Protein AF-0000000073176699 (afdb_homodimer)

Structure (mmCIF, N/CA/C/O backbone):
data_AF-0000000073176699-model_v1
#
loop_
_entity.id
_entity.type
_entity.pdbx_description
1 polymer DEKNAAC100322
#
loop_
_atom_site.group_PDB
_atom_site.id
_atom_site.type_symbol
_atom_site.label_atom_id
_atom_site.label_alt_id
_atom_site.label_comp_id
_atom_site.label_asym_id
_atom_site.label_entity_id
_atom_site.label_seq_id
_atom_site.pdbx_PDB_ins_code
_atom_site.Cartn_x
_atom_site.Cartn_y
_atom_site.Cartn_z
_atom_site.occupancy
_atom_site.B_iso_or_equiv
_atom_site.auth_seq_id
_atom_site.auth_comp_id
_atom_site.auth_asym_id
_atom_site.auth_atom_id
_atom_site.pdbx_PDB_model_num
ATOM 1 N N . MET A 1 1 ? -25.594 15.094 31.969 1 30.84 1 MET A N 1
ATOM 2 C CA . MET A 1 1 ? -24.375 14.383 31.609 1 30.84 1 MET A CA 1
ATOM 3 C C . MET A 1 1 ? -23.969 14.703 30.172 1 30.84 1 MET A C 1
ATOM 5 O O . MET A 1 1 ? -24.688 14.398 29.234 1 30.84 1 MET A O 1
ATOM 9 N N . THR A 1 2 ? -23.578 15.93 29.844 1 36.94 2 THR A N 1
ATOM 10 C CA . THR A 1 2 ? -23.328 16.5 28.531 1 36.94 2 THR A CA 1
ATOM 11 C C . THR A 1 2 ? -22.5 15.547 27.672 1 36.94 2 THR A C 1
ATOM 13 O O . THR A 1 2 ? -21.422 15.117 28.094 1 36.94 2 THR A O 1
ATOM 16 N N . GLY A 1 3 ? -22.984 14.562 27.109 1 39.28 3 GLY A N 1
ATOM 17 C CA . GLY A 1 3 ? -22.312 13.516 26.359 1 39.28 3 GLY A CA 1
ATOM 18 C C . GLY A 1 3 ? -21.094 14.016 25.609 1 39.28 3 GLY A C 1
ATOM 19 O O . GLY A 1 3 ? -21.203 14.906 24.766 1 39.28 3 GLY A O 1
ATOM 20 N N . GLN A 1 4 ? -19.953 14.305 26.141 1 41.5 4 GLN A N 1
ATOM 21 C CA . GLN A 1 4 ? -18.719 14.875 25.609 1 41.5 4 GLN A CA 1
ATOM 22 C C . GLN A 1 4 ? -18.469 14.406 24.172 1 41.5 4 GLN A C 1
ATOM 24 O O . GLN A 1 4 ? -18.234 13.219 23.938 1 41.5 4 GLN A O 1
ATOM 29 N N . GLU A 1 5 ? -19.25 14.805 23.203 1 52.62 5 GLU A N 1
ATOM 30 C CA . GLU A 1 5 ? -19.172 14.469 21.797 1 52.62 5 GLU A CA 1
ATOM 31 C C . GLU A 1 5 ? -17.719 14.367 21.328 1 52.62 5 GLU A C 1
ATOM 33 O O . GLU A 1 5 ? -16.953 15.32 21.484 1 52.62 5 GLU A O 1
ATOM 38 N N . THR A 1 6 ? -17.062 13.188 21.422 1 67.44 6 THR A N 1
ATOM 39 C CA . THR A 1 6 ? -15.656 12.938 21.141 1 67.44 6 THR A CA 1
ATOM 40 C C . THR A 1 6 ? -15.273 13.477 19.766 1 67.44 6 THR A C 1
ATOM 42 O O . THR A 1 6 ? -16.047 13.359 18.812 1 67.44 6 THR A O 1
ATOM 45 N N . THR A 1 7 ? -14.445 14.469 19.703 1 87.06 7 THR A N 1
ATOM 46 C CA . THR A 1 7 ? -13.875 15.109 18.516 1 87.06 7 THR A CA 1
ATOM 47 C C . THR A 1 7 ? -13.445 14.062 17.5 1 87.06 7 THR A C 1
ATOM 49 O O . THR A 1 7 ? -12.719 13.125 17.828 1 87.06 7 THR A O 1
ATOM 52 N N . LYS A 1 8 ? -14.148 14.125 16.312 1 96.69 8 LYS A N 1
ATOM 53 C CA . LYS A 1 8 ? -13.727 13.227 15.227 1 96.69 8 LYS A CA 1
ATOM 54 C C . LYS A 1 8 ? -12.305 13.539 14.781 1 96.69 8 LYS A C 1
ATOM 56 O O . LYS A 1 8 ? -11.898 14.703 14.742 1 96.69 8 LYS A O 1
ATOM 61 N N . ARG A 1 9 ? -11.562 12.477 14.508 1 98.5 9 ARG A N 1
ATOM 62 C CA . ARG A 1 9 ? -10.172 12.609 14.094 1 98.5 9 ARG A CA 1
ATOM 63 C C . ARG A 1 9 ? -9.977 12.117 12.656 1 98.5 9 ARG A C 1
ATOM 65 O O . ARG A 1 9 ? -10.453 11.039 12.297 1 98.5 9 ARG A O 1
ATOM 72 N N . ILE A 1 10 ? -9.297 12.938 11.875 1 98.88 10 ILE A N 1
ATOM 73 C CA . ILE A 1 10 ? -9.008 12.586 10.492 1 98.88 10 ILE A CA 1
ATOM 74 C C . ILE A 1 10 ? -7.523 12.242 10.352 1 98.88 10 ILE A C 1
ATOM 76 O O . ILE A 1 10 ? -6.66 13 10.797 1 98.88 10 ILE A O 1
ATOM 80 N N . CYS A 1 11 ? -7.258 11.086 9.797 1 98.94 11 CYS A N 1
ATOM 81 C CA . CYS A 1 11 ? -5.891 10.703 9.461 1 98.94 11 CYS A CA 1
ATOM 82 C C . CYS A 1 11 ? -5.5 11.227 8.086 1 98.94 11 CYS A C 1
ATOM 84 O O . CYS A 1 11 ? -6.172 10.938 7.09 1 98.94 11 CYS A O 1
ATOM 86 N N . VAL A 1 12 ? -4.465 11.992 8.047 1 98.94 12 VAL A N 1
ATOM 87 C CA . VAL A 1 12 ? -4.004 12.539 6.777 1 98.94 12 VAL A CA 1
ATOM 88 C C . VAL A 1 12 ? -2.67 11.898 6.395 1 98.94 12 VAL A C 1
ATOM 90 O O . VAL A 1 12 ? -1.717 11.93 7.176 1 98.94 12 VAL A O 1
ATOM 93 N N . PHE A 1 13 ? -2.666 11.297 5.211 1 98.81 13 PHE A N 1
ATOM 94 C CA . PHE A 1 13 ? -1.447 10.812 4.578 1 98.81 13 PHE A CA 1
ATOM 95 C C . PHE A 1 13 ? -0.925 11.82 3.562 1 98.81 13 PHE A C 1
ATOM 97 O O . PHE A 1 13 ? -1.661 12.25 2.672 1 98.81 13 PHE A O 1
ATOM 104 N N . CYS A 1 14 ? 0.353 12.18 3.67 1 98.31 14 CYS A N 1
ATOM 105 C CA . CYS A 1 14 ? 0.896 13.109 2.686 1 98.31 14 CYS A CA 1
ATOM 106 C C . CYS A 1 14 ? 2.42 13.102 2.709 1 98.31 14 CYS A C 1
ATOM 108 O O . CYS A 1 14 ? 3.027 12.422 3.539 1 98.31 14 CYS A O 1
ATOM 110 N N . GLY A 1 15 ? 2.959 13.781 1.785 1 96.06 15 GLY A N 1
ATOM 111 C CA . GLY A 1 15 ? 4.402 13.766 1.605 1 96.06 15 GLY A CA 1
ATOM 112 C C . GLY A 1 15 ? 5.148 14.5 2.699 1 96.06 15 GLY A C 1
ATOM 113 O O . GLY A 1 15 ? 4.691 15.539 3.182 1 96.06 15 GLY A O 1
ATOM 114 N N . SER A 1 16 ? 6.332 13.961 3.037 1 92.94 16 SER A N 1
ATOM 115 C CA . SER A 1 16 ? 7.27 14.68 3.893 1 92.94 16 SER A CA 1
ATOM 116 C C . SER A 1 16 ? 8.008 15.758 3.113 1 92.94 16 SER A C 1
ATOM 118 O O . SER A 1 16 ? 8.75 16.547 3.695 1 92.94 16 SER A O 1
ATOM 120 N N . SER A 1 17 ? 7.773 15.828 1.849 1 93.06 17 SER A N 1
ATOM 121 C CA . SER A 1 17 ? 8.305 16.828 0.935 1 93.06 17 SER A CA 1
ATOM 122 C C . SER A 1 17 ? 7.23 17.828 0.532 1 93.06 17 SER A C 1
ATOM 124 O O . SER A 1 17 ? 6.043 17.609 0.778 1 93.06 17 SER A O 1
ATOM 126 N N . PHE A 1 18 ? 7.715 18.922 -0.102 1 94.31 18 PHE A N 1
ATOM 127 C CA . PHE A 1 18 ? 6.805 19.984 -0.521 1 94.31 18 PHE A CA 1
ATOM 128 C C . PHE A 1 18 ? 6.332 19.766 -1.952 1 94.31 18 PHE A C 1
ATOM 130 O O . PHE A 1 18 ? 5.355 20.375 -2.393 1 94.31 18 PHE A O 1
ATOM 137 N N . GLY A 1 19 ? 7.031 18.828 -2.623 1 94.19 19 GLY A N 1
ATOM 138 C CA . GLY A 1 19 ? 6.793 18.719 -4.055 1 94.19 19 GLY A CA 1
ATOM 139 C C . GLY A 1 19 ? 7.242 19.953 -4.816 1 94.19 19 GLY A C 1
ATOM 140 O O . GLY A 1 19 ? 7.941 20.812 -4.27 1 94.19 19 GLY A O 1
ATOM 141 N N . ARG A 1 20 ? 6.91 19.844 -6.215 1 90.69 20 ARG A N 1
ATOM 142 C CA . ARG A 1 20 ? 7.211 20.984 -7.082 1 90.69 20 ARG A CA 1
ATOM 143 C C . ARG A 1 20 ? 5.941 21.75 -7.438 1 90.69 20 ARG A C 1
ATOM 145 O O . ARG A 1 20 ? 5.039 21.203 -8.078 1 90.69 20 ARG A O 1
ATOM 152 N N . GLY A 1 21 ? 5.75 22.844 -6.816 1 79.12 21 GLY A N 1
ATOM 153 C CA . GLY A 1 21 ? 4.594 23.703 -7.012 1 79.12 21 GLY A CA 1
ATOM 154 C C . GLY A 1 21 ? 4.109 24.344 -5.727 1 79.12 21 GLY A C 1
ATOM 155 O O . GLY A 1 21 ? 3.998 23.672 -4.695 1 79.12 21 GLY A O 1
ATOM 156 N N . ALA A 1 22 ? 3.914 25.484 -5.742 1 73.81 22 ALA A N 1
ATOM 157 C CA . ALA A 1 22 ? 3.557 26.266 -4.566 1 73.81 22 ALA A CA 1
ATOM 158 C C . ALA A 1 22 ? 2.154 25.906 -4.078 1 73.81 22 ALA A C 1
ATOM 160 O O . ALA A 1 22 ? 1.854 26.047 -2.889 1 73.81 22 ALA A O 1
ATOM 161 N N . ASN A 1 23 ? 1.366 25.281 -4.844 1 93.75 23 ASN A N 1
ATOM 162 C CA . ASN A 1 23 ? -0.035 25.062 -4.5 1 93.75 23 ASN A CA 1
ATOM 163 C C . ASN A 1 23 ? -0.197 23.922 -3.496 1 93.75 23 ASN A C 1
ATOM 165 O O . ASN A 1 23 ? -1.163 23.891 -2.732 1 93.75 23 ASN A O 1
ATOM 169 N N . PHE A 1 24 ? 0.766 23.062 -3.393 1 96.88 24 PHE A N 1
ATOM 170 C CA . PHE A 1 24 ? 0.61 21.906 -2.52 1 96.88 24 PHE A CA 1
ATOM 171 C C . PHE A 1 24 ? 0.669 22.312 -1.055 1 96.88 24 PHE A C 1
ATOM 173 O O . PHE A 1 24 ? -0.188 21.922 -0.259 1 96.88 24 PHE A O 1
ATOM 180 N N . ALA A 1 25 ? 1.634 23.109 -0.73 1 96.44 25 ALA A N 1
ATOM 181 C CA . ALA A 1 25 ? 1.781 23.562 0.648 1 96.44 25 ALA A CA 1
ATOM 182 C C . ALA A 1 25 ? 0.592 24.422 1.072 1 96.44 25 ALA A C 1
ATOM 184 O O . ALA A 1 25 ? 0.089 24.281 2.189 1 96.44 25 ALA A O 1
ATOM 185 N N . GLU A 1 26 ? 0.182 25.281 0.204 1 97.38 26 GLU A N 1
ATOM 186 C CA . GLU A 1 26 ? -0.96 26.156 0.48 1 97.38 26 GLU A CA 1
ATOM 187 C C . GLU A 1 26 ? -2.223 25.328 0.735 1 97.38 26 GLU A C 1
ATOM 189 O O . GLU A 1 26 ? -2.947 25.578 1.701 1 97.38 26 GLU A O 1
ATOM 194 N N . LYS A 1 27 ? -2.475 24.359 -0.097 1 98.31 27 LYS A N 1
ATOM 195 C CA . LYS A 1 27 ? -3.66 23.516 0.044 1 98.31 27 LYS A CA 1
ATOM 196 C C . LYS A 1 27 ? -3.576 22.656 1.297 1 98.31 27 LYS A C 1
ATOM 198 O O . LYS A 1 27 ? -4.594 22.359 1.932 1 98.31 27 LYS A O 1
ATOM 203 N N . ALA A 1 28 ? -2.381 22.203 1.639 1 98.12 28 ALA A N 1
ATOM 204 C CA . ALA A 1 28 ? -2.199 21.453 2.885 1 98.12 28 ALA A CA 1
ATOM 205 C C . ALA A 1 28 ? -2.574 22.312 4.09 1 98.12 28 ALA A C 1
ATOM 207 O O . ALA A 1 28 ? -3.277 21.844 4.992 1 98.12 28 ALA A O 1
ATOM 208 N N . THR A 1 29 ? -2.127 23.547 4.074 1 98.25 29 THR A N 1
ATOM 209 C CA . THR A 1 29 ? -2.451 24.484 5.148 1 98.25 29 THR A CA 1
ATOM 210 C C . THR A 1 29 ? -3.953 24.75 5.203 1 98.25 29 THR A C 1
ATOM 212 O O . THR A 1 29 ? -4.559 24.719 6.277 1 98.25 29 THR A O 1
ATOM 215 N N . GLU A 1 30 ? -4.516 24.969 4.074 1 98.75 30 GLU A N 1
ATOM 216 C CA . GLU A 1 30 ? -5.953 25.203 4 1 98.75 30 GLU A CA 1
ATOM 217 C C . GLU A 1 30 ? -6.742 24.016 4.531 1 98.75 30 GLU A C 1
ATOM 219 O O . GLU A 1 30 ? -7.758 24.188 5.207 1 98.75 30 GLU A O 1
ATOM 224 N N . LEU A 1 31 ? -6.305 22.812 4.195 1 98.81 31 LEU A N 1
ATOM 225 C CA . LEU A 1 31 ? -6.977 21.625 4.719 1 98.81 31 LEU A CA 1
ATOM 226 C C . LEU A 1 31 ? -6.914 21.594 6.242 1 98.81 31 LEU A C 1
ATOM 228 O O . LEU A 1 31 ? -7.918 21.328 6.906 1 98.81 31 LEU A O 1
ATOM 232 N N . GLY A 1 32 ? -5.703 21.828 6.797 1 98.81 32 GLY A N 1
ATOM 233 C CA . GLY A 1 32 ? -5.574 21.859 8.242 1 98.81 32 GLY A CA 1
ATOM 234 C C . GLY A 1 32 ? -6.512 22.859 8.906 1 98.81 32 GLY A C 1
ATOM 235 O O . GLY A 1 32 ? -7.16 22.531 9.906 1 98.81 32 GLY A O 1
ATOM 236 N N . VAL A 1 33 ? -6.598 24.062 8.344 1 98.75 33 VAL A N 1
ATOM 237 C CA . VAL A 1 33 ? -7.441 25.125 8.891 1 98.75 33 VAL A CA 1
ATOM 238 C C . VAL A 1 33 ? -8.906 24.672 8.859 1 98.75 33 VAL A C 1
ATOM 240 O O . VAL A 1 33 ? -9.617 24.797 9.859 1 98.75 33 VAL A O 1
ATOM 243 N N . ILE A 1 34 ? -9.328 24.141 7.758 1 98.75 34 ILE A N 1
ATOM 244 C CA . ILE A 1 34 ? -10.742 23.812 7.605 1 98.75 34 ILE A CA 1
ATOM 245 C C . ILE A 1 34 ? -11.078 22.609 8.477 1 98.75 34 ILE A C 1
ATOM 247 O O . ILE A 1 34 ? -12.188 22.5 9.008 1 98.75 34 ILE A O 1
ATOM 251 N N . LEU A 1 35 ? -10.164 21.641 8.648 1 98.62 35 LEU A N 1
ATOM 252 C CA . LEU A 1 35 ? -10.391 20.562 9.594 1 98.62 35 LEU A CA 1
ATOM 253 C C . LEU A 1 35 ? -10.664 21.109 10.992 1 98.62 35 LEU A C 1
ATOM 255 O O . LEU A 1 35 ? -11.664 20.75 11.617 1 98.62 35 LEU A O 1
ATOM 259 N N . ALA A 1 36 ? -9.812 22 11.422 1 98.31 36 ALA A N 1
ATOM 260 C CA . ALA A 1 36 ? -9.953 22.594 12.75 1 98.31 36 ALA A CA 1
ATOM 261 C C . ALA A 1 36 ? -11.266 23.359 12.867 1 98.31 36 ALA A C 1
ATOM 263 O O . ALA A 1 36 ? -11.977 23.25 13.867 1 98.31 36 ALA A O 1
ATOM 264 N N . LYS A 1 37 ? -11.586 24.109 11.852 1 97.75 37 LYS A N 1
ATOM 265 C CA . LYS A 1 37 ? -12.805 24.906 11.844 1 97.75 37 LYS A CA 1
ATOM 266 C C . LYS A 1 37 ? -14.047 24.031 11.93 1 97.75 37 LYS A C 1
ATOM 268 O O . LYS A 1 37 ? -15.102 24.484 12.367 1 97.75 37 LYS A O 1
ATOM 273 N N . ASN A 1 38 ? -13.953 22.828 11.484 1 97.69 38 ASN A N 1
ATOM 274 C CA . ASN A 1 38 ? -15.062 21.891 11.539 1 97.69 38 ASN A CA 1
ATOM 275 C C . ASN A 1 38 ? -14.961 20.969 12.758 1 97.69 38 ASN A C 1
ATOM 277 O O . ASN A 1 38 ? -15.594 19.906 12.789 1 97.69 38 ASN A O 1
ATOM 281 N N . ASP A 1 39 ? -14.07 21.266 13.68 1 96.81 39 ASP A N 1
ATOM 282 C CA . ASP A 1 39 ? -13.898 20.594 14.969 1 96.81 39 ASP A CA 1
ATOM 283 C C . ASP A 1 39 ? -13.344 19.188 14.789 1 96.81 39 ASP A C 1
ATOM 285 O O . ASP A 1 39 ? -13.742 18.25 15.5 1 96.81 39 ASP A O 1
ATOM 289 N N . TYR A 1 40 ? -12.602 18.984 13.758 1 98.12 40 TYR A N 1
ATOM 290 C CA . TYR A 1 40 ? -11.867 17.734 13.586 1 98.12 40 TYR A CA 1
ATOM 291 C C . TYR A 1 40 ? -10.477 17.828 14.195 1 98.12 40 TYR A C 1
ATOM 293 O O . TYR A 1 40 ? -9.844 18.875 14.148 1 98.12 40 TYR A O 1
ATOM 301 N N . GLY A 1 41 ? -10.031 16.719 14.766 1 98.38 41 GLY A N 1
ATOM 302 C CA . GLY A 1 41 ? -8.617 16.547 15.07 1 98.38 41 GLY A CA 1
ATOM 303 C C . GLY A 1 41 ? -7.844 15.883 13.945 1 98.38 41 GLY A C 1
ATOM 304 O O . GLY A 1 41 ? -8.43 15.43 12.961 1 98.38 41 GLY A O 1
ATOM 305 N N . LEU A 1 42 ? -6.559 15.852 14.188 1 98.69 42 LEU A N 1
ATOM 306 C CA . LEU A 1 42 ? -5.66 15.289 13.18 1 98.69 42 LEU A CA 1
ATOM 307 C C . LEU A 1 42 ? -4.836 14.148 13.766 1 98.69 42 LEU A C 1
ATOM 309 O O . LEU A 1 42 ? -4.273 14.281 14.859 1 98.69 42 LEU A O 1
ATOM 313 N N . VAL A 1 43 ? -4.797 13.047 13.055 1 98.81 43 VAL A N 1
ATOM 314 C CA . VAL A 1 43 ? -3.801 12 13.219 1 98.81 43 VAL A CA 1
ATOM 315 C C . VAL A 1 43 ? -2.945 11.891 11.961 1 98.81 43 VAL A C 1
ATOM 317 O O . VAL A 1 43 ? -3.473 11.883 10.844 1 98.81 43 VAL A O 1
ATOM 320 N N . TYR A 1 44 ? -1.637 11.875 12.102 1 98.31 44 TYR A N 1
ATOM 321 C CA . TYR A 1 44 ? -0.778 11.836 10.922 1 98.31 44 TYR A CA 1
ATOM 322 C C . TYR A 1 44 ? 0.556 11.172 11.242 1 98.31 44 TYR A C 1
ATOM 324 O O . TYR A 1 44 ? 0.758 10.672 12.352 1 98.31 44 TYR A O 1
ATOM 332 N N . GLY A 1 45 ? 1.436 11.109 10.273 1 96.75 45 GLY A N 1
ATOM 333 C CA . GLY A 1 45 ? 2.637 10.297 10.367 1 96.75 45 GLY A CA 1
ATOM 334 C C . GLY A 1 45 ? 3.732 10.945 11.195 1 96.75 45 GLY A C 1
ATOM 335 O O . GLY A 1 45 ? 4.844 10.414 11.281 1 96.75 45 GLY A O 1
ATOM 336 N N . GLY A 1 46 ? 3.545 12.094 11.688 1 93.5 46 GLY A N 1
ATOM 337 C CA . GLY A 1 46 ? 4.406 12.672 12.703 1 93.5 46 GLY A CA 1
ATOM 338 C C . GLY A 1 46 ? 5.52 13.531 12.133 1 93.5 46 GLY A C 1
ATOM 339 O O . GLY A 1 46 ? 6.305 14.117 12.883 1 93.5 46 GLY A O 1
ATOM 340 N N . GLY A 1 47 ? 5.68 13.625 10.898 1 89.06 47 GLY A N 1
ATOM 341 C CA . GLY A 1 47 ? 6.711 14.46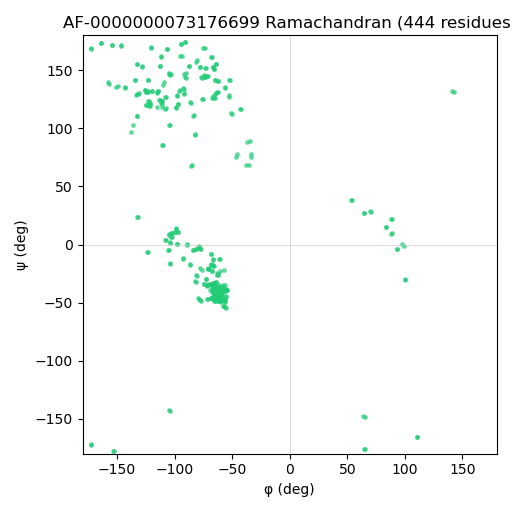9 10.328 1 89.06 47 GLY A CA 1
ATOM 342 C C . GLY A 1 47 ? 6.395 15.953 10.422 1 89.06 47 GLY A C 1
ATOM 343 O O . GLY A 1 47 ? 5.234 16.359 10.305 1 89.06 47 GLY A O 1
ATOM 344 N N . THR A 1 48 ? 7.465 16.734 10.648 1 89.69 48 THR A N 1
ATOM 345 C CA . THR A 1 48 ? 7.285 18.172 10.773 1 89.69 48 THR A CA 1
ATOM 346 C C . THR A 1 48 ? 7.711 18.891 9.492 1 89.69 48 THR A C 1
ATOM 348 O O . THR A 1 48 ? 7.723 20.109 9.438 1 89.69 48 THR A O 1
ATOM 351 N N . THR A 1 49 ? 8.023 18.125 8.508 1 90.62 49 THR A N 1
ATOM 352 C CA . THR A 1 49 ? 8.5 18.703 7.254 1 90.62 49 THR A CA 1
ATOM 353 C C . THR A 1 49 ? 7.48 18.484 6.141 1 90.62 49 THR A C 1
ATOM 355 O O . THR A 1 49 ? 6.551 17.688 6.293 1 90.62 49 THR A O 1
ATOM 358 N N . GLY A 1 50 ? 7.621 19.281 5.086 1 94.62 50 GLY A N 1
ATOM 359 C CA . GLY A 1 50 ? 6.809 19.078 3.895 1 94.62 50 GLY A CA 1
ATOM 360 C C . GLY A 1 50 ? 5.332 19.328 4.137 1 94.62 50 GLY A C 1
ATOM 361 O O . GLY A 1 50 ? 4.965 20.203 4.922 1 94.62 50 GLY A O 1
ATOM 362 N N . LEU A 1 51 ? 4.52 18.609 3.416 1 97.19 51 LEU A N 1
ATOM 363 C CA . LEU A 1 51 ? 3.076 18.781 3.533 1 97.19 51 LEU A CA 1
ATOM 364 C C . LEU A 1 51 ? 2.586 18.328 4.906 1 97.19 51 LEU A C 1
ATOM 366 O O . LEU A 1 51 ? 1.645 18.906 5.457 1 97.19 51 LEU A O 1
ATOM 370 N N . MET A 1 52 ? 3.27 17.312 5.43 1 97.19 52 MET A N 1
ATOM 371 C CA . MET A 1 52 ? 2.912 16.844 6.766 1 97.19 52 MET A CA 1
ATOM 372 C C . MET A 1 52 ? 3.01 17.984 7.781 1 97.19 52 MET A C 1
ATOM 374 O O . MET A 1 52 ? 2.084 18.203 8.562 1 97.19 52 MET A O 1
ATOM 378 N N . GLY A 1 53 ? 4.117 18.672 7.699 1 95.69 53 GLY A N 1
ATOM 379 C CA . GLY A 1 53 ? 4.297 19.781 8.609 1 95.69 53 GLY A CA 1
ATOM 380 C C . GLY A 1 53 ? 3.256 20.875 8.422 1 95.69 53 GLY A C 1
ATOM 381 O O . GLY A 1 53 ? 2.754 21.438 9.398 1 95.69 53 GLY A O 1
ATOM 382 N N . CYS A 1 54 ? 2.896 21.156 7.203 1 96.38 54 CYS A N 1
ATOM 383 C CA . CYS A 1 54 ? 1.931 22.203 6.887 1 96.38 54 CYS A CA 1
ATOM 384 C C . CYS A 1 54 ? 0.567 21.875 7.488 1 96.38 54 CYS A C 1
ATOM 386 O O . CYS A 1 54 ? -0.037 22.734 8.148 1 96.38 54 CYS A O 1
ATOM 388 N N . VAL A 1 55 ? 0.087 20.672 7.309 1 98.25 55 VAL A N 1
ATOM 389 C CA . VAL A 1 55 ? -1.241 20.297 7.789 1 98.25 55 VAL A CA 1
ATOM 390 C C . VAL A 1 55 ? -1.25 20.266 9.312 1 98.25 55 VAL A C 1
ATOM 392 O O . VAL A 1 55 ? -2.156 20.812 9.945 1 98.25 55 VAL A O 1
ATOM 395 N N . ALA A 1 56 ? -0.229 19.656 9.891 1 97.88 56 ALA A N 1
ATOM 396 C CA . ALA A 1 56 ? -0.163 19.5 11.344 1 97.88 56 ALA A CA 1
ATOM 397 C C . ALA A 1 56 ? -0.107 20.859 12.031 1 97.88 56 ALA A C 1
ATOM 399 O O . ALA A 1 56 ? -0.848 21.125 12.984 1 97.88 56 ALA A O 1
ATOM 400 N N . LYS A 1 57 ? 0.728 21.734 11.516 1 96.44 57 LYS A N 1
ATOM 401 C CA . LYS A 1 57 ? 0.866 23.078 12.086 1 96.44 57 LYS A CA 1
ATOM 402 C C . LYS A 1 57 ? -0.441 23.859 11.984 1 96.44 57 LYS A C 1
ATOM 404 O O . LYS A 1 57 ? -0.837 24.531 12.938 1 96.44 57 LYS A O 1
ATOM 409 N N . ALA A 1 58 ? -1.055 23.766 10.852 1 98.25 58 ALA A N 1
ATOM 410 C CA . ALA A 1 58 ? -2.301 24.484 10.633 1 98.25 58 ALA A CA 1
ATOM 411 C C . ALA A 1 58 ? -3.385 24.031 11.602 1 98.25 58 ALA A C 1
ATOM 413 O O . ALA A 1 58 ? -4.098 24.859 12.18 1 98.25 58 ALA A O 1
ATOM 414 N N . VAL A 1 59 ? -3.521 22.734 11.805 1 98.38 59 VAL A N 1
ATOM 415 C CA . VAL A 1 59 ? -4.523 22.219 12.734 1 98.38 59 VAL A CA 1
ATOM 416 C C . VAL A 1 59 ? -4.176 22.656 14.156 1 98.38 59 VAL A C 1
ATOM 418 O O . VAL A 1 59 ? -5.031 23.172 14.883 1 98.38 59 VAL A O 1
ATOM 421 N N . ALA A 1 60 ? -2.936 22.469 14.555 1 97.19 60 ALA A N 1
ATOM 422 C CA . ALA A 1 60 ? -2.477 22.781 15.898 1 97.19 60 ALA A CA 1
ATOM 423 C C . ALA A 1 60 ? -2.648 24.266 16.219 1 97.19 60 ALA A C 1
ATOM 425 O O . ALA A 1 60 ? -3.109 24.641 17.297 1 97.19 60 ALA A O 1
ATOM 426 N N . SER A 1 61 ? -2.277 25.125 15.289 1 96.81 61 SER A N 1
ATOM 427 C CA . SER A 1 61 ? -2.33 26.578 15.484 1 96.81 61 SER A CA 1
ATOM 428 C C . SER A 1 61 ? -3.77 27.062 15.625 1 96.81 61 SER A C 1
ATOM 430 O O . SER A 1 61 ? -4.012 28.188 16.078 1 96.81 61 SER A O 1
ATOM 432 N N . ASN A 1 62 ? -4.66 26.281 15.203 1 97.38 62 ASN A N 1
ATOM 433 C CA . ASN A 1 62 ? -6.07 26.641 15.336 1 97.38 62 ASN A CA 1
ATOM 434 C C . ASN A 1 62 ? -6.711 25.953 16.531 1 97.38 62 ASN A C 1
ATOM 436 O O . ASN A 1 62 ? -7.938 25.891 16.641 1 97.38 62 ASN A O 1
ATOM 440 N N . GLY A 1 63 ? -5.918 25.328 17.391 1 95.19 63 GLY A N 1
ATOM 441 C CA . GLY A 1 63 ? -6.324 24.891 18.719 1 95.19 63 GLY A CA 1
ATOM 442 C C . GLY A 1 63 ? -6.941 23.5 18.734 1 95.19 63 GLY A C 1
ATOM 443 O O . GLY A 1 63 ? -7.551 23.109 19.719 1 95.19 63 GLY A O 1
ATOM 444 N N . SER A 1 64 ? -6.859 22.812 17.609 1 96.5 64 SER A N 1
ATOM 445 C CA . SER A 1 64 ? -7.465 21.484 17.547 1 96.5 64 SER A CA 1
ATOM 446 C C . SER A 1 64 ? -6.453 20.391 17.875 1 96.5 64 SER A C 1
ATOM 448 O O . SER A 1 64 ? -5.246 20.625 17.859 1 96.5 64 SER A O 1
ATOM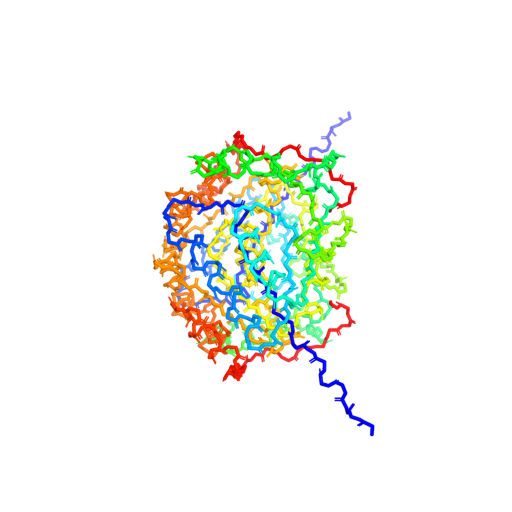 450 N N . TYR A 1 65 ? -6.906 19.25 18.188 1 97.12 65 TYR A N 1
ATOM 451 C CA . TYR A 1 65 ? -6.125 18.078 18.562 1 97.12 65 TYR A CA 1
ATOM 452 C C . TYR A 1 65 ? -5.258 17.609 17.406 1 97.12 65 TYR A C 1
ATOM 454 O O . TYR A 1 65 ? -5.738 17.484 16.266 1 97.12 65 TYR A O 1
ATOM 462 N N . VAL A 1 66 ? -3.98 17.391 17.672 1 98.25 66 VAL A N 1
ATOM 463 C CA . VAL A 1 66 ? -3.053 16.844 16.703 1 98.25 66 VAL A CA 1
ATOM 464 C C . VAL A 1 66 ? -2.215 15.742 17.344 1 98.25 66 VAL A C 1
ATOM 466 O O . VAL A 1 66 ? -1.63 15.938 18.406 1 98.25 66 VAL A O 1
ATOM 469 N N . HIS A 1 67 ? -2.164 14.555 16.672 1 98.31 67 HIS A N 1
ATOM 470 C CA . HIS A 1 67 ? -1.38 13.414 17.141 1 98.31 67 HIS A CA 1
ATOM 471 C C . HIS A 1 67 ? -0.553 12.812 16.016 1 98.31 67 HIS A C 1
ATOM 473 O O . HIS A 1 67 ? -1.104 12.242 15.07 1 98.31 67 HIS A O 1
ATOM 479 N N . GLY A 1 68 ? 0.751 13.008 16.141 1 97.88 68 GLY A N 1
ATOM 480 C CA . GLY A 1 68 ? 1.683 12.359 15.234 1 97.88 68 GLY A CA 1
ATOM 481 C C . GLY A 1 68 ? 2.188 11.023 15.758 1 97.88 68 GLY A C 1
ATOM 482 O O . GLY A 1 68 ? 2.496 10.891 16.938 1 97.88 68 GLY A O 1
ATOM 483 N N . ILE A 1 69 ? 2.209 10.047 14.922 1 97.88 69 ILE A N 1
ATOM 484 C CA . ILE A 1 69 ? 2.725 8.727 15.258 1 97.88 69 ILE A CA 1
ATOM 485 C C . ILE A 1 69 ? 3.873 8.367 14.312 1 97.88 69 ILE A C 1
ATOM 487 O O . ILE A 1 69 ? 3.693 8.312 13.094 1 97.88 69 ILE A O 1
ATOM 491 N N . ILE A 1 70 ? 5.047 8.109 14.867 1 95.88 70 ILE A N 1
ATOM 492 C CA . ILE A 1 70 ? 6.238 8.008 14.031 1 95.88 70 ILE A CA 1
ATOM 493 C C . ILE A 1 70 ? 7.156 6.914 14.562 1 95.88 70 ILE A C 1
ATOM 495 O O . ILE A 1 70 ? 7.34 6.781 15.773 1 95.88 70 ILE A O 1
ATOM 499 N N . PRO A 1 71 ? 7.652 6.102 13.633 1 94.94 71 PRO A N 1
ATOM 500 C CA . PRO A 1 71 ? 8.633 5.109 14.086 1 94.94 71 PRO A CA 1
ATOM 501 C C . PRO A 1 71 ? 9.93 5.742 14.57 1 94.94 71 PRO A C 1
ATOM 503 O O . PRO A 1 71 ? 10.383 6.742 14.008 1 94.94 71 PRO A O 1
ATOM 506 N N . ASP A 1 72 ? 10.547 5.078 15.414 1 92.69 72 ASP A N 1
ATOM 507 C CA . ASP A 1 72 ? 11.805 5.535 15.984 1 92.69 72 ASP A CA 1
ATOM 508 C C . ASP A 1 72 ? 12.859 5.746 14.898 1 92.69 72 ASP A C 1
ATOM 510 O O . ASP A 1 72 ? 13.625 6.711 14.953 1 92.69 72 ASP A O 1
ATOM 514 N N . ALA A 1 73 ? 12.891 4.949 13.914 1 89.88 73 ALA A N 1
ATOM 515 C CA . ALA A 1 73 ? 13.891 4.973 12.852 1 89.88 73 ALA A CA 1
ATOM 516 C C . ALA A 1 73 ? 13.773 6.246 12.016 1 89.88 73 ALA A C 1
ATOM 518 O O . ALA A 1 73 ? 14.711 6.621 11.312 1 89.88 73 ALA A O 1
ATOM 519 N N . LEU A 1 74 ? 12.602 6.926 12.117 1 90.44 74 LEU A N 1
ATOM 520 C CA . LEU A 1 74 ? 12.352 8.086 11.266 1 90.44 74 LEU A CA 1
ATOM 521 C C . LEU A 1 74 ? 12.516 9.383 12.055 1 90.44 74 LEU A C 1
ATOM 523 O O . LEU A 1 74 ? 12.227 10.461 11.539 1 90.44 74 LEU A O 1
ATOM 527 N N . VAL A 1 75 ? 12.859 9.25 13.258 1 88.44 75 VAL A N 1
ATOM 528 C CA . VAL A 1 75 ? 13.062 10.422 14.109 1 88.44 75 VAL A CA 1
ATOM 529 C C . VAL A 1 75 ? 14.539 10.805 14.117 1 88.44 75 VAL A C 1
ATOM 531 O O . VAL A 1 75 ? 15.406 9.945 14.289 1 88.44 75 VAL A O 1
ATOM 534 N N . SER A 1 76 ? 14.688 12.086 13.922 1 79.19 76 SER A N 1
ATOM 535 C CA . SER A 1 76 ? 16.062 12.578 14.07 1 79.19 76 SER A CA 1
ATOM 536 C C . SER A 1 76 ? 16.531 12.461 15.516 1 79.19 76 SER A C 1
ATOM 538 O O . SER A 1 76 ? 15.773 12.711 16.453 1 79.19 76 SER A O 1
ATOM 540 N N . LYS A 1 77 ? 17.641 11.859 15.766 1 66.25 77 LYS A N 1
ATOM 541 C CA . LYS A 1 77 ? 18.203 11.602 17.094 1 66.25 77 LYS A CA 1
ATOM 542 C C . LYS A 1 77 ? 18.453 12.906 17.844 1 66.25 77 LYS A C 1
ATOM 544 O O . LYS A 1 77 ? 18.422 12.93 19.078 1 66.25 77 LYS A O 1
ATOM 549 N N . GLU A 1 78 ? 18.578 13.906 17.141 1 59.69 78 GLU A N 1
ATOM 550 C CA . GLU A 1 78 ? 18.828 15.156 17.828 1 59.69 78 GLU A CA 1
ATOM 551 C C . GLU A 1 78 ? 17.641 16.094 17.734 1 59.69 78 GLU A C 1
ATOM 553 O O . GLU A 1 78 ? 17.031 16.219 16.656 1 59.69 78 GLU A O 1
ATOM 558 N N . ARG A 1 79 ? 17.031 16.469 18.953 1 61.09 79 ARG A N 1
ATOM 559 C CA . ARG A 1 79 ? 15.977 17.484 18.938 1 61.09 79 ARG A CA 1
ATOM 560 C C . ARG A 1 79 ? 16.438 18.734 18.219 1 61.09 79 ARG A C 1
ATOM 562 O O . ARG A 1 79 ? 17.578 19.188 18.391 1 61.09 79 ARG A O 1
ATOM 569 N N . LYS A 1 80 ? 15.547 19.062 17.25 1 67.81 80 LYS A N 1
ATOM 570 C CA . LYS A 1 80 ? 15.891 20.25 16.5 1 67.81 80 LYS A CA 1
ATOM 571 C C . LYS A 1 80 ? 14.945 21.406 16.828 1 67.81 80 LYS A C 1
ATOM 573 O O . LYS A 1 80 ? 13.758 21.188 17.094 1 67.81 80 LYS A O 1
ATOM 578 N N . ASN A 1 81 ? 15.469 22.656 17 1 74.69 81 ASN A N 1
ATOM 579 C CA . ASN A 1 81 ? 14.641 23.828 17.234 1 74.69 81 ASN A CA 1
ATOM 580 C C . ASN A 1 81 ? 13.961 24.297 15.945 1 74.69 81 ASN A C 1
ATOM 582 O O . ASN A 1 81 ? 14.18 23.719 14.883 1 74.69 81 ASN A O 1
ATOM 586 N N . LEU A 1 82 ? 13.031 25.203 16.094 1 79.44 82 LEU A N 1
ATOM 587 C CA . LEU A 1 82 ? 12.188 25.672 15.008 1 79.44 82 LEU A CA 1
ATOM 588 C C . LEU A 1 82 ? 13.031 26.219 13.859 1 79.44 82 LEU A C 1
ATOM 590 O O . LEU A 1 82 ? 12.688 26.047 12.695 1 79.44 82 LEU A O 1
ATOM 594 N N . ASP A 1 83 ? 14.125 26.828 14.195 1 81.19 83 ASP A N 1
ATOM 595 C CA . ASP A 1 83 ? 15 27.375 13.172 1 81.19 83 ASP A CA 1
ATOM 596 C C . ASP A 1 83 ? 15.609 26.281 12.312 1 81.19 83 ASP A C 1
ATOM 598 O O . ASP A 1 83 ? 15.711 26.422 11.094 1 81.19 83 ASP A O 1
ATOM 602 N N . GLU A 1 84 ? 15.969 25.234 12.992 1 79.5 84 GLU A N 1
ATOM 603 C CA . GLU A 1 84 ? 16.547 24.094 12.281 1 79.5 84 GLU A CA 1
ATOM 604 C C . GLU A 1 84 ? 15.516 23.422 11.391 1 79.5 84 GLU A C 1
ATOM 606 O O . GLU A 1 84 ? 15.836 22.984 10.289 1 79.5 84 GLU A O 1
ATOM 611 N N . ILE A 1 85 ? 14.328 23.391 11.805 1 84.31 85 ILE A N 1
ATOM 612 C CA . ILE A 1 85 ? 13.242 22.797 11.023 1 84.31 85 ILE A CA 1
ATOM 613 C C . ILE A 1 85 ? 12.969 23.672 9.789 1 84.31 85 ILE A C 1
ATOM 615 O O . ILE A 1 85 ? 12.766 23.141 8.695 1 84.31 85 ILE A O 1
ATOM 619 N N . GLU A 1 86 ? 13.039 24.938 9.984 1 86.44 86 GLU A N 1
ATOM 620 C CA . GLU A 1 86 ? 12.836 25.875 8.875 1 86.44 86 GLU A CA 1
ATOM 621 C C . GLU A 1 86 ? 13.922 25.703 7.816 1 86.44 86 GLU A C 1
ATOM 623 O O . GLU A 1 86 ? 13.641 25.781 6.617 1 86.44 86 GLU A O 1
ATOM 628 N N . LYS A 1 87 ? 15.164 25.531 8.273 1 86.06 87 LYS A N 1
ATOM 629 C CA . LYS A 1 87 ? 16.266 25.312 7.34 1 86.06 87 LYS A CA 1
ATOM 630 C C . LYS A 1 87 ? 16.062 24.016 6.551 1 86.06 87 LYS A C 1
ATOM 632 O O . LYS A 1 87 ? 16.297 23.984 5.34 1 86.06 87 LYS A O 1
ATOM 637 N N . MET A 1 88 ? 15.594 23.031 7.273 1 85.25 88 MET A N 1
ATOM 638 C CA . MET A 1 88 ? 15.328 21.766 6.613 1 85.25 88 MET A CA 1
ATOM 639 C C . MET A 1 88 ? 14.211 21.906 5.582 1 85.25 88 MET A C 1
ATOM 641 O O . MET A 1 88 ? 14.305 21.359 4.48 1 85.25 88 MET A O 1
ATOM 645 N N . ASN A 1 89 ? 13.211 22.609 5.926 1 89.25 89 ASN A N 1
ATOM 646 C CA . ASN A 1 89 ? 12.086 22.828 5.016 1 89.25 89 ASN A CA 1
ATOM 647 C C . ASN A 1 89 ? 12.508 23.641 3.787 1 89.25 89 ASN A C 1
ATOM 649 O O . ASN A 1 89 ? 12.023 23.391 2.684 1 89.25 89 ASN A O 1
ATOM 653 N N . HIS A 1 90 ? 13.398 24.594 3.986 1 88.44 90 HIS A N 1
ATOM 654 C CA . HIS A 1 90 ? 13.938 25.344 2.857 1 88.44 90 HIS A CA 1
ATOM 655 C C . HIS A 1 90 ? 14.672 24.422 1.885 1 88.44 90 HIS A C 1
ATOM 657 O O . HIS A 1 90 ? 14.484 24.516 0.67 1 88.44 90 HIS A O 1
ATOM 663 N N . ASP A 1 91 ? 15.484 23.531 2.486 1 86.81 91 ASP A N 1
ATOM 664 C CA . ASP A 1 91 ? 16.234 22.578 1.668 1 86.81 91 ASP A CA 1
ATOM 665 C C . ASP A 1 91 ? 15.281 21.641 0.926 1 86.81 91 ASP A C 1
ATOM 667 O O . ASP A 1 91 ? 15.516 21.297 -0.238 1 86.81 91 ASP A O 1
ATOM 671 N N . LEU A 1 92 ? 14.289 21.312 1.562 1 86.12 92 LEU A N 1
ATOM 672 C CA . LEU A 1 92 ? 13.336 20.375 0.975 1 86.12 92 LEU A CA 1
ATOM 673 C C . LEU A 1 92 ? 12.531 21.031 -0.133 1 86.12 92 LEU A C 1
ATOM 675 O O . LEU A 1 92 ? 12.086 20.375 -1.072 1 86.12 92 LEU A O 1
ATOM 679 N N . LYS A 1 93 ? 12.328 22.266 -0.032 1 87.12 93 LYS A N 1
ATOM 680 C CA . LYS A 1 93 ? 11.633 23 -1.094 1 87.12 93 LYS A CA 1
ATOM 681 C C . LYS A 1 93 ? 12.477 23.047 -2.367 1 87.12 93 LYS A C 1
ATOM 683 O O . LYS A 1 93 ? 11.93 23.125 -3.471 1 87.12 93 LYS A O 1
ATOM 688 N N . GLU A 1 94 ? 13.766 22.875 -2.146 1 84.81 94 GLU A N 1
ATOM 689 C CA . GLU A 1 94 ? 14.664 22.891 -3.293 1 84.81 94 GLU A CA 1
ATOM 690 C C . GLU A 1 94 ? 14.648 21.547 -4.02 1 84.81 94 GLU A C 1
ATOM 692 O O . GLU A 1 94 ? 14.656 21.5 -5.254 1 84.81 94 GLU A O 1
ATOM 697 N N . SER A 1 95 ? 14.742 20.469 -3.205 1 86.94 95 SER A N 1
ATOM 698 C CA . SER A 1 95 ? 14.742 19.141 -3.822 1 86.94 95 SER A CA 1
ATOM 699 C C . SER A 1 95 ? 14.305 18.078 -2.832 1 86.94 95 SER A C 1
ATOM 701 O O . SER A 1 95 ? 14.758 18.047 -1.687 1 86.94 95 SER A O 1
ATOM 703 N N . VAL A 1 96 ? 13.516 17.172 -3.348 1 85.56 96 VAL A N 1
ATOM 704 C CA . VAL A 1 96 ? 13.086 16.031 -2.543 1 85.56 96 VAL A CA 1
ATOM 705 C C . VAL A 1 96 ? 14.297 15.188 -2.158 1 85.56 96 VAL A C 1
ATOM 707 O O . VAL A 1 96 ? 14.281 14.492 -1.143 1 85.56 96 VAL A O 1
ATOM 710 N N . SER A 1 97 ? 15.352 15.242 -2.918 1 84.12 97 SER A N 1
ATOM 711 C CA . SER A 1 97 ? 16.562 14.461 -2.68 1 84.12 97 SER A CA 1
ATOM 712 C C . SER A 1 97 ? 17.266 14.898 -1.4 1 84.12 97 SER A C 1
ATOM 714 O O . SER A 1 97 ? 18.125 14.195 -0.889 1 84.12 97 SER A O 1
ATOM 716 N N . ASN A 1 98 ? 16.828 16.016 -0.929 1 84.44 98 ASN A N 1
ATOM 717 C CA . ASN A 1 98 ? 17.438 16.531 0.297 1 84.44 98 ASN A CA 1
ATOM 718 C C . ASN A 1 98 ? 16.797 15.914 1.537 1 84.44 98 ASN A C 1
ATOM 720 O O . ASN A 1 98 ? 17.234 16.172 2.66 1 84.44 98 ASN A O 1
ATOM 724 N N . HIS A 1 99 ? 15.773 15.133 1.317 1 84.62 99 HIS A N 1
ATOM 725 C CA . HIS A 1 99 ? 15.203 14.375 2.428 1 84.62 99 HIS A CA 1
ATOM 726 C C . HIS A 1 99 ? 16.078 13.188 2.797 1 84.62 99 HIS A C 1
ATOM 728 O O . HIS A 1 99 ? 16.344 12.32 1.954 1 84.62 99 HIS A O 1
ATOM 734 N N . LYS A 1 100 ? 16.438 13.141 4.062 1 79.44 100 LYS A N 1
ATOM 735 C CA . LYS A 1 100 ? 17.391 12.102 4.461 1 79.44 100 LYS A CA 1
ATOM 736 C C . LYS A 1 100 ? 16.688 10.984 5.227 1 79.44 100 LYS A C 1
ATOM 738 O O . LYS A 1 100 ? 17.328 10.156 5.867 1 79.44 100 LYS A O 1
ATOM 743 N N . GLY A 1 101 ? 15.383 11.023 5.266 1 79.75 101 GLY A N 1
ATOM 744 C CA . GLY A 1 101 ? 14.625 9.938 5.855 1 79.75 101 GLY A CA 1
ATOM 745 C C . GLY A 1 101 ? 14.156 10.234 7.266 1 79.75 101 GLY A C 1
ATOM 746 O O . GLY A 1 101 ? 13.102 9.75 7.691 1 79.75 101 GLY A O 1
ATOM 747 N N . ALA A 1 102 ? 14.914 11.031 7.957 1 80.88 102 ALA A N 1
ATOM 748 C CA . ALA A 1 102 ? 14.57 11.336 9.344 1 80.88 102 ALA A CA 1
ATOM 749 C C . ALA A 1 102 ? 13.984 12.742 9.477 1 80.88 102 ALA A C 1
ATOM 751 O O . ALA A 1 102 ? 14.359 13.648 8.727 1 80.88 102 ALA A O 1
ATOM 752 N N . THR A 1 103 ? 13.039 12.859 10.438 1 85.31 103 THR A N 1
ATOM 753 C CA . THR A 1 103 ? 12.367 14.141 10.633 1 85.31 103 THR A CA 1
ATOM 754 C C . THR A 1 103 ? 12.547 14.625 12.07 1 85.31 103 THR A C 1
ATOM 756 O O . THR A 1 103 ? 12.5 13.828 13.008 1 85.31 103 THR A O 1
ATOM 759 N N . PRO A 1 104 ? 12.742 15.938 12.203 1 85.75 104 PRO A N 1
ATOM 760 C CA . PRO A 1 104 ? 12.758 16.484 13.555 1 85.75 104 PRO A CA 1
ATOM 761 C C . PRO A 1 104 ? 11.375 16.531 14.195 1 85.75 104 PRO A C 1
ATOM 763 O O . PRO A 1 104 ? 10.367 16.547 13.484 1 85.75 104 PRO A O 1
ATOM 766 N N . LEU A 1 105 ? 11.398 16.438 15.5 1 86.62 105 LEU A N 1
ATOM 767 C CA . LEU A 1 105 ? 10.141 16.578 16.234 1 86.62 105 LEU A CA 1
ATOM 768 C C . LEU A 1 105 ? 10.047 17.953 16.891 1 86.62 105 LEU A C 1
ATOM 770 O O . LEU A 1 105 ? 11.062 18.562 17.219 1 86.62 105 LEU A O 1
ATOM 774 N N . ASN A 1 106 ? 8.852 18.453 16.953 1 88.75 106 ASN A N 1
ATOM 775 C CA . ASN A 1 106 ? 8.578 19.719 17.625 1 88.75 106 ASN A CA 1
ATOM 776 C C . ASN A 1 106 ? 7.18 19.75 18.219 1 88.75 106 ASN A C 1
ATOM 778 O O . ASN A 1 106 ? 6.199 19.453 17.531 1 88.75 106 ASN A O 1
ATOM 782 N N . ASP A 1 107 ? 7.039 20.234 19.422 1 87.62 107 ASP A N 1
ATOM 783 C CA . ASP A 1 107 ? 5.793 20.172 20.188 1 87.62 107 ASP A CA 1
ATOM 784 C C . ASP A 1 107 ? 4.742 21.109 19.594 1 87.62 107 ASP A C 1
ATOM 786 O O . ASP A 1 107 ? 3.549 20.969 19.875 1 87.62 107 ASP A O 1
ATOM 790 N N . SER A 1 108 ? 5.18 22.094 18.844 1 88.88 108 SER A N 1
ATOM 791 C CA . SER A 1 108 ? 4.238 23.031 18.266 1 88.88 108 SER A CA 1
ATOM 792 C C . SER A 1 108 ? 3.371 22.359 17.203 1 88.88 108 SER A C 1
ATOM 794 O O . SER A 1 108 ? 2.363 22.922 16.766 1 88.88 108 SER A O 1
ATOM 796 N N . TYR A 1 109 ? 3.723 21.156 16.891 1 92.19 109 TYR A N 1
ATOM 797 C CA . TYR A 1 109 ? 2.963 20.406 15.883 1 92.19 109 TYR A CA 1
ATOM 798 C C . TYR A 1 109 ? 1.965 19.469 16.547 1 92.19 109 TYR A C 1
ATOM 800 O O . TYR A 1 109 ? 1.239 18.75 15.852 1 92.19 109 TYR A O 1
ATOM 808 N N . GLY A 1 110 ? 1.887 19.438 17.891 1 93.25 110 GLY A N 1
ATOM 809 C CA . GLY A 1 110 ? 0.981 18.562 18.609 1 93.25 110 GLY A CA 1
ATOM 810 C C . GLY A 1 110 ? 1.697 17.453 19.359 1 93.25 110 GLY A C 1
ATOM 811 O O . GLY A 1 110 ? 2.914 17.5 19.547 1 93.25 110 GLY A O 1
ATOM 812 N N . LYS A 1 111 ? 0.919 16.453 19.781 1 95.56 111 LYS A N 1
ATOM 813 C CA . LYS A 1 111 ? 1.465 15.297 20.484 1 95.56 111 LYS A CA 1
ATOM 814 C C . LYS A 1 111 ? 2.141 14.336 19.516 1 95.56 111 LYS A C 1
ATOM 816 O O . LYS A 1 111 ? 1.683 14.164 18.375 1 95.56 111 LYS A O 1
ATOM 821 N N . THR A 1 112 ? 3.221 13.75 20 1 95.69 112 THR A N 1
ATOM 822 C CA . THR A 1 112 ? 3.912 12.75 19.188 1 95.69 112 THR A CA 1
ATOM 823 C C . THR A 1 112 ? 4.062 11.438 19.953 1 95.69 112 THR A C 1
ATOM 825 O O . THR A 1 112 ? 4.426 11.445 21.125 1 95.69 112 THR A O 1
ATOM 828 N N . THR A 1 113 ? 3.754 10.375 19.359 1 97.31 113 THR A N 1
ATOM 829 C CA . THR A 1 113 ? 4.027 9.039 19.859 1 97.31 113 THR A CA 1
ATOM 830 C C . THR A 1 113 ? 5.051 8.32 18.984 1 97.31 113 THR A C 1
ATOM 832 O O . THR A 1 113 ? 4.867 8.219 17.766 1 97.31 113 THR A O 1
ATOM 835 N N . ILE A 1 114 ? 6.117 7.879 19.625 1 95.56 114 ILE A N 1
ATOM 836 C CA . ILE A 1 114 ? 7.137 7.105 18.938 1 95.56 114 ILE A CA 1
ATOM 837 C C . ILE A 1 114 ? 6.832 5.613 19.062 1 95.56 114 ILE A C 1
ATOM 839 O O . ILE A 1 114 ? 6.57 5.121 20.156 1 95.56 114 ILE A O 1
ATOM 843 N N . VAL A 1 115 ? 6.84 4.926 17.953 1 96.12 115 VAL A N 1
ATOM 844 C CA . VAL A 1 115 ? 6.527 3.502 17.938 1 96.12 115 VAL A CA 1
ATOM 845 C C . VAL A 1 115 ? 7.711 2.719 17.375 1 96.12 115 VAL A C 1
ATOM 847 O O . VAL A 1 115 ? 8.625 3.301 16.797 1 96.12 115 VAL A O 1
ATOM 850 N N . PRO A 1 116 ? 7.699 1.406 17.484 1 93.44 116 PRO A N 1
ATOM 851 C CA . PRO A 1 116 ? 8.891 0.638 17.109 1 93.44 116 PRO A CA 1
ATOM 852 C C . PRO A 1 116 ? 9.008 0.427 15.609 1 93.44 116 PRO A C 1
ATOM 854 O O . PRO A 1 116 ? 10.109 0.225 15.094 1 93.44 116 PRO A O 1
ATOM 857 N N . ASP A 1 117 ? 7.832 0.425 14.875 1 91.75 117 ASP A N 1
ATOM 858 C CA . ASP A 1 117 ? 7.902 0.034 13.469 1 91.75 117 ASP A CA 1
ATOM 859 C C . ASP A 1 117 ? 6.766 0.663 12.672 1 91.75 117 ASP A C 1
ATOM 861 O O . ASP A 1 117 ? 5.855 1.264 13.242 1 91.75 117 ASP A O 1
ATOM 865 N N . MET A 1 118 ? 6.863 0.491 11.32 1 92.31 118 MET A N 1
ATOM 866 C CA . MET A 1 118 ? 5.898 1.096 10.406 1 92.31 118 MET A CA 1
ATOM 867 C C . MET A 1 118 ? 4.516 0.477 10.586 1 92.31 118 MET A C 1
ATOM 869 O O . MET A 1 118 ? 3.502 1.16 10.438 1 92.31 118 MET A O 1
ATOM 873 N N . HIS A 1 119 ? 4.473 -0.836 10.875 1 91.94 119 HIS A N 1
ATOM 874 C CA . HIS A 1 119 ? 3.199 -1.528 11.047 1 91.94 119 HIS A CA 1
ATOM 875 C C . HIS A 1 119 ? 2.439 -0.999 12.258 1 91.94 119 HIS A C 1
ATOM 877 O O . HIS A 1 119 ? 1.256 -0.668 12.156 1 91.94 119 HIS A O 1
ATOM 883 N N . THR A 1 120 ? 3.121 -0.887 13.383 1 94.06 120 THR A N 1
ATOM 884 C CA . THR A 1 120 ? 2.508 -0.327 14.578 1 94.06 120 THR A CA 1
ATOM 885 C C . THR A 1 120 ? 2.035 1.102 14.328 1 94.06 120 THR A C 1
ATOM 887 O O . THR A 1 120 ? 0.949 1.487 14.766 1 94.06 120 THR A O 1
ATOM 890 N N . ARG A 1 121 ? 2.832 1.868 13.602 1 96.06 121 ARG A N 1
ATOM 891 C CA . ARG A 1 121 ? 2.465 3.23 13.227 1 96.06 121 ARG A CA 1
ATOM 892 C C . ARG A 1 121 ? 1.126 3.258 12.5 1 96.06 121 ARG A C 1
ATOM 894 O O . ARG A 1 121 ? 0.203 3.963 12.914 1 96.06 121 ARG A O 1
ATOM 901 N N . LYS A 1 122 ? 1.034 2.479 11.461 1 96.12 122 LYS A N 1
ATOM 902 C CA . LYS A 1 122 ? -0.162 2.498 10.625 1 96.12 122 LYS A CA 1
ATOM 903 C C . LYS A 1 122 ? -1.378 1.984 11.391 1 96.12 122 LYS A C 1
ATOM 905 O O . LYS A 1 122 ? -2.477 2.529 11.258 1 96.12 122 LYS A O 1
ATOM 910 N N . ARG A 1 123 ? -1.194 0.944 12.164 1 94.56 123 ARG A N 1
ATOM 911 C CA . ARG A 1 123 ? -2.283 0.397 12.969 1 94.56 123 ARG A CA 1
ATOM 912 C C . ARG A 1 123 ? -2.816 1.435 13.945 1 94.56 123 ARG A C 1
ATOM 914 O O . ARG A 1 123 ? -4.027 1.638 14.047 1 94.56 123 ARG A O 1
ATOM 921 N N . MET A 1 124 ? -1.934 2.078 14.672 1 97.06 124 MET A N 1
ATOM 922 C CA . MET A 1 124 ? -2.334 3.072 15.664 1 97.06 124 MET A CA 1
ATOM 923 C C . MET A 1 124 ? -3.016 4.262 15 1 97.06 124 MET A C 1
ATOM 925 O O . MET A 1 124 ? -4.023 4.766 15.492 1 97.06 124 MET A O 1
ATOM 929 N N . MET A 1 125 ? -2.477 4.691 13.867 1 98.31 125 MET A N 1
ATOM 930 C CA . MET A 1 125 ? -3.094 5.789 13.125 1 98.31 125 MET A CA 1
ATOM 931 C C . MET A 1 125 ? -4.512 5.43 12.703 1 98.31 125 MET A C 1
ATOM 933 O O . MET A 1 125 ? -5.441 6.223 12.883 1 98.31 125 MET A O 1
ATOM 937 N N . ALA A 1 126 ? -4.672 4.258 12.188 1 97.25 126 ALA A N 1
ATOM 938 C CA . ALA A 1 126 ? -5.973 3.818 11.695 1 97.25 126 ALA A CA 1
ATOM 939 C C . ALA A 1 126 ? -6.973 3.674 12.836 1 97.25 126 ALA A C 1
ATOM 941 O O . ALA A 1 126 ? -8.148 4.012 12.688 1 97.25 126 ALA A O 1
ATOM 942 N N . GLN A 1 127 ? -6.52 3.145 13.953 1 96.12 127 GLN A N 1
ATOM 943 C CA . GLN A 1 127 ? -7.387 2.934 15.109 1 96.12 127 GLN A CA 1
ATOM 944 C C . GLN A 1 127 ? -7.898 4.262 15.664 1 96.12 127 GLN A C 1
ATOM 946 O O . GLN A 1 127 ? -9.031 4.348 16.125 1 96.12 127 GLN A O 1
ATOM 951 N N . GLU A 1 128 ? -7.113 5.246 15.555 1 97.56 128 GLU A N 1
ATOM 952 C CA . GLU A 1 128 ? -7.449 6.539 16.141 1 97.56 128 GLU A CA 1
ATOM 953 C C . GLU A 1 128 ? -8.289 7.379 15.188 1 97.56 128 GLU A C 1
ATOM 955 O O . GLU A 1 128 ? -8.977 8.312 15.609 1 97.56 128 GLU A O 1
ATOM 960 N N . ALA A 1 129 ? -8.344 7.074 13.961 1 98.38 129 ALA A N 1
ATOM 961 C CA . ALA A 1 129 ? -8.945 7.914 12.93 1 98.38 129 ALA A CA 1
ATOM 962 C C . ALA A 1 129 ? -10.422 7.562 12.727 1 98.38 129 ALA A C 1
ATOM 964 O O . ALA A 1 129 ? -10.812 6.398 12.836 1 98.38 129 ALA A O 1
ATOM 965 N N . ASP A 1 130 ? -11.195 8.523 12.406 1 98.5 130 ASP A N 1
ATOM 966 C CA . ASP A 1 130 ? -12.594 8.359 12.031 1 98.5 130 ASP A CA 1
ATOM 967 C C . ASP A 1 130 ? -12.781 8.523 10.523 1 98.5 130 ASP A C 1
ATOM 969 O O . ASP A 1 130 ? -13.883 8.32 10.008 1 98.5 130 ASP A O 1
ATOM 973 N N . GLY A 1 131 ? -11.797 8.859 9.812 1 98.75 131 GLY A N 1
ATOM 974 C CA . GLY A 1 131 ? -11.734 9.031 8.367 1 98.75 131 GLY A CA 1
ATOM 975 C C . GLY A 1 131 ? -10.32 9.281 7.863 1 98.75 131 GLY A C 1
ATOM 976 O O . GLY A 1 131 ? -9.406 9.5 8.656 1 98.75 131 GLY A O 1
ATOM 977 N N . PHE A 1 132 ? -10.148 9.219 6.578 1 98.94 132 PHE A N 1
ATOM 978 C CA . PHE A 1 132 ? -8.82 9.289 5.992 1 98.94 132 PHE A CA 1
ATOM 979 C C . PHE A 1 132 ? -8.797 10.234 4.801 1 98.94 132 PHE A C 1
ATOM 981 O O . PHE A 1 132 ? -9.734 10.266 4.004 1 98.94 132 PHE A O 1
ATOM 988 N N . VAL A 1 133 ? -7.703 10.977 4.688 1 98.94 133 VAL A N 1
ATOM 989 C CA . VAL A 1 133 ? -7.441 11.828 3.535 1 98.94 133 VAL A CA 1
ATOM 990 C C . VAL A 1 133 ? -6.023 11.594 3.025 1 98.94 133 VAL A C 1
ATOM 992 O O . VAL A 1 133 ? -5.07 11.57 3.809 1 98.94 133 VAL A O 1
ATOM 995 N N . ALA A 1 134 ? -5.918 11.367 1.77 1 98.94 134 ALA A N 1
ATOM 996 C CA . ALA A 1 134 ? -4.594 11.281 1.155 1 98.94 134 ALA A CA 1
ATOM 997 C C . ALA A 1 134 ? -4.305 12.508 0.297 1 98.94 134 ALA A C 1
ATOM 999 O O . ALA A 1 134 ? -5.012 12.773 -0.679 1 98.94 134 ALA A O 1
ATOM 1000 N N . MET A 1 135 ? -3.307 13.234 0.669 1 98.69 135 MET A N 1
ATOM 1001 C CA . MET A 1 135 ? -2.76 14.336 -0.123 1 98.69 135 MET A CA 1
ATOM 1002 C C . MET A 1 135 ? -1.584 13.859 -0.971 1 98.69 135 MET A C 1
ATOM 1004 O O . MET A 1 135 ? -1.171 12.703 -0.877 1 98.69 135 MET A O 1
ATOM 1008 N N . PRO A 1 136 ? -1.085 14.766 -1.875 1 98.31 136 PRO A N 1
ATOM 1009 C CA . PRO A 1 136 ? 0.075 14.367 -2.674 1 98.31 136 PRO A CA 1
ATOM 1010 C C . PRO A 1 136 ? 1.229 13.844 -1.821 1 98.31 136 PRO A C 1
ATOM 1012 O O . PRO A 1 136 ? 1.486 14.367 -0.736 1 98.31 136 PRO A O 1
ATOM 1015 N N . GLY A 1 137 ? 1.896 12.852 -2.27 1 97.81 137 GLY A N 1
ATOM 1016 C CA . GLY A 1 137 ? 3.014 12.188 -1.618 1 97.81 137 GLY A CA 1
ATOM 1017 C C . GLY A 1 137 ? 3.691 11.156 -2.502 1 97.81 137 GLY A C 1
ATOM 1018 O O . GLY A 1 137 ? 3.494 11.148 -3.719 1 97.81 137 GLY A O 1
ATOM 1019 N N . GLY A 1 138 ? 4.605 10.406 -1.921 1 97.31 138 GLY A N 1
ATOM 1020 C CA . GLY A 1 138 ? 5.352 9.398 -2.652 1 97.31 138 GLY A CA 1
ATOM 1021 C C . GLY A 1 138 ? 4.883 7.984 -2.365 1 97.31 138 GLY A C 1
ATOM 1022 O O . GLY A 1 138 ? 3.684 7.738 -2.229 1 97.31 138 GLY A O 1
ATOM 1023 N N . PHE A 1 139 ? 5.828 7.023 -2.303 1 97.94 139 PHE A N 1
ATOM 1024 C CA . PHE A 1 139 ? 5.52 5.609 -2.105 1 97.94 139 PHE A CA 1
ATOM 1025 C C . PHE A 1 139 ? 4.816 5.391 -0.771 1 97.94 139 PHE A C 1
ATOM 1027 O O . PHE A 1 139 ? 3.852 4.629 -0.691 1 97.94 139 PHE A O 1
ATOM 1034 N N . GLY A 1 140 ? 5.277 6.02 0.253 1 97.19 140 GLY A N 1
ATOM 1035 C CA . GLY A 1 140 ? 4.691 5.848 1.573 1 97.19 140 GLY A CA 1
ATOM 1036 C C . GLY A 1 140 ? 3.23 6.25 1.635 1 97.19 140 GLY A C 1
ATOM 1037 O O . GLY A 1 140 ? 2.406 5.527 2.193 1 97.19 140 GLY A O 1
ATOM 1038 N N . THR A 1 141 ? 2.924 7.375 1.063 1 98.5 141 THR A N 1
ATOM 1039 C CA . THR A 1 141 ? 1.546 7.855 1.042 1 98.5 141 THR A CA 1
ATOM 1040 C C . THR A 1 141 ? 0.65 6.891 0.272 1 98.5 141 THR A C 1
ATOM 1042 O O . THR A 1 141 ? -0.437 6.539 0.735 1 98.5 141 THR A O 1
ATOM 1045 N N . LEU A 1 142 ? 1.118 6.449 -0.857 1 98.44 142 LEU A N 1
ATOM 1046 C CA . LEU A 1 142 ? 0.366 5.504 -1.676 1 98.44 142 LEU A CA 1
ATOM 1047 C C . LEU A 1 142 ? 0.131 4.199 -0.922 1 98.44 142 LEU A C 1
ATOM 1049 O O . LEU A 1 142 ? -0.971 3.646 -0.956 1 98.44 142 LEU A O 1
ATOM 1053 N N . GLU A 1 143 ? 1.166 3.715 -0.299 1 98.25 143 GLU A N 1
ATOM 1054 C CA . GLU A 1 143 ? 1.049 2.492 0.488 1 98.25 143 GLU A CA 1
ATOM 1055 C C . GLU A 1 143 ? 0.009 2.645 1.595 1 98.25 143 GLU A C 1
ATOM 1057 O O . GLU A 1 143 ? -0.829 1.762 1.792 1 98.25 143 GLU A O 1
ATOM 1062 N N . GLU A 1 144 ? 0.011 3.75 2.293 1 98.31 144 GLU A N 1
ATOM 1063 C CA . GLU A 1 144 ? -0.909 3.99 3.4 1 98.31 144 GLU A CA 1
ATOM 1064 C C . GLU A 1 144 ? -2.355 4.035 2.916 1 98.31 144 GLU A C 1
ATOM 1066 O O . GLU A 1 144 ? -3.23 3.395 3.502 1 98.31 144 GLU A O 1
ATOM 1071 N N . VAL A 1 145 ? -2.617 4.727 1.81 1 98.56 145 VAL A N 1
ATOM 1072 C CA . VAL A 1 145 ? -3.996 4.855 1.349 1 98.56 145 VAL A CA 1
ATOM 1073 C C . VAL A 1 145 ? -4.477 3.518 0.792 1 98.56 145 VAL A C 1
ATOM 1075 O O . VAL A 1 145 ? -5.645 3.154 0.955 1 98.56 145 VAL A O 1
ATOM 1078 N N . MET A 1 146 ? -3.588 2.785 0.144 1 98.5 146 MET A N 1
ATOM 1079 C CA . MET A 1 146 ? -4.012 1.491 -0.385 1 98.5 146 MET A CA 1
ATOM 1080 C C . MET A 1 146 ? -4.281 0.503 0.745 1 98.5 146 MET A C 1
ATOM 1082 O O . MET A 1 146 ? -5.172 -0.34 0.639 1 98.5 146 MET A O 1
ATOM 1086 N N . GLU A 1 147 ? -3.523 0.595 1.817 1 97.94 147 GLU A N 1
ATOM 1087 C CA . GLU A 1 147 ? -3.777 -0.285 2.953 1 97.94 147 GLU A CA 1
ATOM 1088 C C . GLU A 1 147 ? -5.156 -0.026 3.555 1 97.94 147 GLU A C 1
ATOM 1090 O O . GLU A 1 147 ? -5.938 -0.959 3.754 1 97.94 147 GLU A O 1
ATOM 1095 N N . ILE A 1 148 ? -5.5 1.177 3.789 1 98.19 148 ILE A N 1
ATOM 1096 C CA . ILE A 1 148 ? -6.785 1.482 4.406 1 98.19 148 ILE A CA 1
ATOM 1097 C C . ILE A 1 148 ? -7.914 1.137 3.439 1 98.19 148 ILE A C 1
ATOM 1099 O O . ILE A 1 148 ? -8.992 0.711 3.863 1 98.19 148 ILE A O 1
ATOM 1103 N N . THR A 1 149 ? -7.664 1.339 2.148 1 98.38 149 THR A N 1
ATOM 1104 C CA . THR A 1 149 ? -8.648 0.963 1.144 1 98.38 149 THR A CA 1
ATOM 1105 C C . THR A 1 149 ? -8.883 -0.545 1.149 1 98.38 149 THR A C 1
ATOM 1107 O O . THR A 1 149 ? -10.023 -1.003 1.11 1 98.38 149 THR A O 1
ATOM 1110 N N . THR A 1 150 ? -7.77 -1.27 1.195 1 97.19 150 THR A N 1
ATOM 1111 C CA . THR A 1 150 ? -7.879 -2.723 1.27 1 97.19 150 THR A CA 1
ATOM 1112 C C . THR A 1 150 ? -8.656 -3.145 2.51 1 97.19 150 THR A C 1
ATOM 1114 O O . THR A 1 150 ? -9.523 -4.023 2.438 1 97.19 150 THR A O 1
ATOM 1117 N N . TRP A 1 151 ? -8.414 -2.523 3.617 1 95.94 151 TRP A N 1
ATOM 1118 C CA . TRP A 1 151 ? -9.117 -2.838 4.855 1 95.94 151 TRP A CA 1
ATOM 1119 C C . TRP A 1 151 ? -10.609 -2.561 4.723 1 95.94 151 TRP A C 1
ATOM 1121 O O . TRP A 1 151 ? -11.438 -3.314 5.238 1 95.94 151 TRP A O 1
ATOM 1131 N N . SER A 1 152 ? -10.945 -1.492 4.062 1 96.75 152 SER A N 1
ATOM 1132 C CA . SER A 1 152 ? -12.352 -1.227 3.789 1 96.75 152 SER A CA 1
ATOM 1133 C C . SER A 1 152 ? -12.969 -2.328 2.932 1 96.75 152 SER A C 1
ATOM 1135 O O . SER A 1 152 ? -14.023 -2.873 3.271 1 96.75 152 SER A O 1
ATOM 1137 N N . GLN A 1 153 ? -12.281 -2.674 1.845 1 95.81 153 GLN A N 1
ATOM 1138 C CA . GLN A 1 153 ? -12.75 -3.717 0.94 1 95.81 153 GLN A CA 1
ATOM 1139 C C . GLN A 1 153 ? -12.984 -5.027 1.687 1 95.81 153 GLN A C 1
ATOM 1141 O O . GLN A 1 153 ? -13.945 -5.742 1.41 1 95.81 153 GLN A O 1
ATOM 1146 N N . LEU A 1 154 ? -12.086 -5.293 2.623 1 93.12 154 LEU A N 1
ATOM 1147 C CA . LEU A 1 154 ? -12.125 -6.551 3.363 1 93.12 154 LEU A CA 1
ATOM 1148 C C . LEU A 1 154 ? -13.141 -6.48 4.5 1 93.12 154 LEU A C 1
ATOM 1150 O O . LEU A 1 154 ? -13.328 -7.457 5.227 1 93.12 154 LEU A O 1
ATOM 1154 N N . GLY A 1 155 ? -13.742 -5.344 4.703 1 92.44 155 GLY A N 1
ATOM 1155 C CA . GLY A 1 155 ? -14.781 -5.184 5.707 1 92.44 155 GLY A CA 1
ATOM 1156 C C . GLY A 1 155 ? -14.234 -4.922 7.098 1 92.44 155 GLY A C 1
ATOM 1157 O O . GLY A 1 155 ? -14.945 -5.066 8.094 1 92.44 155 GLY A O 1
ATOM 1158 N N . ILE A 1 156 ? -12.992 -4.57 7.199 1 91.94 156 ILE A N 1
ATOM 1159 C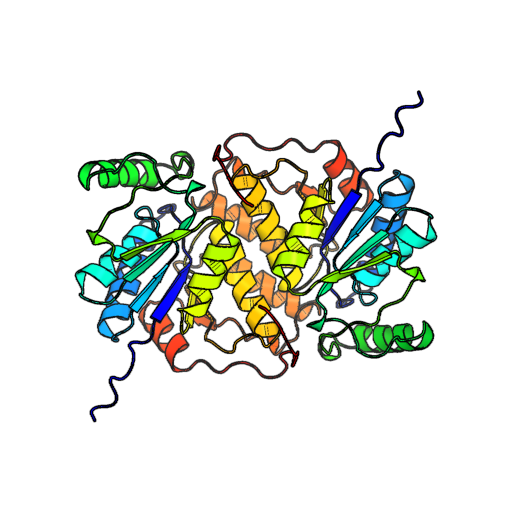 CA . ILE A 1 156 ? -12.352 -4.324 8.484 1 91.94 156 ILE A CA 1
ATOM 1160 C C . ILE A 1 156 ? -12.828 -2.99 9.055 1 91.94 156 ILE A C 1
ATOM 1162 O O . ILE A 1 156 ? -12.969 -2.844 10.266 1 91.94 156 ILE A O 1
ATOM 1166 N N . HIS A 1 157 ? -13.102 -2 8.227 1 94.69 157 HIS A N 1
ATOM 1167 C CA . HIS A 1 157 ? -13.695 -0.737 8.648 1 94.69 157 HIS A CA 1
ATOM 1168 C C . HIS A 1 157 ? -14.617 -0.174 7.566 1 94.69 157 HIS A C 1
ATOM 1170 O O . HIS A 1 157 ? -14.656 -0.688 6.445 1 94.69 157 HIS A O 1
ATOM 1176 N N . ALA A 1 158 ? -15.32 0.843 7.895 1 96.12 158 ALA A N 1
ATOM 1177 C CA . ALA A 1 158 ? -16.266 1.46 6.961 1 96.12 158 ALA A CA 1
ATOM 1178 C C . ALA A 1 158 ? -16.094 2.977 6.934 1 96.12 158 ALA A C 1
ATOM 1180 O O . ALA A 1 158 ? -17.031 3.707 6.621 1 96.12 158 ALA A O 1
ATOM 1181 N N . LYS A 1 159 ? -14.938 3.447 7.301 1 97.94 159 LYS A N 1
ATOM 1182 C CA . LYS A 1 159 ? -14.672 4.875 7.43 1 97.94 159 LYS A CA 1
ATOM 1183 C C . LYS A 1 159 ? -14.438 5.52 6.066 1 97.94 159 LYS A C 1
ATOM 1185 O O . LYS A 1 159 ? -13.977 4.855 5.133 1 97.94 159 LYS A O 1
ATOM 1190 N N . PRO A 1 160 ? -14.719 6.816 5.93 1 98.69 160 PRO A N 1
ATOM 1191 C CA . PRO A 1 160 ? -14.477 7.504 4.656 1 98.69 160 PRO A CA 1
ATOM 1192 C C . PRO A 1 160 ? -13 7.574 4.289 1 98.69 160 PRO A C 1
ATOM 1194 O O . PRO A 1 160 ? -12.148 7.75 5.164 1 98.69 160 PRO A O 1
ATOM 1197 N N . ILE A 1 161 ? -12.734 7.406 3.016 1 98.88 161 ILE A N 1
ATOM 1198 C CA . ILE A 1 161 ? -11.422 7.582 2.414 1 98.88 161 ILE A CA 1
ATOM 1199 C C . ILE A 1 161 ? -11.508 8.586 1.27 1 98.88 161 ILE A C 1
ATOM 1201 O O . ILE A 1 161 ? -12.227 8.367 0.294 1 98.88 161 ILE A O 1
ATOM 1205 N N . VAL A 1 162 ? -10.758 9.688 1.378 1 98.88 162 VAL A N 1
ATOM 1206 C CA . VAL A 1 162 ? -10.836 10.758 0.39 1 98.88 162 VAL A CA 1
ATOM 1207 C C . VAL A 1 162 ? -9.461 11.008 -0.213 1 98.88 162 VAL A C 1
ATOM 1209 O O . VAL A 1 162 ? -8.492 11.25 0.514 1 98.88 162 VAL A O 1
ATOM 1212 N N . LEU A 1 163 ? -9.344 10.922 -1.557 1 98.81 163 LEU A N 1
ATOM 1213 C CA . LEU A 1 163 ? -8.18 11.422 -2.277 1 98.81 163 LEU A CA 1
ATOM 1214 C C . LEU A 1 163 ? -8.312 12.914 -2.561 1 98.81 163 LEU A C 1
ATOM 1216 O O . LEU A 1 163 ? -9.203 13.328 -3.305 1 98.81 163 LEU A O 1
ATOM 1220 N N . PHE A 1 164 ? -7.457 13.68 -1.872 1 98.88 164 PHE A N 1
ATOM 1221 C CA . PHE A 1 164 ? -7.426 15.117 -2.143 1 98.88 164 PHE A CA 1
ATOM 1222 C C . PHE A 1 164 ? -6.562 15.414 -3.361 1 98.88 164 PHE A C 1
ATOM 1224 O O . PHE A 1 164 ? -5.344 15.57 -3.242 1 98.88 164 PHE A O 1
ATOM 1231 N N . ASN A 1 165 ? -7.199 15.516 -4.527 1 98.62 165 ASN A N 1
ATOM 1232 C CA . ASN A 1 165 ? -6.551 15.586 -5.832 1 98.62 165 ASN A CA 1
ATOM 1233 C C . ASN A 1 165 ? -6.16 17.016 -6.184 1 98.62 165 ASN A C 1
ATOM 1235 O O . ASN A 1 165 ? -6.652 17.578 -7.164 1 98.62 165 ASN A O 1
ATOM 1239 N N . ILE A 1 166 ? -5.211 17.484 -5.406 1 97.94 166 ILE A N 1
ATOM 1240 C CA . ILE A 1 166 ? -4.699 18.844 -5.59 1 97.94 166 ILE A CA 1
ATOM 1241 C C . ILE A 1 166 ? -4.008 18.953 -6.945 1 97.94 166 ILE A C 1
ATOM 1243 O O . ILE A 1 166 ? -3.127 18.156 -7.27 1 97.94 166 ILE A O 1
ATOM 1247 N N . ASP A 1 167 ? -4.398 19.906 -7.781 1 96.56 167 ASP A N 1
ATOM 1248 C CA . ASP A 1 167 ? -3.746 20.234 -9.047 1 96.56 167 ASP A CA 1
ATOM 1249 C C . ASP A 1 167 ? -3.621 18.984 -9.93 1 96.56 167 ASP A C 1
ATOM 1251 O O . ASP A 1 167 ? -2.576 18.766 -10.547 1 96.56 167 ASP A O 1
ATOM 1255 N N . HIS A 1 168 ? -4.586 18.172 -9.93 1 97 168 HIS A N 1
ATOM 1256 C CA . HIS A 1 168 ? -4.668 17.016 -10.805 1 97 168 HIS A CA 1
ATOM 1257 C C . HIS A 1 168 ? -3.555 16.016 -10.508 1 97 168 HIS A C 1
ATOM 1259 O O . HIS A 1 168 ? -3.109 15.297 -11.398 1 97 168 HIS A O 1
ATOM 1265 N N . TYR A 1 169 ? -3.086 16.016 -9.258 1 97.62 169 TYR A N 1
ATOM 1266 C CA . TYR A 1 169 ? -1.96 15.18 -8.867 1 97.62 169 TYR A CA 1
ATOM 1267 C C . TYR A 1 169 ? -2.285 13.703 -9.062 1 97.62 169 TYR A C 1
ATOM 1269 O O . TYR A 1 169 ? -1.439 12.938 -9.523 1 97.62 169 TYR A O 1
ATOM 1277 N N . TYR A 1 170 ? -3.506 13.281 -8.75 1 98.56 170 TYR A N 1
ATOM 1278 C CA . TYR A 1 170 ? -3.873 11.867 -8.719 1 98.56 170 TYR A CA 1
ATOM 1279 C C . TYR A 1 170 ? -4.582 11.461 -10 1 98.56 170 TYR A C 1
ATOM 1281 O O . TYR A 1 170 ? -5.148 10.367 -10.086 1 98.56 170 TYR A O 1
ATOM 1289 N N . ASP A 1 171 ? -4.547 12.25 -11.062 1 98.56 171 ASP A N 1
ATOM 1290 C CA . ASP A 1 171 ? -5.34 11.984 -12.258 1 98.56 171 ASP A CA 1
ATOM 1291 C C . ASP A 1 171 ? -5.016 10.609 -12.836 1 98.56 171 ASP A C 1
ATOM 1293 O O . ASP A 1 171 ? -5.918 9.805 -13.07 1 98.56 171 ASP A O 1
ATOM 1297 N N . GLU A 1 172 ? -3.734 10.352 -13.07 1 98.69 172 GLU A N 1
ATOM 1298 C CA . GLU A 1 172 ? -3.342 9.078 -13.672 1 98.69 172 GLU A CA 1
ATOM 1299 C C . GLU A 1 172 ? -3.643 7.914 -12.742 1 98.69 172 GLU A C 1
ATOM 1301 O O . GLU A 1 172 ? -3.992 6.82 -13.195 1 98.69 172 GLU A O 1
ATOM 1306 N N . PHE A 1 173 ? -3.527 8.156 -11.438 1 98.81 173 PHE A N 1
ATOM 1307 C CA . PHE A 1 173 ? -3.824 7.113 -10.469 1 98.81 173 PHE A CA 1
ATOM 1308 C C . PHE A 1 173 ? -5.309 6.77 -10.477 1 98.81 173 PHE A C 1
ATOM 1310 O O . PHE A 1 173 ? -5.68 5.594 -10.469 1 98.81 173 PHE A O 1
ATOM 1317 N N . ILE A 1 174 ? -6.133 7.789 -10.492 1 98.75 174 ILE A N 1
ATOM 1318 C CA . ILE A 1 174 ? -7.582 7.605 -10.547 1 98.75 174 ILE A CA 1
ATOM 1319 C C . ILE A 1 174 ? -7.953 6.848 -11.82 1 98.75 174 ILE A C 1
ATOM 1321 O O . ILE A 1 174 ? -8.758 5.914 -11.781 1 98.75 174 ILE A O 1
ATOM 1325 N N . LEU A 1 175 ? -7.328 7.219 -12.891 1 98.69 175 LEU A N 1
ATOM 1326 C CA . LEU A 1 175 ? -7.574 6.523 -14.148 1 98.69 175 LEU A CA 1
ATOM 1327 C C . LEU A 1 175 ? -7.156 5.062 -14.055 1 98.69 175 LEU A C 1
ATOM 1329 O O . LEU A 1 175 ? -7.84 4.18 -14.586 1 98.69 175 LEU A O 1
ATOM 1333 N N . PHE A 1 176 ? -6.074 4.797 -13.438 1 98.75 176 PHE A N 1
ATOM 1334 C CA . PHE A 1 176 ? -5.609 3.426 -13.25 1 98.75 176 PHE A CA 1
ATOM 1335 C C . PHE A 1 176 ? -6.625 2.611 -12.461 1 98.75 176 PHE A C 1
ATOM 1337 O O . PHE A 1 176 ? -6.938 1.475 -12.82 1 98.75 176 PHE A O 1
ATOM 1344 N N . LEU A 1 177 ? -7.188 3.162 -11.367 1 98.5 177 LEU A N 1
ATOM 1345 C CA . LEU A 1 177 ? -8.18 2.459 -10.562 1 98.5 177 LEU A CA 1
ATOM 1346 C C . LEU A 1 177 ? -9.438 2.172 -11.383 1 98.5 177 LEU A C 1
ATOM 1348 O O . LEU A 1 177 ? -10.023 1.092 -11.273 1 98.5 177 LEU A O 1
ATOM 1352 N N . GLU A 1 178 ? -9.812 3.129 -12.211 1 98.31 178 GLU A N 1
ATOM 1353 C CA . GLU A 1 178 ? -10.938 2.912 -13.109 1 98.31 178 GLU A CA 1
ATOM 1354 C C . GLU A 1 178 ? -10.664 1.763 -14.07 1 98.31 178 GLU A C 1
ATOM 1356 O O . GLU A 1 178 ? -11.555 0.967 -14.375 1 98.31 178 GLU A O 1
ATOM 1361 N N . ASN A 1 179 ? -9.438 1.729 -14.547 1 97.06 179 ASN A N 1
ATOM 1362 C CA . ASN A 1 179 ? -9.047 0.646 -15.438 1 97.06 179 ASN A CA 1
ATOM 1363 C C . ASN A 1 179 ? -9.055 -0.703 -14.727 1 97.06 179 ASN A C 1
ATOM 1365 O O . ASN A 1 179 ? -9.383 -1.728 -15.328 1 97.06 179 ASN A O 1
ATOM 1369 N N . CYS A 1 180 ? -8.609 -0.736 -13.445 1 97.75 180 CYS A N 1
ATOM 1370 C CA . CYS A 1 180 ? -8.68 -1.965 -12.664 1 97.75 180 CYS A CA 1
ATOM 1371 C C . CYS A 1 180 ? -10.102 -2.49 -12.602 1 97.75 180 CYS A C 1
ATOM 1373 O O . CYS A 1 180 ? -10.328 -3.701 -12.656 1 97.75 180 CYS A O 1
ATOM 1375 N N . VAL A 1 181 ? -11.07 -1.562 -12.453 1 97.25 181 VAL A N 1
ATOM 1376 C CA . VAL A 1 181 ? -12.477 -1.941 -12.43 1 97.25 181 VAL A CA 1
ATOM 1377 C C . VAL A 1 181 ? -12.891 -2.484 -13.797 1 97.25 181 VAL A C 1
ATOM 1379 O O . VAL A 1 181 ? -13.469 -3.568 -13.891 1 97.25 181 VAL A O 1
ATOM 1382 N N . LYS A 1 182 ? -12.523 -1.771 -14.867 1 96.62 182 LYS A N 1
ATOM 1383 C CA . LYS A 1 182 ? -12.891 -2.152 -16.234 1 96.62 182 LYS A CA 1
ATOM 1384 C C . LYS A 1 182 ? -12.297 -3.512 -16.594 1 96.62 182 LYS A C 1
ATOM 1386 O O . LYS A 1 182 ? -12.93 -4.301 -17.297 1 96.62 182 LYS A O 1
ATOM 1391 N N . ARG A 1 183 ? -11.086 -3.771 -16.078 1 96.31 183 ARG A N 1
ATOM 1392 C CA . ARG A 1 183 ? -10.367 -4.992 -16.438 1 96.31 183 ARG A CA 1
ATOM 1393 C C . ARG A 1 183 ? -10.727 -6.133 -15.492 1 96.31 183 ARG A C 1
ATOM 1395 O O . ARG A 1 183 ? -10.195 -7.238 -15.617 1 96.31 183 ARG A O 1
ATOM 1402 N N . GLY A 1 184 ? -11.609 -5.895 -14.5 1 95.88 184 GLY A N 1
ATOM 1403 C CA . GLY A 1 184 ? -12.234 -6.965 -13.734 1 95.88 184 GLY A CA 1
ATOM 1404 C C . GLY A 1 184 ? -11.422 -7.375 -12.523 1 95.88 184 GLY A C 1
ATOM 1405 O O . GLY A 1 184 ? -11.57 -8.492 -12.016 1 95.88 184 GLY A O 1
ATOM 1406 N N . PHE A 1 185 ? -10.516 -6.484 -12.008 1 96.75 185 PHE A N 1
ATOM 1407 C CA . PHE A 1 185 ? -9.719 -6.832 -10.836 1 96.75 185 PHE A CA 1
ATOM 1408 C C . PHE A 1 185 ? -10.25 -6.125 -9.594 1 96.75 185 PHE A C 1
ATOM 1410 O O . PHE A 1 185 ? -9.906 -6.488 -8.469 1 96.75 185 PHE A O 1
ATOM 1417 N N . ILE A 1 186 ? -11.047 -5.109 -9.766 1 96.62 186 ILE A N 1
ATOM 1418 C CA . ILE A 1 186 ? -11.828 -4.441 -8.727 1 96.62 186 ILE A CA 1
ATOM 1419 C C . ILE A 1 186 ? -13.305 -4.422 -9.109 1 96.62 186 ILE A C 1
ATOM 1421 O O . ILE A 1 186 ? -13.648 -4.129 -10.258 1 96.62 186 ILE A O 1
ATOM 1425 N N . SER A 1 187 ? -14.188 -4.816 -8.211 1 95.25 187 SER A N 1
ATOM 1426 C CA . SER A 1 187 ? -15.609 -4.766 -8.523 1 95.25 187 SER A CA 1
ATOM 1427 C C . SER A 1 187 ? -16.094 -3.328 -8.703 1 95.25 187 SER A C 1
ATOM 1429 O O . SER A 1 187 ? -15.523 -2.402 -8.117 1 95.25 187 SER A O 1
ATOM 1431 N N . PRO A 1 188 ? -17.109 -3.152 -9.516 1 94.25 188 PRO A N 1
ATOM 1432 C CA . PRO A 1 188 ? -17.656 -1.801 -9.664 1 94.25 188 PRO A CA 1
ATOM 1433 C C . PRO A 1 188 ? -18.047 -1.167 -8.328 1 94.25 188 PRO A C 1
ATOM 1435 O O . PRO 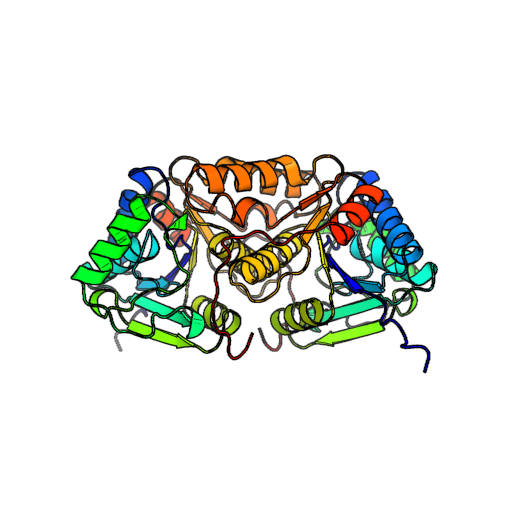A 1 188 ? -17.828 0.03 -8.125 1 94.25 188 PRO A O 1
ATOM 1438 N N . GLU A 1 189 ? -18.594 -1.898 -7.426 1 93.44 189 GLU A N 1
ATOM 1439 C CA . GLU A 1 189 ? -18.969 -1.396 -6.109 1 93.44 189 GLU A CA 1
ATOM 1440 C C . GLU A 1 189 ? -17.75 -0.934 -5.316 1 93.44 189 GLU A C 1
ATOM 1442 O O . GLU A 1 189 ? -17.766 0.155 -4.738 1 93.44 189 GLU A O 1
ATOM 1447 N N . ASN A 1 190 ? -16.719 -1.795 -5.34 1 94.38 190 ASN A N 1
ATOM 1448 C CA . ASN A 1 190 ? -15.516 -1.468 -4.582 1 94.38 190 ASN A CA 1
ATOM 1449 C C . ASN A 1 190 ? -14.758 -0.299 -5.207 1 94.38 190 ASN A C 1
ATOM 1451 O O . ASN A 1 190 ? -13.953 0.357 -4.539 1 94.38 190 ASN A O 1
ATOM 1455 N N . GLY A 1 191 ? -14.992 -0.028 -6.48 1 95.62 191 GLY A N 1
ATOM 1456 C CA . GLY A 1 191 ? -14.422 1.145 -7.125 1 95.62 191 GLY A CA 1
ATOM 1457 C C . GLY A 1 191 ? -14.867 2.449 -6.488 1 95.62 191 GLY A C 1
ATOM 1458 O O . GLY A 1 191 ? -14.258 3.496 -6.723 1 95.62 191 GLY A O 1
ATOM 1459 N N . ASN A 1 192 ? -15.906 2.371 -5.605 1 95.25 192 ASN A N 1
ATOM 1460 C CA . ASN A 1 192 ? -16.469 3.564 -4.992 1 95.25 192 ASN A CA 1
ATOM 1461 C C . ASN A 1 192 ? -16 3.732 -3.549 1 95.25 192 ASN A C 1
ATOM 1463 O O . ASN A 1 192 ? -16.469 4.625 -2.838 1 95.25 192 ASN A O 1
ATOM 1467 N N . ILE A 1 193 ? -15.062 2.953 -3.137 1 97.81 193 ILE A N 1
ATOM 1468 C CA . ILE A 1 193 ? -14.562 3.023 -1.768 1 97.81 193 ILE A CA 1
ATOM 1469 C C . ILE A 1 193 ? -13.844 4.352 -1.548 1 97.81 193 ILE A C 1
ATOM 1471 O O . ILE A 1 193 ? -13.977 4.969 -0.489 1 97.81 193 ILE A O 1
ATOM 1475 N N . ILE A 1 194 ? -13.117 4.785 -2.572 1 98.62 194 ILE A N 1
ATOM 1476 C CA . ILE A 1 194 ? -12.352 6.02 -2.475 1 98.62 194 ILE A CA 1
ATOM 1477 C C . ILE A 1 194 ? -13.148 7.172 -3.084 1 98.62 194 ILE A C 1
ATOM 1479 O O . ILE A 1 194 ? -13.547 7.109 -4.25 1 98.62 194 ILE A O 1
ATOM 1483 N N . ALA A 1 195 ? -13.414 8.164 -2.307 1 98.56 195 ALA A N 1
ATOM 1484 C CA . ALA A 1 195 ? -13.977 9.406 -2.84 1 98.56 195 ALA A CA 1
ATOM 1485 C C . ALA A 1 195 ? -12.867 10.352 -3.293 1 98.56 195 ALA A C 1
ATOM 1487 O O . ALA A 1 195 ? -11.742 10.281 -2.805 1 98.56 195 ALA A O 1
ATOM 1488 N N . VAL A 1 196 ? -13.172 11.258 -4.266 1 98.69 196 VAL A N 1
ATOM 1489 C CA . VAL A 1 196 ? -12.195 12.211 -4.789 1 98.69 196 VAL A CA 1
ATOM 1490 C C . VAL A 1 196 ? -12.672 13.641 -4.539 1 98.69 196 VAL A C 1
ATOM 1492 O O . VAL A 1 196 ? -13.852 13.945 -4.719 1 98.69 196 VAL A O 1
ATOM 1495 N N . ALA A 1 197 ? -11.836 14.477 -4.039 1 98.81 197 ALA A N 1
ATOM 1496 C CA . ALA A 1 197 ? -12.086 15.906 -3.836 1 98.81 197 ALA A CA 1
ATOM 1497 C C . ALA A 1 197 ? -10.961 16.75 -4.441 1 98.81 197 ALA A C 1
ATOM 1499 O O . ALA A 1 197 ? -9.82 16.297 -4.527 1 98.81 197 ALA A O 1
ATOM 1500 N N . THR A 1 198 ? -11.258 18.047 -4.863 1 98.44 198 THR A N 1
ATOM 1501 C CA . THR A 1 198 ? -10.25 18.891 -5.5 1 98.44 198 THR A CA 1
ATOM 1502 C C . THR A 1 198 ? -10.07 20.203 -4.734 1 98.44 198 THR A C 1
ATOM 1504 O O . THR A 1 198 ? -9.195 21 -5.059 1 98.44 198 THR A O 1
ATOM 1507 N N . THR A 1 199 ? -10.945 20.422 -3.705 1 98.38 199 THR A N 1
ATOM 1508 C CA . THR A 1 199 ? -10.805 21.562 -2.801 1 98.38 199 THR A CA 1
ATOM 1509 C C . THR A 1 199 ? -10.93 21.109 -1.347 1 98.38 199 THR A C 1
ATOM 1511 O O . THR A 1 199 ? -11.508 20.062 -1.061 1 98.38 199 THR A O 1
ATOM 1514 N N . PRO A 1 200 ? -10.344 21.891 -0.426 1 98.62 200 PRO A N 1
ATOM 1515 C CA . PRO A 1 200 ? -10.5 21.547 0.992 1 98.62 200 PRO A CA 1
ATOM 1516 C C . PRO A 1 200 ? -11.961 21.438 1.414 1 98.62 200 PRO A C 1
ATOM 1518 O O . PRO A 1 200 ? -12.312 20.547 2.201 1 98.62 200 PRO A O 1
ATOM 1521 N N . GLU A 1 201 ? -12.82 22.281 0.928 1 98.69 201 GLU A N 1
ATOM 1522 C CA . GLU A 1 201 ? -14.242 22.25 1.245 1 98.69 201 GLU A CA 1
ATOM 1523 C C . GLU A 1 201 ? -14.875 20.938 0.775 1 98.69 201 GLU A C 1
ATOM 1525 O O . GLU A 1 201 ? -15.688 20.344 1.486 1 98.69 201 GLU A O 1
ATOM 1530 N N . GLU A 1 202 ? -14.477 20.531 -0.418 1 98.81 202 GLU A N 1
ATOM 1531 C CA . GLU A 1 202 ? -14.992 19.281 -0.945 1 98.81 202 GLU A CA 1
ATOM 1532 C C . GLU A 1 202 ? -14.523 18.094 -0.107 1 98.81 202 GLU A C 1
ATOM 1534 O O . GLU A 1 202 ? -15.242 17.094 0.039 1 98.81 202 GLU A O 1
ATOM 1539 N N . VAL A 1 203 ? -13.281 18.141 0.417 1 98.88 203 VAL A N 1
ATOM 1540 C CA . VAL A 1 203 ? -12.789 17.094 1.302 1 98.88 203 VAL A CA 1
ATOM 1541 C C . VAL A 1 203 ? -13.727 16.938 2.496 1 98.88 203 VAL A C 1
ATOM 1543 O O . VAL A 1 203 ? -14.148 15.828 2.818 1 98.88 203 VAL A O 1
ATOM 1546 N N . ILE A 1 204 ? -14.094 18.078 3.131 1 98.75 204 ILE A N 1
ATOM 1547 C CA . ILE A 1 204 ? -14.977 18.062 4.289 1 98.75 204 ILE A CA 1
ATOM 1548 C C . ILE A 1 204 ? -16.328 17.484 3.896 1 98.75 204 ILE A C 1
ATOM 1550 O O . ILE A 1 204 ? -16.891 16.641 4.617 1 98.75 204 ILE A O 1
ATOM 1554 N N . GLU A 1 205 ? -16.797 17.891 2.75 1 98.69 205 GLU A N 1
ATOM 1555 C CA . GLU A 1 205 ? -18.078 17.391 2.268 1 98.69 205 GLU A CA 1
ATOM 1556 C C . GLU A 1 205 ? -18.047 15.883 2.08 1 98.69 205 GLU A C 1
ATOM 1558 O O . GLU A 1 205 ? -18.984 15.188 2.488 1 98.69 205 GLU A O 1
ATOM 1563 N N . ARG A 1 206 ? -17 15.375 1.451 1 98.56 206 ARG A N 1
ATOM 1564 C CA . ARG A 1 206 ? -16.875 13.938 1.223 1 98.56 206 ARG A CA 1
ATOM 1565 C C . ARG A 1 206 ? -16.781 13.18 2.541 1 98.56 206 ARG A C 1
ATOM 1567 O O . ARG A 1 206 ? -17.344 12.086 2.68 1 98.56 206 ARG A O 1
ATOM 1574 N N . LEU A 1 207 ? -16.031 13.719 3.535 1 98.44 207 LEU A N 1
ATOM 1575 C CA . LEU A 1 207 ? -15.914 13.094 4.844 1 98.44 207 LEU A CA 1
ATOM 1576 C C . LEU A 1 207 ? -17.266 12.992 5.531 1 98.44 207 LEU A C 1
ATOM 1578 O O . LEU A 1 207 ? -17.562 11.977 6.176 1 98.44 207 LEU A O 1
ATOM 1582 N N . LYS A 1 208 ? -18.094 13.961 5.379 1 97.62 208 LYS A N 1
ATOM 1583 C CA . LYS A 1 208 ? -19.359 14.055 6.098 1 97.62 208 LYS A CA 1
ATOM 1584 C C . LYS A 1 208 ? -20.438 13.219 5.418 1 97.62 208 LYS A C 1
ATOM 1586 O O . LYS A 1 208 ? -21.328 12.672 6.082 1 97.62 208 LYS A O 1
ATOM 1591 N N . THR A 1 209 ? -20.391 13.07 4.074 1 97.81 209 THR A N 1
ATOM 1592 C CA . THR A 1 209 ? -21.516 12.484 3.34 1 97.81 209 THR A CA 1
ATOM 1593 C C . THR A 1 209 ? -21.156 11.086 2.854 1 97.81 209 THR A C 1
ATOM 1595 O O . THR A 1 209 ? -21.969 10.438 2.186 1 97.81 209 THR A O 1
ATOM 1598 N N . TYR A 1 210 ? -19.953 10.633 3.24 1 96.62 210 TYR A N 1
ATOM 1599 C CA . TYR A 1 210 ? -19.484 9.336 2.76 1 96.62 210 TYR A CA 1
ATOM 1600 C C . TYR A 1 210 ? -20.469 8.227 3.107 1 96.62 210 TYR A C 1
ATOM 1602 O O . TYR A 1 210 ? -21.016 8.203 4.215 1 96.62 210 TYR A O 1
ATOM 1610 N N . LYS A 1 211 ? -20.703 7.371 2.062 1 93.94 211 LYS A N 1
ATOM 1611 C CA . LYS A 1 211 ? -21.422 6.109 2.246 1 93.94 211 LYS A CA 1
ATOM 1612 C C . LYS A 1 211 ? -20.562 4.926 1.794 1 93.94 211 LYS A C 1
ATOM 1614 O O . LYS A 1 211 ? -20.125 4.879 0.646 1 93.94 211 LYS A O 1
ATOM 1619 N N . VAL A 1 212 ? -20.266 4.035 2.688 1 91.44 212 VAL A N 1
ATOM 1620 C CA . VAL A 1 212 ? -19.469 2.869 2.35 1 91.44 212 VAL A CA 1
ATOM 1621 C C . VAL A 1 212 ? -20.188 2.02 1.307 1 91.44 212 VAL A C 1
ATOM 1623 O O . VAL A 1 212 ? -21.406 1.831 1.389 1 91.44 212 VAL A O 1
ATOM 1626 N N . PRO A 1 213 ? -19.484 1.644 0.256 1 91.81 213 PRO A N 1
ATOM 1627 C CA . PRO A 1 213 ? -20.172 0.882 -0.798 1 91.81 213 PRO A CA 1
ATOM 1628 C C . PRO A 1 213 ? -20.672 -0.474 -0.314 1 91.81 213 PRO A C 1
ATOM 1630 O O . PRO A 1 213 ? -20.094 -1.059 0.608 1 91.81 213 PRO A O 1
ATOM 1633 N N . GLU A 1 214 ? -21.656 -0.788 -1.092 1 87.25 214 GLU A N 1
ATOM 1634 C CA . GLU A 1 214 ? -22.109 -2.162 -0.898 1 87.25 214 GLU A CA 1
ATOM 1635 C C . GLU A 1 214 ? -21.219 -3.148 -1.647 1 87.25 214 GLU A C 1
ATOM 1637 O O . GLU A 1 214 ? -20.406 -2.748 -2.479 1 87.25 214 GLU A O 1
ATOM 1642 N N . GLY A 1 215 ? -21.141 -4.414 -1.288 1 84.25 215 GLY A N 1
ATOM 1643 C CA . GLY A 1 215 ? -20.391 -5.414 -2.043 1 84.25 215 GLY A CA 1
ATOM 1644 C C . GLY A 1 215 ? -19.031 -5.707 -1.462 1 84.25 215 GLY A C 1
ATOM 1645 O O . GLY A 1 215 ? -18.234 -6.441 -2.057 1 84.25 215 GLY A O 1
ATOM 1646 N N . ARG A 1 216 ? -18.766 -4.977 -0.372 1 85.62 216 ARG A N 1
ATOM 1647 C CA . ARG A 1 216 ? -17.531 -5.32 0.328 1 85.62 216 ARG A CA 1
ATOM 1648 C C . ARG A 1 216 ? -17.641 -6.707 0.959 1 85.62 216 ARG A C 1
ATOM 1650 O O . ARG A 1 216 ? -18.719 -7.262 1.079 1 85.62 216 ARG A O 1
ATOM 1657 N N . PHE A 1 217 ? -16.422 -7.199 1.241 1 85 217 PHE A N 1
ATOM 1658 C CA . PHE A 1 217 ? -16.391 -8.539 1.819 1 85 217 PHE A CA 1
ATOM 1659 C C . PHE A 1 217 ? -16.859 -8.508 3.271 1 85 217 PHE A C 1
ATOM 1661 O O . PHE A 1 217 ? -16.719 -7.484 3.949 1 85 217 PHE A O 1
ATOM 1668 N N . ASN A 1 218 ? -17.516 -9.523 3.633 1 81.44 218 ASN A N 1
ATOM 1669 C CA . ASN A 1 218 ? -17.922 -9.719 5.016 1 81.44 218 ASN A CA 1
ATOM 1670 C C . ASN A 1 218 ? -17.156 -10.859 5.68 1 81.44 218 ASN A C 1
ATOM 1672 O O . ASN A 1 218 ? -17.641 -11.992 5.734 1 81.44 218 ASN A O 1
ATOM 1676 N N . LEU A 1 219 ? -15.992 -10.477 6.188 1 84.44 219 LEU A N 1
ATOM 1677 C CA . LEU A 1 219 ? -15.078 -11.469 6.746 1 84.44 219 LEU A CA 1
ATOM 1678 C C . LEU A 1 219 ? -14.938 -11.289 8.258 1 84.44 219 LEU A C 1
ATOM 1680 O O . LEU A 1 219 ? -15.18 -10.195 8.781 1 84.44 219 LEU A O 1
ATOM 1684 N N . THR A 1 220 ? -14.625 -12.344 8.891 1 80.31 220 THR A N 1
ATOM 1685 C CA . THR A 1 220 ? -14.398 -12.297 10.336 1 80.31 220 THR A CA 1
ATOM 1686 C C . THR A 1 220 ? -12.906 -12.227 10.641 1 80.31 220 THR A C 1
ATOM 1688 O O . THR A 1 220 ? -12.156 -13.156 10.336 1 80.31 220 THR A O 1
ATOM 1691 N N . TRP A 1 221 ? -12.562 -11.141 11.273 1 81.25 221 TRP A N 1
ATOM 1692 C CA . TRP A 1 221 ? -11.156 -10.922 11.602 1 81.25 221 TRP A CA 1
ATOM 1693 C C . TRP A 1 221 ? -10.93 -10.992 13.109 1 81.25 221 TRP A C 1
ATOM 1695 O O . TRP A 1 221 ? -11.695 -10.414 13.883 1 81.25 221 TRP A O 1
ATOM 1705 N N . ARG A 1 222 ? -10.055 -11.906 13.469 1 66.69 222 ARG A N 1
ATOM 1706 C CA . ARG A 1 222 ? -9.789 -12.031 14.898 1 66.69 222 ARG A CA 1
ATOM 1707 C C . ARG A 1 222 ? -8.852 -10.922 15.375 1 66.69 222 ARG A C 1
ATOM 1709 O O . ARG A 1 222 ? -9.039 -10.375 16.469 1 66.69 222 ARG A O 1
ATOM 1716 N N . ASN A 1 223 ? -7.719 -10.617 14.719 1 63.88 223 ASN A N 1
ATOM 1717 C CA . ASN A 1 223 ? -6.715 -9.617 15.062 1 63.88 223 ASN A CA 1
ATOM 1718 C C . ASN A 1 223 ? -6.246 -8.844 13.836 1 63.88 223 ASN A C 1
ATOM 1720 O O . ASN A 1 223 ? -5.93 -9.445 12.805 1 63.88 223 ASN A O 1
ATOM 1724 N N . GLN A 1 224 ? -6.922 -7.656 13.711 1 69.38 224 GLN A N 1
ATOM 1725 C CA . GLN A 1 224 ? -6.324 -6.84 12.664 1 69.38 224 GLN A CA 1
ATOM 1726 C C . GLN A 1 224 ? -5.988 -5.441 13.172 1 69.38 224 GLN A C 1
ATOM 1728 O O . GLN A 1 224 ? -6.773 -4.84 13.906 1 69.38 224 GLN A O 1
ATOM 1733 N N . MET B 1 1 ? 31.281 -30.906 0.577 1 30.02 1 MET B N 1
ATOM 1734 C CA . MET B 1 1 ? 30.156 -30.281 1.272 1 30.02 1 MET B CA 1
ATOM 1735 C C . MET B 1 1 ? 29.312 -29.453 0.314 1 30.02 1 MET B C 1
ATOM 1737 O O . MET B 1 1 ? 29.797 -28.453 -0.219 1 30.02 1 MET B O 1
ATOM 1741 N N . THR B 1 2 ? 28.641 -30.031 -0.667 1 35.25 2 THR B N 1
ATOM 1742 C CA . THR B 1 2 ? 27.922 -29.438 -1.797 1 35.25 2 THR B CA 1
ATOM 1743 C C . THR B 1 2 ? 27.031 -28.281 -1.338 1 35.25 2 THR B C 1
ATOM 1745 O O . THR B 1 2 ? 26.203 -28.453 -0.441 1 35.25 2 THR B O 1
ATOM 1748 N N . GLY B 1 3 ? 27.547 -27.188 -1.05 1 38 3 GLY B N 1
ATOM 1749 C CA . GLY B 1 3 ? 26.844 -26.031 -0.501 1 38 3 GLY B CA 1
ATOM 1750 C C . GLY B 1 3 ? 25.422 -25.906 -1.016 1 38 3 GLY B C 1
ATOM 1751 O O . GLY B 1 3 ? 25.203 -25.75 -2.219 1 38 3 GLY B O 1
ATOM 1752 N N . GLN B 1 4 ? 24.406 -26.625 -0.593 1 41.5 4 GLN B N 1
ATOM 1753 C CA . GLN B 1 4 ? 23.031 -26.719 -1.042 1 41.5 4 GLN B CA 1
ATOM 1754 C C . GLN B 1 4 ? 22.5 -25.344 -1.455 1 41.5 4 GLN B C 1
ATOM 1756 O O . GLN B 1 4 ? 22.406 -24.438 -0.63 1 41.5 4 GLN B O 1
ATOM 1761 N N . GLU B 1 5 ? 22.969 -24.75 -2.523 1 52.22 5 GLU B N 1
ATOM 1762 C CA . GLU B 1 5 ? 22.562 -23.469 -3.082 1 52.22 5 GLU B CA 1
ATOM 1763 C C . GLU B 1 5 ? 21.078 -23.219 -2.885 1 52.22 5 GLU B C 1
ATOM 1765 O O . GLU B 1 5 ? 20.25 -24.016 -3.314 1 52.22 5 GLU B O 1
ATOM 1770 N N . THR B 1 6 ? 20.656 -22.609 -1.752 1 66.75 6 THR B N 1
ATOM 1771 C CA . THR B 1 6 ? 19.266 -22.406 -1.349 1 66.75 6 THR B CA 1
ATOM 1772 C C . THR B 1 6 ? 18.469 -21.781 -2.48 1 66.75 6 THR B C 1
ATOM 1774 O O . THR B 1 6 ? 18.953 -20.891 -3.174 1 66.75 6 THR B O 1
ATOM 1777 N N . THR B 1 7 ? 17.547 -22.5 -3.047 1 86.88 7 THR B N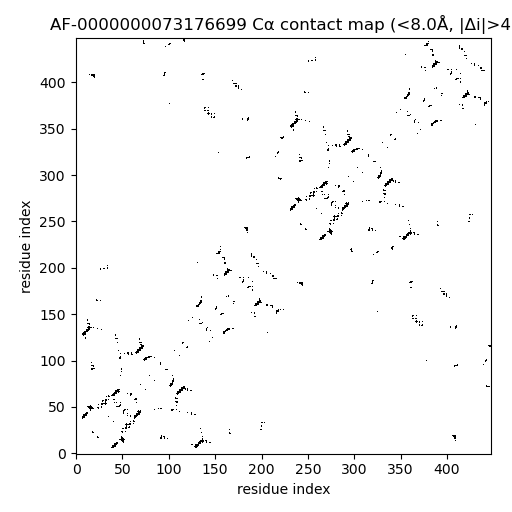 1
ATOM 1778 C CA . THR B 1 7 ? 16.609 -22.094 -4.09 1 86.88 7 THR B CA 1
ATOM 1779 C C . THR B 1 7 ? 16.047 -20.703 -3.803 1 86.88 7 THR B C 1
ATOM 1781 O O . THR B 1 7 ? 15.562 -20.438 -2.705 1 86.88 7 THR B O 1
ATOM 1784 N N . LYS B 1 8 ? 16.391 -19.75 -4.762 1 96.69 8 LYS B N 1
ATOM 1785 C CA . LYS B 1 8 ? 15.805 -18.422 -4.625 1 96.69 8 LYS B CA 1
ATOM 1786 C C . LYS B 1 8 ? 14.289 -18.469 -4.734 1 96.69 8 LYS B C 1
ATOM 1788 O O . LYS B 1 8 ? 13.742 -19.25 -5.52 1 96.69 8 LYS B O 1
ATOM 1793 N N . ARG B 1 9 ? 13.641 -17.672 -3.904 1 98.5 9 ARG B N 1
ATOM 1794 C CA . ARG B 1 9 ? 12.188 -17.609 -3.871 1 98.5 9 ARG B CA 1
ATOM 1795 C C . ARG B 1 9 ? 11.672 -16.25 -4.32 1 98.5 9 ARG B C 1
ATOM 1797 O O . ARG B 1 9 ? 12.164 -15.219 -3.859 1 98.5 9 ARG B O 1
ATOM 1804 N N . ILE B 1 10 ? 10.695 -16.297 -5.211 1 98.88 10 ILE B N 1
ATOM 1805 C CA . ILE B 1 10 ? 10.086 -15.062 -5.703 1 98.88 10 ILE B CA 1
ATOM 1806 C C . ILE B 1 10 ? 8.68 -14.922 -5.125 1 98.88 10 ILE B C 1
ATOM 1808 O O . ILE B 1 10 ? 7.875 -15.852 -5.188 1 98.88 10 ILE B O 1
ATOM 1812 N N . CYS B 1 11 ? 8.422 -13.789 -4.523 1 98.94 11 CYS B N 1
ATOM 1813 C CA . CYS B 1 11 ? 7.078 -13.469 -4.062 1 98.94 11 CYS B CA 1
ATOM 1814 C C . CYS B 1 11 ? 6.262 -12.82 -5.18 1 98.94 11 CYS B C 1
ATOM 1816 O O . CYS B 1 11 ? 6.668 -11.805 -5.742 1 98.94 11 CYS B O 1
ATOM 1818 N N . VAL B 1 12 ? 5.172 -13.422 -5.484 1 98.94 12 VAL B N 1
ATOM 1819 C CA . VAL B 1 12 ? 4.312 -12.883 -6.535 1 98.94 12 VAL B CA 1
ATOM 1820 C C . VAL B 1 12 ? 3.018 -12.352 -5.918 1 98.94 12 VAL B C 1
ATOM 1822 O O . VAL B 1 12 ? 2.318 -13.078 -5.207 1 98.94 12 VAL B O 1
ATOM 1825 N N . PHE B 1 13 ? 2.768 -11.086 -6.18 1 98.81 13 PHE B N 1
ATOM 1826 C CA . PHE B 1 13 ? 1.496 -10.445 -5.863 1 98.81 13 PHE B CA 1
ATOM 1827 C C . PHE B 1 13 ? 0.589 -10.406 -7.086 1 98.81 13 PHE B C 1
ATOM 1829 O O . PHE B 1 13 ? 0.99 -9.922 -8.148 1 98.81 13 PHE B O 1
ATOM 1836 N N . CYS B 1 14 ? -0.646 -10.883 -6.941 1 98.25 14 CYS B N 1
ATOM 1837 C CA . CYS B 1 14 ? -1.555 -10.82 -8.078 1 98.25 14 CYS B CA 1
ATOM 1838 C C . CYS B 1 14 ? -2.998 -11.023 -7.637 1 98.25 14 CYS B C 1
ATOM 1840 O O . CYS B 1 14 ? -3.262 -11.281 -6.461 1 98.25 14 CYS B O 1
ATOM 1842 N N . GLY B 1 15 ? -3.855 -10.844 -8.555 1 96.12 15 GLY B N 1
ATOM 1843 C CA . GLY B 1 15 ? -5.277 -10.883 -8.25 1 96.12 15 GLY B CA 1
ATOM 1844 C C . GLY B 1 15 ? -5.781 -12.281 -7.941 1 96.12 15 GLY B C 1
ATOM 1845 O O . GLY B 1 15 ? -5.344 -13.258 -8.555 1 96.12 15 GLY B O 1
ATOM 1846 N N . SER B 1 16 ? -6.738 -12.328 -7.004 1 92.88 16 SER B N 1
ATOM 1847 C CA . SER B 1 16 ? -7.488 -13.562 -6.77 1 92.88 16 SER B CA 1
ATOM 1848 C C . SER B 1 16 ? -8.547 -13.781 -7.844 1 92.88 16 SER B C 1
ATOM 1850 O O . SER B 1 16 ? -9.195 -14.828 -7.887 1 92.88 16 SER B O 1
ATOM 1852 N N . SER B 1 17 ? -8.688 -12.844 -8.727 1 93.19 17 SER B N 1
ATOM 1853 C CA . SER B 1 17 ? -9.578 -12.883 -9.883 1 93.19 17 SER B CA 1
ATOM 1854 C C . SER B 1 17 ? -8.797 -13.086 -11.18 1 93.19 17 SER B C 1
ATOM 1856 O O . SER B 1 17 ? -7.566 -12.984 -11.195 1 93.19 17 SER B O 1
ATOM 1858 N N . PHE B 1 18 ? -9.57 -13.383 -12.242 1 94.31 18 PHE B N 1
ATOM 1859 C CA . PHE B 1 18 ? -8.953 -13.641 -13.539 1 94.31 18 PHE B CA 1
ATOM 1860 C C . PHE B 1 18 ? -8.875 -12.359 -14.367 1 94.31 18 PHE B C 1
ATOM 1862 O O . PHE B 1 18 ? -8.141 -12.297 -15.359 1 94.31 18 PHE B O 1
ATOM 1869 N N . GLY B 1 19 ? -9.594 -11.328 -13.875 1 94.12 19 GLY B N 1
ATOM 1870 C CA . GLY B 1 19 ? -9.758 -10.172 -14.734 1 94.12 19 GLY B CA 1
ATOM 1871 C C . GLY B 1 19 ? -10.555 -10.461 -15.984 1 94.12 19 GLY B C 1
ATOM 1872 O O . GLY B 1 19 ? -11.188 -11.516 -16.094 1 94.12 19 GLY B O 1
ATOM 1873 N N . ARG B 1 20 ? -10.602 -9.305 -16.828 1 90.56 20 ARG B N 1
ATOM 1874 C CA . ARG B 1 20 ? -11.273 -9.438 -18.125 1 90.56 20 ARG B CA 1
ATOM 1875 C C . ARG B 1 20 ? -10.266 -9.531 -19.266 1 90.56 20 ARG B C 1
ATOM 1877 O O . ARG B 1 20 ? -9.5 -8.594 -19.5 1 90.56 20 ARG B O 1
ATOM 1884 N N . GLY B 1 21 ? -10.07 -10.688 -19.75 1 79.81 21 GLY B N 1
ATOM 1885 C CA . GLY B 1 21 ? -9.141 -10.969 -20.844 1 79.81 21 GLY B CA 1
ATOM 1886 C C . GLY B 1 21 ? -8.391 -12.273 -20.656 1 79.81 21 GLY B C 1
ATOM 1887 O O . GLY B 1 21 ? -7.883 -12.562 -19.578 1 79.81 21 GLY B O 1
ATOM 1888 N N . ALA B 1 22 ? -8.344 -13.016 -21.562 1 74.69 22 ALA B N 1
ATOM 1889 C CA . ALA B 1 22 ? -7.762 -14.352 -21.516 1 74.69 22 ALA B CA 1
ATOM 1890 C C . ALA B 1 22 ? -6.246 -14.289 -21.344 1 74.69 22 ALA B C 1
ATOM 1892 O O . ALA B 1 22 ? -5.633 -15.203 -20.797 1 74.69 22 ALA B O 1
ATOM 1893 N N . ASN B 1 23 ? -5.648 -13.188 -21.594 1 93.94 23 ASN B N 1
ATOM 1894 C CA . ASN B 1 23 ? -4.191 -13.094 -21.609 1 93.94 23 ASN B CA 1
ATOM 1895 C C . ASN B 1 23 ? -3.613 -13.078 -20.203 1 93.94 23 ASN B C 1
ATOM 1897 O O . ASN B 1 23 ? -2.479 -13.508 -19.984 1 93.94 23 ASN B O 1
ATOM 1901 N N . PHE B 1 24 ? -4.379 -12.711 -19.234 1 96.88 24 PHE B N 1
ATOM 1902 C CA . PHE B 1 24 ? -3.846 -12.594 -17.875 1 96.88 24 PHE B CA 1
ATOM 1903 C C . PHE B 1 24 ? -3.551 -13.969 -17.281 1 96.88 24 PHE B C 1
ATOM 1905 O O . PHE B 1 24 ? -2.465 -14.203 -16.75 1 96.88 24 PHE B O 1
ATOM 1912 N N . ALA B 1 25 ? -4.477 -14.844 -17.422 1 96.5 25 ALA B N 1
ATOM 1913 C CA . ALA B 1 25 ? -4.301 -16.188 -16.891 1 96.5 25 ALA B CA 1
ATOM 1914 C C . ALA B 1 25 ? -3.162 -16.922 -17.609 1 96.5 25 ALA B C 1
ATOM 1916 O O . ALA B 1 25 ? -2.361 -17.609 -16.969 1 96.5 25 ALA B O 1
ATOM 1917 N N . GLU B 1 26 ? -3.127 -16.781 -18.891 1 97.5 26 GLU B N 1
ATOM 1918 C CA . GLU B 1 26 ? -2.074 -17.406 -19.688 1 97.5 26 GLU B CA 1
ATOM 1919 C C . GLU B 1 26 ? -0.694 -16.906 -19.266 1 97.5 26 GLU B C 1
ATOM 1921 O O . GLU B 1 26 ? 0.226 -17.703 -19.062 1 97.5 26 GLU B O 1
ATOM 1926 N N . LYS B 1 27 ? -0.558 -15.609 -19.109 1 98.31 27 LYS B N 1
ATOM 1927 C CA . LYS B 1 27 ? 0.721 -15.023 -18.719 1 98.31 27 LYS B CA 1
ATOM 1928 C C . LYS B 1 27 ? 1.093 -15.414 -17.281 1 98.31 27 LYS B C 1
ATOM 1930 O O . LYS B 1 27 ? 2.273 -15.578 -16.969 1 98.31 27 LYS B O 1
ATOM 1935 N N . ALA B 1 28 ? 0.106 -15.531 -16.422 1 98.19 28 ALA B N 1
ATOM 1936 C CA . ALA B 1 28 ? 0.369 -16 -15.055 1 98.19 28 ALA B CA 1
ATOM 1937 C C . ALA B 1 28 ? 0.949 -17.422 -15.078 1 98.19 28 ALA B C 1
ATOM 1939 O O . ALA B 1 28 ? 1.927 -17.703 -14.383 1 98.19 28 ALA B O 1
ATOM 1940 N N . THR B 1 29 ? 0.365 -18.266 -15.891 1 98.25 29 THR B N 1
ATOM 1941 C CA . THR B 1 29 ? 0.85 -19.641 -16.031 1 98.25 29 THR B CA 1
ATOM 1942 C C . THR B 1 29 ? 2.262 -19.656 -16.609 1 98.25 29 THR B C 1
ATOM 1944 O O . THR B 1 29 ? 3.135 -20.359 -16.109 1 98.25 29 THR B O 1
ATOM 1947 N N . GLU B 1 30 ? 2.453 -18.875 -17.594 1 98.75 30 GLU B N 1
ATOM 1948 C CA . GLU B 1 30 ? 3.771 -18.797 -18.219 1 98.75 30 GLU B CA 1
ATOM 1949 C C . GLU B 1 30 ? 4.824 -18.312 -17.234 1 98.75 30 GLU B C 1
ATOM 1951 O O . GLU B 1 30 ? 5.957 -18.812 -17.234 1 98.75 30 GLU B O 1
ATOM 1956 N N . LEU B 1 31 ? 4.469 -17.344 -16.406 1 98.81 31 LEU B N 1
ATOM 1957 C CA . LEU B 1 31 ? 5.402 -16.875 -15.391 1 98.81 31 LEU B CA 1
ATOM 1958 C C . LEU B 1 31 ? 5.762 -18 -14.43 1 98.81 31 LEU B C 1
ATOM 1960 O O . LEU B 1 31 ? 6.938 -18.188 -14.102 1 98.81 31 LEU B O 1
ATOM 1964 N N . GLY B 1 32 ? 4.73 -18.719 -13.945 1 98.81 32 GLY B N 1
ATOM 1965 C CA . GLY B 1 32 ? 5.004 -19.844 -13.055 1 98.81 32 GLY B CA 1
ATOM 1966 C C . GLY B 1 32 ? 5.957 -20.859 -13.656 1 98.81 32 GLY B C 1
ATOM 1967 O O . GLY B 1 32 ? 6.891 -21.312 -12.992 1 98.81 32 GLY B O 1
ATOM 1968 N N . VAL B 1 33 ? 5.727 -21.219 -14.922 1 98.75 33 VAL B N 1
ATOM 1969 C CA . VAL B 1 33 ? 6.547 -22.203 -15.617 1 98.75 33 VAL B CA 1
ATOM 1970 C C . VAL B 1 33 ? 7.984 -21.703 -15.703 1 98.75 33 VAL B C 1
ATOM 1972 O O . VAL B 1 33 ? 8.922 -22.438 -15.391 1 98.75 33 VAL B O 1
ATOM 1975 N N . ILE B 1 34 ? 8.148 -20.484 -16.094 1 98.75 34 ILE B N 1
ATOM 1976 C CA . ILE B 1 34 ? 9.5 -19.969 -16.312 1 98.75 34 ILE B CA 1
ATOM 1977 C C . ILE B 1 34 ? 10.219 -19.797 -14.984 1 98.75 34 ILE B C 1
ATOM 1979 O O . ILE B 1 34 ? 11.43 -19.984 -14.898 1 98.75 34 ILE B O 1
ATOM 1983 N N . LEU B 1 35 ? 9.516 -19.422 -13.914 1 98.62 35 LEU B N 1
ATOM 1984 C CA . LEU B 1 35 ? 10.133 -19.391 -12.594 1 98.62 35 LEU B CA 1
ATOM 1985 C C . LEU B 1 35 ? 10.711 -20.75 -12.234 1 98.62 35 LEU B C 1
ATOM 1987 O O . LEU B 1 35 ? 11.883 -20.859 -11.867 1 98.62 35 LEU B O 1
ATOM 1991 N N . ALA B 1 36 ? 9.906 -21.766 -12.414 1 98.25 36 ALA B N 1
ATOM 1992 C CA . ALA B 1 36 ? 10.328 -23.125 -12.094 1 98.25 36 ALA B CA 1
ATOM 1993 C C . ALA B 1 36 ? 11.516 -23.562 -12.961 1 98.25 36 ALA B C 1
ATOM 1995 O O . ALA B 1 36 ? 12.477 -24.141 -12.461 1 98.25 36 ALA B O 1
ATOM 1996 N N . LYS B 1 37 ? 11.43 -23.234 -14.219 1 97.75 37 LYS B N 1
ATOM 1997 C CA . LYS B 1 37 ? 12.492 -23.594 -15.156 1 97.75 37 LYS B CA 1
ATOM 1998 C C . LYS B 1 37 ? 13.812 -22.922 -14.789 1 97.75 37 LYS B C 1
ATOM 2000 O O . LYS B 1 37 ? 14.883 -23.406 -15.148 1 97.75 37 LYS B O 1
ATOM 2005 N N . ASN B 1 38 ? 13.742 -21.828 -14.133 1 97.69 38 ASN B N 1
ATOM 2006 C CA . ASN B 1 38 ? 14.945 -21.109 -13.703 1 97.69 38 ASN B CA 1
ATOM 2007 C C . ASN B 1 38 ? 15.297 -21.438 -12.258 1 97.69 38 ASN B C 1
ATOM 2009 O O . ASN B 1 38 ? 16.047 -20.688 -11.609 1 97.69 38 ASN B O 1
ATOM 2013 N N . ASP B 1 39 ? 14.664 -22.438 -11.656 1 96.81 39 ASP B N 1
ATOM 2014 C CA . ASP B 1 39 ? 14.938 -22.984 -10.336 1 96.81 39 ASP B CA 1
ATOM 2015 C C . ASP B 1 39 ? 14.539 -22.016 -9.234 1 96.81 39 ASP B C 1
ATOM 2017 O O . ASP B 1 39 ? 15.227 -21.891 -8.227 1 96.81 39 ASP B O 1
ATOM 2021 N N . TYR B 1 40 ? 13.57 -21.203 -9.516 1 98.12 40 TYR B N 1
ATOM 2022 C CA . TYR B 1 40 ? 12.984 -20.359 -8.484 1 98.12 40 TYR B CA 1
ATOM 2023 C C . TYR B 1 40 ? 11.812 -21.062 -7.805 1 98.12 40 TYR B C 1
ATOM 2025 O O . TYR B 1 40 ? 11.055 -21.781 -8.453 1 98.12 40 TYR B O 1
ATOM 2033 N N . GLY B 1 41 ? 11.703 -20.828 -6.504 1 98.38 41 GLY B N 1
ATOM 2034 C CA . GLY B 1 41 ? 10.461 -21.125 -5.805 1 98.38 41 GLY B CA 1
ATOM 2035 C C . GLY B 1 41 ? 9.508 -19.953 -5.773 1 98.38 41 GLY B C 1
ATOM 2036 O O . GLY B 1 41 ? 9.852 -18.844 -6.191 1 98.38 41 GLY B O 1
ATOM 2037 N N . LEU B 1 42 ? 8.344 -20.266 -5.25 1 98.69 42 LEU B N 1
ATOM 2038 C CA . LEU B 1 42 ? 7.289 -19.266 -5.191 1 98.69 42 LEU B CA 1
ATOM 2039 C C . LEU B 1 42 ? 6.809 -19.062 -3.756 1 98.69 42 LEU B C 1
ATOM 2041 O O . LEU B 1 42 ? 6.547 -20.047 -3.045 1 98.69 42 LEU B O 1
ATOM 2045 N N . VAL B 1 43 ? 6.723 -17.828 -3.352 1 98.81 43 VAL B N 1
ATOM 2046 C CA . VAL B 1 43 ? 5.953 -17.391 -2.189 1 98.81 43 VAL B CA 1
ATOM 2047 C C . VAL B 1 43 ? 4.805 -16.484 -2.639 1 98.81 43 VAL B C 1
ATOM 2049 O O . VAL B 1 43 ? 5.004 -15.578 -3.451 1 98.81 43 VAL B O 1
ATOM 2052 N N . TYR B 1 44 ? 3.604 -16.75 -2.172 1 98.31 44 TYR B N 1
ATOM 2053 C CA . TYR B 1 44 ? 2.467 -15.945 -2.613 1 98.31 44 TYR B CA 1
ATOM 2054 C C . TYR B 1 44 ? 1.37 -15.93 -1.556 1 98.31 44 TYR B C 1
ATOM 2056 O O . TYR B 1 44 ? 1.544 -16.469 -0.461 1 98.31 44 TYR B O 1
ATOM 2064 N N . GLY B 1 45 ? 0.281 -15.273 -1.851 1 96.75 45 GLY B N 1
ATOM 2065 C CA . GLY B 1 45 ? -0.733 -14.969 -0.854 1 96.75 45 GLY B CA 1
ATOM 2066 C C . GLY B 1 45 ? -1.631 -16.156 -0.535 1 96.75 45 GLY B C 1
ATOM 2067 O O . GLY B 1 45 ? -2.594 -16.016 0.222 1 96.75 45 GLY B O 1
ATOM 2068 N N . GLY B 1 46 ? -1.47 -17.25 -1.159 1 93.5 46 GLY B N 1
ATOM 2069 C CA . GLY B 1 46 ? -2.086 -18.5 -0.739 1 93.5 46 GLY B CA 1
ATOM 2070 C C . GLY B 1 46 ? -3.416 -18.766 -1.42 1 93.5 46 GLY B C 1
ATOM 2071 O O . GLY B 1 46 ? -4.039 -19.797 -1.189 1 93.5 46 GLY B O 1
ATOM 2072 N N . GLY B 1 47 ? -3.92 -17.922 -2.195 1 89.19 47 GLY B N 1
ATOM 2073 C CA . GLY B 1 47 ? -5.172 -18.172 -2.893 1 89.19 47 GLY B CA 1
ATOM 2074 C C . GLY B 1 47 ? -5.035 -19.172 -4.027 1 89.19 47 GLY B C 1
ATOM 2075 O O . GLY B 1 47 ? -4.016 -19.188 -4.723 1 89.19 47 GLY B O 1
ATOM 2076 N N . THR B 1 48 ? -6.102 -19.984 -4.18 1 89.69 48 THR B N 1
ATOM 2077 C CA . THR B 1 48 ? -6.078 -21 -5.234 1 89.69 48 THR B CA 1
ATOM 2078 C C . THR B 1 48 ? -6.926 -20.547 -6.422 1 89.69 48 THR B C 1
ATOM 2080 O O . THR B 1 48 ? -7.117 -21.312 -7.375 1 89.69 48 THR B O 1
ATOM 2083 N N . THR B 1 49 ? -7.398 -19.359 -6.367 1 90.56 49 THR B N 1
ATOM 2084 C CA . THR B 1 49 ? -8.266 -18.859 -7.426 1 90.56 49 THR B CA 1
ATOM 2085 C C . THR B 1 49 ? -7.578 -17.75 -8.219 1 90.56 49 THR B C 1
ATOM 2087 O O . THR B 1 49 ? -6.543 -17.234 -7.793 1 90.56 49 THR B O 1
ATOM 2090 N N . GLY B 1 50 ? -8.109 -17.484 -9.406 1 94.69 50 GLY B N 1
ATOM 2091 C CA . GLY B 1 50 ? -7.641 -16.375 -10.211 1 94.69 50 GLY B CA 1
ATOM 2092 C C . GLY B 1 50 ? -6.195 -16.516 -10.656 1 94.69 50 GLY B C 1
ATOM 2093 O O . GLY B 1 50 ? -5.742 -17.625 -10.93 1 94.69 50 GLY B O 1
ATOM 2094 N N . LEU B 1 51 ? -5.531 -15.414 -10.766 1 97.25 51 LEU B N 1
ATOM 2095 C CA . LEU B 1 51 ? -4.141 -15.422 -11.211 1 97.25 51 LEU B CA 1
ATOM 2096 C C . LEU B 1 51 ? -3.242 -16.094 -10.18 1 97.25 51 LEU B C 1
ATOM 2098 O O . LEU B 1 51 ? -2.268 -16.75 -10.531 1 97.25 51 LEU B O 1
ATOM 2102 N N . MET B 1 52 ? -3.617 -15.922 -8.922 1 97.19 52 MET B N 1
ATOM 2103 C CA . MET B 1 52 ? -2.85 -16.562 -7.867 1 97.19 52 MET B CA 1
ATOM 2104 C C . MET B 1 52 ? -2.807 -18.078 -8.07 1 97.19 52 MET B C 1
ATOM 2106 O O . MET B 1 52 ? -1.735 -18.688 -8.016 1 97.19 52 MET B O 1
ATOM 2110 N N . GLY B 1 53 ? -3.975 -18.594 -8.328 1 95.81 53 GLY B N 1
ATOM 2111 C CA . GLY B 1 53 ? -4.035 -20.031 -8.57 1 95.81 53 GLY B CA 1
ATOM 2112 C C . GLY B 1 53 ? -3.236 -20.469 -9.781 1 95.81 53 GLY B C 1
ATOM 2113 O O . GLY B 1 53 ? -2.562 -21.5 -9.75 1 95.81 53 GLY B O 1
ATOM 2114 N N . CYS B 1 54 ? -3.264 -19.688 -10.82 1 96.5 54 CYS B N 1
ATOM 2115 C CA . CYS B 1 54 ? -2.564 -20.016 -12.062 1 96.5 54 CYS B CA 1
ATOM 2116 C C . CYS B 1 54 ? -1.06 -20.078 -11.836 1 96.5 54 CYS B C 1
ATOM 2118 O O . CYS B 1 54 ? -0.412 -21.047 -12.242 1 96.5 54 CYS B O 1
ATOM 2120 N N . VAL B 1 55 ? -0.5 -19.094 -11.172 1 98.25 55 VAL B N 1
ATOM 2121 C CA . VAL B 1 55 ? 0.945 -19.047 -10.969 1 98.25 55 VAL B CA 1
ATOM 2122 C C . VAL B 1 55 ? 1.379 -20.172 -10.031 1 98.25 55 VAL B C 1
ATOM 2124 O O . VAL B 1 55 ? 2.344 -20.891 -10.312 1 98.25 55 VAL B O 1
ATOM 2127 N N . ALA B 1 56 ? 0.642 -20.328 -8.938 1 97.88 56 ALA B N 1
ATOM 2128 C CA . ALA B 1 56 ? 1 -21.328 -7.934 1 97.88 56 ALA B CA 1
ATOM 2129 C C . ALA B 1 56 ? 0.959 -22.734 -8.523 1 97.88 56 ALA B C 1
ATOM 2131 O O . ALA B 1 56 ? 1.895 -23.516 -8.344 1 97.88 56 ALA B O 1
ATOM 2132 N N . LYS B 1 57 ? -0.087 -23.031 -9.266 1 96.5 57 LYS B N 1
ATOM 2133 C CA . LYS B 1 57 ? -0.233 -24.344 -9.875 1 96.5 57 LYS B CA 1
ATOM 2134 C C . LYS B 1 57 ? 0.885 -24.609 -10.883 1 96.5 57 LYS B C 1
ATOM 2136 O O . LYS B 1 57 ? 1.434 -25.703 -10.938 1 96.5 57 LYS B O 1
ATOM 2141 N N . ALA B 1 58 ? 1.168 -23.609 -11.664 1 98.25 58 ALA B N 1
ATOM 2142 C CA . ALA B 1 58 ? 2.201 -23.75 -12.688 1 98.25 58 ALA B CA 1
ATOM 2143 C C . ALA B 1 58 ? 3.561 -24.047 -12.055 1 98.25 58 ALA B C 1
ATOM 2145 O O . ALA B 1 58 ? 4.293 -24.922 -12.523 1 98.25 58 ALA B O 1
ATOM 2146 N N . VAL B 1 59 ? 3.918 -23.344 -10.992 1 98.31 59 VAL B N 1
ATOM 2147 C CA . VAL B 1 59 ? 5.195 -23.578 -10.328 1 98.31 59 VAL B CA 1
ATOM 2148 C C . VAL B 1 59 ? 5.199 -24.969 -9.695 1 98.31 59 VAL B C 1
ATOM 2150 O O . VAL B 1 59 ? 6.145 -25.734 -9.875 1 98.31 59 VAL B O 1
ATOM 2153 N N . ALA B 1 60 ? 4.145 -25.312 -8.992 1 97.19 60 ALA B N 1
ATOM 2154 C CA . ALA B 1 60 ? 4.039 -26.594 -8.281 1 97.19 60 ALA B CA 1
ATOM 2155 C C . ALA B 1 60 ? 4.094 -27.766 -9.258 1 97.19 60 ALA B C 1
ATOM 2157 O O . ALA B 1 60 ? 4.785 -28.75 -9.008 1 97.19 60 ALA B O 1
ATOM 2158 N N . SER B 1 61 ? 3.381 -27.656 -10.352 1 96.81 61 SER B N 1
ATOM 2159 C CA . SER B 1 61 ? 3.299 -28.75 -11.328 1 96.81 61 SER B CA 1
ATOM 2160 C C . SER B 1 61 ? 4.645 -28.969 -12.008 1 96.81 61 SER B C 1
ATOM 2162 O O . SER B 1 61 ? 4.855 -30.016 -12.641 1 96.81 61 SER B O 1
ATOM 2164 N N . ASN B 1 62 ? 5.473 -28.047 -11.922 1 97.31 62 ASN B N 1
ATOM 2165 C CA . ASN B 1 62 ? 6.805 -28.203 -12.492 1 97.31 62 ASN B CA 1
ATOM 2166 C C . ASN B 1 62 ? 7.836 -28.562 -11.43 1 97.31 62 ASN B C 1
ATOM 2168 O O . ASN B 1 62 ? 9.039 -28.438 -11.656 1 97.31 62 ASN B O 1
ATOM 2172 N N . GLY B 1 63 ? 7.395 -28.891 -10.234 1 95.19 63 GLY B N 1
ATOM 2173 C CA . GLY B 1 63 ? 8.203 -29.562 -9.227 1 95.19 63 GLY B CA 1
ATOM 2174 C C . GLY B 1 63 ? 8.977 -28.594 -8.344 1 95.19 63 GLY B C 1
ATOM 2175 O O . GLY B 1 63 ? 9.883 -28.984 -7.613 1 95.19 63 GLY B O 1
ATOM 2176 N N . SER B 1 64 ? 8.672 -27.312 -8.469 1 96.44 64 SER B N 1
ATOM 2177 C CA . SER B 1 64 ? 9.406 -26.328 -7.691 1 96.44 64 SER B CA 1
ATOM 2178 C C . SER B 1 64 ? 8.672 -25.984 -6.395 1 96.44 64 SER B C 1
ATOM 2180 O O . SER B 1 64 ? 7.484 -26.281 -6.254 1 96.44 64 SER B O 1
ATOM 2182 N N . TYR B 1 65 ? 9.336 -25.422 -5.473 1 97.12 65 TYR B N 1
ATOM 2183 C CA . TYR B 1 65 ? 8.844 -25.047 -4.156 1 97.12 65 TYR B CA 1
ATOM 2184 C C . TYR B 1 65 ? 7.766 -23.969 -4.262 1 97.12 65 TYR B C 1
ATOM 2186 O O . TYR B 1 65 ? 7.926 -22.984 -4.988 1 97.12 65 TYR B O 1
ATOM 2194 N N . VAL B 1 66 ? 6.641 -24.219 -3.594 1 98.25 66 VAL B N 1
ATOM 2195 C CA . VAL B 1 66 ? 5.562 -23.234 -3.512 1 98.25 66 VAL B CA 1
ATOM 2196 C C . VAL B 1 66 ? 5.086 -23.109 -2.064 1 98.25 66 VAL B C 1
ATOM 2198 O O . VAL B 1 66 ? 4.797 -24.125 -1.411 1 98.25 66 VAL B O 1
ATOM 2201 N N . HIS B 1 67 ? 5.012 -21.844 -1.567 1 98.31 67 HIS B N 1
ATOM 2202 C CA . HIS B 1 67 ? 4.539 -21.562 -0.218 1 98.31 67 HIS B CA 1
ATOM 2203 C C . HIS B 1 67 ? 3.52 -20.422 -0.221 1 98.31 67 HIS B C 1
ATOM 2205 O O . HIS B 1 67 ? 3.863 -19.266 -0.508 1 98.31 67 HIS B O 1
ATOM 2211 N N . GLY B 1 68 ? 2.287 -20.812 0.066 1 97.88 68 GLY B N 1
ATOM 2212 C CA . GLY B 1 68 ? 1.233 -19.844 0.26 1 97.88 68 GLY B CA 1
ATOM 2213 C C . GLY B 1 68 ? 1.063 -19.422 1.709 1 97.88 68 GLY B C 1
ATOM 2214 O O . GLY B 1 68 ? 1.105 -20.266 2.609 1 97.88 68 GLY B O 1
ATOM 2215 N N . ILE B 1 69 ? 0.94 -18.156 1.941 1 97.88 69 ILE B N 1
ATOM 2216 C CA . ILE B 1 69 ? 0.709 -17.625 3.275 1 97.88 69 ILE B CA 1
ATOM 2217 C C . ILE B 1 69 ? -0.598 -16.828 3.293 1 97.88 69 ILE B C 1
ATOM 2219 O O . ILE B 1 69 ? -0.759 -15.867 2.541 1 97.88 69 ILE B O 1
ATOM 2223 N N . ILE B 1 70 ? -1.523 -17.234 4.145 1 95.88 70 ILE B N 1
ATOM 2224 C CA . ILE B 1 70 ? -2.875 -16.688 4.039 1 95.88 70 ILE B CA 1
ATOM 2225 C C . ILE B 1 70 ? -3.465 -16.5 5.434 1 95.88 70 ILE B C 1
ATOM 2227 O O . ILE B 1 70 ? -3.287 -17.344 6.316 1 95.88 70 ILE B O 1
ATOM 2231 N N . PRO B 1 71 ? -4.09 -15.344 5.629 1 94.94 71 PRO B N 1
ATOM 2232 C CA . PRO B 1 71 ? -4.77 -15.164 6.91 1 94.94 71 PRO B CA 1
ATOM 2233 C C . PRO B 1 71 ? -5.965 -16.094 7.082 1 94.94 71 PRO B C 1
ATOM 2235 O O . PRO B 1 71 ? -6.676 -16.375 6.113 1 94.94 71 PRO B O 1
ATOM 2238 N N . ASP B 1 72 ? -6.23 -16.375 8.266 1 92.62 72 ASP B N 1
ATOM 2239 C CA . ASP B 1 72 ? -7.336 -17.266 8.609 1 92.62 72 ASP B CA 1
ATOM 2240 C C . ASP B 1 72 ? -8.664 -16.719 8.078 1 92.62 72 ASP B C 1
ATOM 2242 O O . ASP B 1 72 ? -9.5 -17.484 7.59 1 92.62 72 ASP B O 1
ATOM 2246 N N . ALA B 1 73 ? -8.859 -15.461 8.086 1 89.81 73 ALA B N 1
ATOM 2247 C CA . ALA B 1 73 ? -10.102 -14.812 7.695 1 89.81 73 ALA B CA 1
ATOM 2248 C C . ALA B 1 73 ? -10.383 -15 6.207 1 89.81 73 ALA B C 1
ATOM 2250 O O . ALA B 1 73 ? -11.516 -14.836 5.754 1 89.81 73 ALA B O 1
ATOM 2251 N N . LEU B 1 74 ? -9.328 -15.367 5.43 1 90.62 74 LEU B N 1
ATOM 2252 C CA . LEU B 1 74 ? -9.461 -15.453 3.979 1 90.62 74 LEU B CA 1
ATOM 2253 C C . LEU B 1 74 ? -9.562 -16.906 3.525 1 90.62 74 LEU B C 1
ATOM 2255 O O . LEU B 1 74 ? -9.555 -17.188 2.324 1 90.62 74 LEU B O 1
ATOM 2259 N N . VAL B 1 75 ? -9.562 -17.766 4.449 1 88.56 75 VAL B N 1
ATOM 2260 C CA . VAL B 1 75 ? -9.664 -19.188 4.141 1 88.56 75 VAL B CA 1
ATOM 2261 C C . VAL B 1 75 ? -11.109 -19.641 4.262 1 88.56 75 VAL B C 1
ATOM 2263 O O . VAL B 1 75 ? -11.789 -19.328 5.246 1 88.56 75 VAL B O 1
ATOM 2266 N N . SER B 1 76 ? -11.469 -20.344 3.221 1 79.31 76 SER B N 1
ATOM 2267 C CA . SER B 1 76 ? -12.781 -20.969 3.314 1 79.31 76 SER B CA 1
ATOM 2268 C C . SER B 1 76 ? -12.805 -22.062 4.379 1 79.31 76 SER B C 1
ATOM 2270 O O . SER B 1 76 ? -11.836 -22.812 4.527 1 79.31 76 SER B O 1
ATOM 2272 N N . LYS B 1 77 ? -13.703 -22.031 5.309 1 66.12 77 LYS B N 1
ATOM 2273 C CA . LYS B 1 77 ? -13.82 -22.938 6.445 1 66.12 77 LYS B CA 1
ATOM 2274 C C . LYS B 1 77 ? -13.945 -24.391 5.988 1 66.12 77 LYS B C 1
ATOM 2276 O O . LYS B 1 77 ? -13.547 -25.312 6.707 1 66.12 77 LYS B O 1
ATOM 2281 N N . GLU B 1 78 ? -14.328 -24.562 4.863 1 59.06 78 GLU B N 1
ATOM 2282 C CA . GLU B 1 78 ? -14.445 -25.953 4.41 1 59.06 78 GLU B CA 1
ATOM 2283 C C . GLU B 1 78 ? -13.469 -26.234 3.27 1 59.06 78 GLU B C 1
ATOM 2285 O O . GLU B 1 78 ? -13.32 -25.422 2.355 1 59.06 78 GLU B O 1
ATOM 2290 N N . ARG B 1 79 ? -12.508 -27.234 3.547 1 61.88 79 ARG B N 1
ATOM 2291 C CA . ARG B 1 79 ? -11.648 -27.688 2.455 1 61.88 79 ARG B CA 1
ATOM 2292 C C . ARG B 1 79 ? -12.477 -28.109 1.245 1 61.88 79 ARG B C 1
ATOM 2294 O O . ARG B 1 79 ? -13.508 -28.781 1.392 1 61.88 79 ARG B O 1
ATOM 2301 N N . LYS B 1 80 ? -12.023 -27.484 0.152 1 69.75 80 LYS B N 1
ATOM 2302 C CA . LYS B 1 80 ? -12.766 -27.797 -1.067 1 69.75 80 LYS B CA 1
ATOM 2303 C C . LYS B 1 80 ? -11.93 -28.656 -2.016 1 69.75 80 LYS B C 1
ATOM 2305 O O . LYS B 1 80 ? -10.711 -28.516 -2.072 1 69.75 80 LYS B O 1
ATOM 2310 N N . ASN B 1 81 ? -12.547 -29.656 -2.666 1 75.62 81 ASN B N 1
ATOM 2311 C CA . ASN B 1 81 ? -11.867 -30.484 -3.66 1 75.62 81 ASN B CA 1
ATOM 2312 C C . ASN B 1 81 ? -11.648 -29.719 -4.965 1 75.62 81 ASN B C 1
ATOM 2314 O O . ASN B 1 81 ? -12.094 -28.578 -5.102 1 75.62 81 ASN B O 1
ATOM 2318 N N . LEU B 1 82 ? -10.852 -30.281 -5.836 1 80.5 82 LEU B N 1
ATOM 2319 C CA . LEU B 1 82 ? -10.422 -29.641 -7.074 1 80.5 82 LEU B CA 1
ATOM 2320 C C . LEU B 1 82 ? -11.625 -29.25 -7.926 1 80.5 82 LEU B C 1
ATOM 2322 O O . LEU B 1 82 ? -11.609 -28.203 -8.578 1 80.5 82 LEU B O 1
ATOM 2326 N N . ASP B 1 83 ? -12.641 -30.047 -7.879 1 82.06 83 ASP B N 1
ATOM 2327 C CA . ASP B 1 83 ? -13.844 -29.75 -8.656 1 82.06 83 ASP B CA 1
ATOM 2328 C C . ASP B 1 83 ? -14.523 -28.484 -8.164 1 82.06 83 ASP B C 1
ATOM 2330 O O . ASP B 1 83 ? -14.984 -27.672 -8.961 1 82.06 83 ASP B O 1
ATOM 2334 N N . GLU B 1 84 ? -14.555 -28.375 -6.875 1 79.69 84 GLU B N 1
ATOM 2335 C CA . GLU B 1 84 ? -15.164 -27.188 -6.281 1 79.69 84 GLU B CA 1
ATOM 2336 C C . GLU B 1 84 ? -14.352 -25.938 -6.59 1 79.69 84 GLU B C 1
ATOM 2338 O O . GLU B 1 84 ? -14.914 -24.859 -6.828 1 79.69 84 GLU B O 1
ATOM 2343 N N . ILE B 1 85 ? -13.102 -26.047 -6.648 1 84.31 85 ILE B N 1
ATOM 2344 C CA . ILE B 1 85 ? -12.219 -24.938 -6.977 1 84.31 85 ILE B CA 1
ATOM 2345 C C . ILE B 1 85 ? -12.422 -24.531 -8.43 1 84.31 85 ILE B C 1
ATOM 2347 O O . ILE B 1 85 ? -12.469 -23.344 -8.75 1 84.31 85 ILE B O 1
ATOM 2351 N N . GLU B 1 86 ? -12.57 -25.516 -9.258 1 86.5 86 GLU B N 1
ATOM 2352 C CA . GLU B 1 86 ? -12.812 -25.25 -10.672 1 86.5 86 GLU B CA 1
ATOM 2353 C C . GLU B 1 86 ? -14.125 -24.5 -10.883 1 86.5 86 GLU B C 1
ATOM 2355 O O . GLU B 1 86 ? -14.211 -23.609 -11.734 1 86.5 86 GLU B O 1
ATOM 2360 N N . LYS B 1 87 ? -15.156 -24.906 -10.141 1 86.31 87 LYS B N 1
ATOM 2361 C CA . LYS B 1 87 ? -16.438 -24.219 -10.234 1 86.31 87 LYS B CA 1
ATOM 2362 C C . LYS B 1 87 ? -16.312 -22.766 -9.789 1 86.31 87 LYS B C 1
ATOM 2364 O O . LYS B 1 87 ? -16.859 -21.859 -10.43 1 86.31 87 LYS B O 1
ATOM 2369 N N . MET B 1 88 ? -15.547 -22.609 -8.742 1 85.25 88 MET B N 1
ATOM 2370 C CA . MET B 1 88 ? -15.312 -21.25 -8.25 1 85.25 88 MET B CA 1
ATOM 2371 C C . MET B 1 88 ? -14.562 -20.422 -9.289 1 85.25 88 MET B C 1
ATOM 2373 O O . MET B 1 88 ? -14.898 -19.25 -9.516 1 85.25 88 MET B O 1
ATOM 2377 N N . ASN B 1 89 ? -13.609 -21 -9.898 1 89.25 89 ASN B N 1
ATOM 2378 C CA . ASN B 1 89 ? -12.82 -20.312 -10.914 1 89.25 89 ASN B CA 1
ATOM 2379 C C . ASN B 1 89 ? -13.664 -19.953 -12.141 1 89.25 89 ASN B C 1
ATOM 2381 O O . ASN B 1 89 ? -13.477 -18.906 -12.75 1 89.25 89 ASN B O 1
ATOM 2385 N N . HIS B 1 90 ? -14.57 -20.844 -12.484 1 88.38 90 HIS B N 1
ATOM 2386 C CA . HIS B 1 90 ? -15.492 -20.547 -13.57 1 88.38 90 HIS B CA 1
ATOM 2387 C C . HIS B 1 90 ? -16.344 -19.328 -13.266 1 88.38 90 HIS B C 1
ATOM 2389 O O . HIS B 1 90 ? -16.516 -18.453 -14.117 1 88.38 90 HIS B O 1
ATOM 2395 N N . ASP B 1 91 ? -16.844 -19.297 -12.016 1 86.88 91 ASP B N 1
ATOM 2396 C CA . ASP B 1 91 ? -17.656 -18.172 -11.586 1 86.88 91 ASP B CA 1
ATOM 2397 C C . ASP B 1 91 ? -16.844 -16.875 -11.586 1 86.88 91 ASP B C 1
ATOM 2399 O O . ASP B 1 91 ? -17.344 -15.82 -11.977 1 86.88 91 ASP B O 1
ATOM 2403 N N . LEU B 1 92 ? -15.68 -17.016 -11.234 1 85.69 92 LEU B N 1
ATOM 2404 C CA . LEU B 1 92 ? -14.812 -15.844 -11.141 1 85.69 92 LEU B CA 1
ATOM 2405 C C . LEU B 1 92 ? -14.438 -15.336 -12.531 1 85.69 92 LEU B C 1
ATOM 2407 O O . LEU B 1 92 ? -14.195 -14.141 -12.711 1 85.69 92 LEU B O 1
ATOM 2411 N N . LYS B 1 93 ? -14.375 -16.203 -13.453 1 86.88 93 LYS B N 1
ATOM 2412 C CA . LYS B 1 93 ? -14.109 -15.781 -14.828 1 86.88 93 LYS B CA 1
ATOM 2413 C C . LYS B 1 93 ? -15.273 -14.969 -15.398 1 86.88 93 LYS B C 1
ATOM 2415 O O . LYS B 1 93 ? -15.078 -14.133 -16.281 1 86.88 93 LYS B O 1
ATOM 2420 N N . GLU B 1 94 ? -16.406 -15.203 -14.781 1 84.88 94 GLU B N 1
ATOM 2421 C CA . GLU B 1 94 ? -17.594 -14.469 -15.219 1 84.88 94 GLU B CA 1
ATOM 2422 C C . GLU B 1 94 ? -17.594 -13.047 -14.664 1 84.88 94 GLU B C 1
ATOM 2424 O O . GLU B 1 94 ? -17.953 -12.102 -15.367 1 84.88 94 GLU B O 1
ATOM 2429 N N . SER B 1 95 ? -17.312 -12.969 -13.344 1 86.94 95 SER B N 1
ATOM 2430 C CA . SER B 1 95 ? -17.328 -11.648 -12.727 1 86.94 95 SER B CA 1
ATOM 2431 C C . SER B 1 95 ? -16.484 -11.633 -11.453 1 86.94 95 SER B C 1
ATOM 2433 O O . SER B 1 95 ? -16.594 -12.531 -10.617 1 86.94 95 SER B O 1
ATOM 2435 N N . VAL B 1 96 ? -15.758 -10.57 -11.32 1 85.44 96 VAL B N 1
ATOM 2436 C CA . VAL B 1 96 ? -14.977 -10.367 -10.102 1 85.44 96 VAL B CA 1
ATOM 2437 C C . VAL B 1 96 ? -15.914 -10.258 -8.898 1 85.44 96 VAL B C 1
ATOM 2439 O O . VAL B 1 96 ? -15.523 -10.562 -7.77 1 85.44 96 VAL B O 1
ATOM 2442 N N . SER B 1 97 ? -17.141 -9.852 -9.109 1 84.25 97 SER B N 1
ATOM 2443 C CA . SER B 1 97 ? -18.125 -9.68 -8.039 1 84.25 97 SER B CA 1
ATOM 2444 C C . SER B 1 97 ? -18.5 -11.008 -7.406 1 84.25 97 SER B C 1
ATOM 2446 O O . SER B 1 97 ? -19.094 -11.047 -6.328 1 84.25 97 SER B O 1
ATOM 2448 N N . ASN B 1 98 ? -18.094 -12.039 -8.078 1 84.69 98 ASN B N 1
ATOM 2449 C CA . ASN B 1 98 ? -18.391 -13.367 -7.562 1 84.69 98 ASN B CA 1
ATOM 2450 C C . ASN B 1 98 ? -17.359 -13.805 -6.523 1 84.69 98 ASN B C 1
ATOM 2452 O O . ASN B 1 98 ? -17.5 -14.867 -5.906 1 84.69 98 ASN B O 1
ATOM 2456 N N . HIS B 1 99 ? -16.359 -13.008 -6.344 1 84.56 99 HIS B N 1
ATOM 2457 C CA . HIS B 1 99 ? -15.406 -13.273 -5.266 1 84.56 99 HIS B CA 1
ATOM 2458 C C . HIS B 1 99 ? -15.992 -12.891 -3.912 1 84.56 99 HIS B C 1
ATOM 2460 O O . HIS B 1 99 ? -16.391 -11.742 -3.701 1 84.56 99 HIS B O 1
ATOM 2466 N N . LYS B 1 100 ? -15.984 -13.867 -3.021 1 79.31 100 LYS B N 1
ATOM 2467 C CA . LYS B 1 100 ? -16.641 -13.609 -1.742 1 79.31 100 LYS B CA 1
ATOM 2468 C C . LYS B 1 100 ? -15.625 -13.367 -0.636 1 79.31 100 LYS B C 1
ATOM 2470 O O . LYS B 1 100 ? -15.961 -13.414 0.549 1 79.31 100 LYS B O 1
ATOM 2475 N N . GLY B 1 101 ? -14.383 -13.242 -0.999 1 80.31 101 GLY B N 1
ATOM 2476 C CA . GLY B 1 101 ? -13.359 -12.883 -0.032 1 80.31 101 GLY B CA 1
ATOM 2477 C C . GLY B 1 101 ? -12.555 -14.07 0.463 1 80.31 101 GLY B C 1
ATOM 2478 O O . GLY B 1 101 ? -11.367 -13.938 0.781 1 80.31 101 GLY B O 1
ATOM 2479 N N . ALA B 1 102 ? -13.195 -15.211 0.5 1 81 102 ALA B N 1
ATOM 2480 C CA . ALA B 1 102 ? -12.523 -16.391 1.016 1 81 102 ALA B CA 1
ATOM 2481 C C . ALA B 1 102 ? -12.117 -17.328 -0.119 1 81 102 ALA B C 1
ATOM 2483 O O . ALA B 1 102 ? -12.797 -17.406 -1.145 1 81 102 ALA B O 1
ATOM 2484 N N . THR B 1 103 ? -10.969 -18.016 0.108 1 85.12 103 THR B N 1
ATOM 2485 C CA . THR B 1 103 ? -10.438 -18.922 -0.913 1 85.12 103 THR B CA 1
ATOM 2486 C C . THR B 1 103 ? -10.273 -20.328 -0.358 1 85.12 103 THR B C 1
ATOM 2488 O O . THR B 1 103 ? -9.867 -20.5 0.792 1 85.12 103 THR B O 1
ATOM 2491 N N . PRO B 1 104 ? -10.578 -21.312 -1.215 1 85.19 104 PRO B N 1
ATOM 2492 C CA . PRO B 1 104 ? -10.289 -22.688 -0.793 1 85.19 104 PRO B CA 1
ATOM 2493 C C . PRO B 1 104 ? -8.805 -23.016 -0.828 1 85.19 104 PRO B C 1
ATOM 2495 O O . PRO B 1 104 ? -8.039 -22.375 -1.559 1 85.19 104 PRO B O 1
ATOM 2498 N N . LEU B 1 105 ? -8.477 -23.938 0.041 1 86.81 105 LEU B N 1
ATOM 2499 C CA . LEU B 1 105 ? -7.098 -24.422 0.037 1 86.81 105 LEU B CA 1
ATOM 2500 C C . LEU B 1 105 ? -7 -25.781 -0.63 1 86.81 105 LEU B C 1
ATOM 2502 O O . LEU B 1 105 ? -7.965 -26.562 -0.614 1 86.81 105 LEU B O 1
ATOM 2506 N N . ASN B 1 106 ? -5.898 -26.016 -1.278 1 88.88 106 ASN B N 1
ATOM 2507 C CA . ASN B 1 106 ? -5.621 -27.297 -1.907 1 88.88 106 ASN B CA 1
ATOM 2508 C C . ASN B 1 106 ? -4.125 -27.594 -1.954 1 88.88 106 ASN B C 1
ATOM 2510 O O . ASN B 1 106 ? -3.34 -26.75 -2.406 1 88.88 106 ASN B O 1
ATOM 2514 N N . ASP B 1 107 ? -3.729 -28.781 -1.633 1 87.69 107 ASP B N 1
ATOM 2515 C CA . ASP B 1 107 ? -2.324 -29.156 -1.468 1 87.69 107 ASP B CA 1
ATOM 2516 C C . ASP B 1 107 ? -1.606 -29.188 -2.814 1 87.69 107 ASP B C 1
ATOM 2518 O O . ASP B 1 107 ? -0.375 -29.141 -2.869 1 87.69 107 ASP B O 1
ATOM 2522 N N . SER B 1 108 ? -2.348 -29.312 -3.877 1 89.25 108 SER B N 1
ATOM 2523 C CA . SER B 1 108 ? -1.735 -29.375 -5.199 1 89.25 108 SER B CA 1
ATOM 2524 C C . SER B 1 108 ? -1.118 -28.031 -5.578 1 89.25 108 SER B C 1
ATOM 2526 O O . SER B 1 108 ? -0.351 -27.938 -6.539 1 89.25 108 SER B O 1
ATOM 2528 N N . TYR B 1 109 ? -1.387 -27.047 -4.766 1 92.25 109 TYR B N 1
ATOM 2529 C CA . TYR B 1 109 ? -0.843 -25.719 -5.027 1 92.25 109 TYR B CA 1
ATOM 2530 C C . TYR B 1 109 ? 0.413 -25.469 -4.203 1 92.25 109 TYR B C 1
ATOM 2532 O O . TYR B 1 109 ? 1.015 -24.406 -4.281 1 92.25 109 TYR B O 1
ATOM 2540 N N . GLY B 1 110 ? 0.856 -26.453 -3.377 1 93.25 110 GLY B N 1
ATOM 2541 C CA . GLY B 1 110 ? 2.033 -26.312 -2.533 1 93.25 110 GLY B CA 1
ATOM 2542 C C . GLY B 1 110 ? 1.701 -26.234 -1.056 1 93.25 110 GLY B C 1
ATOM 2543 O O . GLY B 1 110 ? 0.586 -26.562 -0.646 1 93.25 110 GLY B O 1
ATOM 2544 N N . LYS B 1 111 ? 2.688 -25.812 -0.277 1 95.5 111 LYS B N 1
ATOM 2545 C CA . LYS B 1 111 ? 2.512 -25.641 1.164 1 95.5 111 LYS B CA 1
ATOM 2546 C C . LYS B 1 111 ? 1.719 -24.375 1.48 1 95.5 111 LYS B C 1
ATOM 2548 O O . LYS B 1 111 ? 1.865 -23.359 0.801 1 95.5 111 LYS B O 1
ATOM 2553 N N . THR B 1 112 ? 0.899 -24.5 2.5 1 95.56 112 THR B N 1
ATOM 2554 C CA . THR B 1 112 ? 0.146 -23.328 2.947 1 95.56 112 THR B CA 1
ATOM 2555 C C . THR B 1 112 ? 0.377 -23.078 4.434 1 95.56 112 THR B C 1
ATOM 2557 O O . THR B 1 112 ? 0.357 -24 5.242 1 95.56 112 THR B O 1
ATOM 2560 N N . THR B 1 113 ? 0.644 -21.906 4.801 1 97.25 113 THR B N 1
ATOM 2561 C CA . THR B 1 113 ? 0.696 -21.453 6.184 1 97.25 113 THR B CA 1
ATOM 2562 C C . THR B 1 113 ? -0.427 -20.453 6.473 1 97.25 113 THR B C 1
ATOM 2564 O O . THR B 1 113 ? -0.576 -19.453 5.766 1 97.25 113 THR B O 1
ATOM 2567 N N . ILE B 1 114 ? -1.217 -20.781 7.477 1 95.5 114 ILE B N 1
ATOM 2568 C CA . ILE B 1 114 ? -2.281 -19.875 7.914 1 95.5 114 ILE B CA 1
ATOM 2569 C C . ILE B 1 114 ? -1.765 -18.969 9.023 1 95.5 114 ILE B C 1
ATOM 2571 O O . ILE B 1 114 ? -1.149 -19.438 9.984 1 95.5 114 ILE B O 1
ATOM 2575 N N . VAL B 1 115 ? -1.979 -17.703 8.891 1 96.12 115 VAL B N 1
ATOM 2576 C CA . VAL B 1 115 ? -1.503 -16.719 9.867 1 96.12 115 VAL B CA 1
ATOM 2577 C C . VAL B 1 115 ? -2.686 -15.945 10.438 1 96.12 115 VAL B C 1
ATOM 2579 O O . VAL B 1 115 ? -3.793 -16 9.891 1 96.12 115 VAL B O 1
ATOM 2582 N N . PRO B 1 116 ? -2.48 -15.164 11.477 1 93.44 116 PRO B N 1
ATOM 2583 C CA . PRO B 1 116 ? -3.619 -14.539 12.148 1 93.44 116 PRO B CA 1
ATOM 2584 C C . PRO B 1 116 ? -4.113 -13.281 11.43 1 93.44 116 PRO B C 1
ATOM 2586 O O . PRO B 1 116 ? -5.277 -12.906 11.57 1 93.44 116 PRO B O 1
ATOM 2589 N N . ASP B 1 117 ? -3.197 -12.578 10.664 1 91.75 117 ASP B N 1
ATOM 2590 C CA . ASP B 1 117 ? -3.594 -11.281 10.133 1 91.75 117 ASP B CA 1
ATOM 2591 C C . ASP B 1 117 ? -2.811 -10.945 8.867 1 91.75 117 ASP B C 1
ATOM 2593 O O . ASP B 1 117 ? -1.86 -11.648 8.508 1 91.75 117 ASP B O 1
ATOM 2597 N N . MET B 1 118 ? -3.244 -9.852 8.211 1 92.38 118 MET B N 1
ATOM 2598 C CA . MET B 1 118 ? -2.652 -9.43 6.941 1 92.38 118 MET B CA 1
ATOM 2599 C C . MET B 1 118 ? -1.207 -8.992 7.133 1 92.38 118 MET B C 1
ATOM 2601 O O . MET B 1 118 ? -0.368 -9.188 6.254 1 92.38 118 MET B O 1
ATOM 2605 N N . HIS B 1 119 ? -0.916 -8.344 8.273 1 92 119 HIS B N 1
ATOM 2606 C CA . HIS B 1 119 ? 0.432 -7.859 8.547 1 92 119 HIS B CA 1
ATOM 2607 C C . HIS B 1 119 ? 1.42 -9.016 8.672 1 92 119 HIS B C 1
ATOM 2609 O O . HIS B 1 119 ? 2.48 -9 8.047 1 92 119 HIS B O 1
ATOM 2615 N N . THR B 1 120 ? 1.063 -10.023 9.453 1 94.06 120 THR B N 1
ATOM 2616 C CA . THR B 1 120 ? 1.905 -11.203 9.594 1 94.06 120 THR B CA 1
ATOM 2617 C C . THR B 1 120 ? 2.107 -11.883 8.242 1 94.06 120 THR B C 1
ATOM 2619 O O . THR B 1 120 ? 3.213 -12.32 7.922 1 94.06 120 THR B O 1
ATOM 2622 N N . ARG B 1 121 ? 1.046 -11.938 7.441 1 96.06 121 ARG B N 1
ATOM 2623 C CA . ARG B 1 121 ? 1.121 -12.5 6.098 1 96.06 121 ARG B CA 1
ATOM 2624 C C . ARG B 1 121 ? 2.195 -11.797 5.27 1 96.06 121 ARG B C 1
ATOM 2626 O O . ARG B 1 121 ? 3.098 -12.453 4.738 1 96.06 121 ARG B O 1
ATOM 2633 N N . LYS B 1 122 ? 2.094 -10.508 5.203 1 96.12 122 LYS B N 1
ATOM 2634 C CA . LYS B 1 122 ? 3.004 -9.734 4.355 1 96.12 122 LYS B CA 1
ATOM 2635 C C . LYS B 1 122 ? 4.438 -9.82 4.871 1 96.12 122 LYS B C 1
ATOM 2637 O O . LYS B 1 122 ? 5.379 -9.945 4.082 1 96.12 122 LYS B O 1
ATOM 2642 N N . ARG B 1 123 ? 4.609 -9.742 6.164 1 94.5 123 ARG B N 1
ATOM 2643 C CA . ARG B 1 123 ? 5.938 -9.844 6.758 1 94.5 123 ARG B CA 1
ATOM 2644 C C . ARG B 1 123 ? 6.582 -11.188 6.43 1 94.5 123 ARG B C 1
ATOM 2646 O O . ARG B 1 123 ? 7.738 -11.242 6.004 1 94.5 123 ARG B O 1
ATOM 2653 N N . MET B 1 124 ? 5.855 -12.266 6.625 1 97.06 124 MET B N 1
ATOM 2654 C CA . MET B 1 124 ? 6.383 -13.602 6.371 1 97.06 124 MET B CA 1
ATOM 2655 C C . MET B 1 124 ? 6.699 -13.789 4.891 1 97.06 124 MET B C 1
ATOM 2657 O O . MET B 1 124 ? 7.734 -14.359 4.539 1 97.06 124 MET B O 1
ATOM 2661 N N . MET B 1 125 ? 5.82 -13.289 4.027 1 98.25 125 MET B N 1
ATOM 2662 C CA . MET B 1 125 ? 6.066 -13.375 2.592 1 98.25 125 MET B CA 1
ATOM 2663 C C . MET B 1 125 ? 7.352 -12.641 2.219 1 98.25 125 MET B C 1
ATOM 2665 O O . MET B 1 125 ? 8.18 -13.172 1.481 1 98.25 125 MET B O 1
ATOM 2669 N N . ALA B 1 126 ? 7.504 -11.469 2.742 1 97.31 126 ALA B N 1
ATOM 2670 C CA . ALA B 1 126 ? 8.664 -10.648 2.416 1 97.31 126 ALA B CA 1
ATOM 2671 C C . ALA B 1 126 ? 9.953 -11.281 2.939 1 97.31 126 ALA B C 1
ATOM 2673 O O . ALA B 1 126 ? 10.992 -11.234 2.273 1 97.31 126 ALA B O 1
ATOM 2674 N N . GLN B 1 127 ? 9.898 -11.844 4.141 1 96.19 127 GLN B N 1
ATOM 2675 C CA . GLN B 1 127 ? 11.062 -12.461 4.758 1 96.19 127 GLN B CA 1
ATOM 2676 C C . GLN B 1 127 ? 11.531 -13.672 3.953 1 96.19 127 GLN B C 1
ATOM 2678 O O . GLN B 1 127 ? 12.734 -13.93 3.854 1 96.19 127 GLN B O 1
ATOM 2683 N N . GLU B 1 128 ? 10.625 -14.328 3.359 1 97.56 128 GLU B N 1
ATOM 2684 C CA . GLU B 1 128 ? 10.938 -15.562 2.654 1 97.56 128 GLU B CA 1
ATOM 2685 C C . GLU B 1 128 ? 11.375 -15.281 1.217 1 97.56 128 GLU B C 1
ATOM 2687 O O . GLU B 1 128 ? 12.023 -16.109 0.586 1 97.56 128 GLU B O 1
ATOM 2692 N N . ALA B 1 129 ? 11.109 -14.164 0.692 1 98.38 129 ALA B N 1
ATOM 2693 C CA . ALA B 1 129 ? 11.297 -13.859 -0.724 1 98.38 129 ALA B CA 1
ATOM 2694 C C . ALA B 1 129 ? 12.695 -13.297 -0.985 1 98.38 129 ALA B C 1
ATOM 2696 O O . ALA B 1 129 ? 13.242 -12.562 -0.153 1 98.38 129 ALA B O 1
ATOM 2697 N N . ASP B 1 130 ? 13.219 -13.57 -2.111 1 98.5 130 ASP B N 1
ATOM 2698 C CA . ASP B 1 130 ? 14.477 -13 -2.594 1 98.5 130 ASP B CA 1
ATOM 2699 C C . ASP B 1 130 ? 14.219 -11.961 -3.678 1 98.5 130 ASP B C 1
ATOM 2701 O O . ASP B 1 130 ? 15.148 -11.289 -4.133 1 98.5 130 ASP B O 1
ATOM 2705 N N . GLY B 1 131 ? 13.039 -11.773 -4.094 1 98.75 131 GLY B N 1
ATOM 2706 C CA . GLY B 1 131 ? 12.555 -10.812 -5.074 1 98.75 131 GLY B CA 1
ATOM 2707 C C . GLY B 1 131 ? 11.047 -10.773 -5.176 1 98.75 131 GLY B C 1
ATOM 2708 O O . GLY B 1 131 ? 10.359 -11.633 -4.613 1 98.75 131 GLY B O 1
ATOM 2709 N N . PHE B 1 132 ? 10.531 -9.789 -5.855 1 98.94 132 PHE B N 1
ATOM 2710 C CA . PHE B 1 132 ? 9.094 -9.57 -5.895 1 98.94 132 PHE B CA 1
ATOM 2711 C C . PHE B 1 132 ? 8.625 -9.297 -7.32 1 98.94 132 PHE B C 1
ATOM 2713 O O . PHE B 1 132 ? 9.305 -8.594 -8.078 1 98.94 132 PHE B O 1
ATOM 2720 N N . VAL B 1 133 ? 7.469 -9.836 -7.641 1 98.94 133 VAL B N 1
ATOM 2721 C CA . VAL B 1 133 ? 6.797 -9.562 -8.906 1 98.94 133 VAL B CA 1
ATOM 2722 C C . VAL B 1 133 ? 5.332 -9.203 -8.641 1 98.94 133 VAL B C 1
ATOM 2724 O O . VAL B 1 133 ? 4.645 -9.898 -7.891 1 98.94 133 VAL B O 1
ATOM 2727 N N . ALA B 1 134 ? 4.91 -8.141 -9.211 1 98.94 134 ALA B N 1
ATOM 2728 C CA . ALA B 1 134 ? 3.492 -7.785 -9.148 1 98.94 134 ALA B CA 1
ATOM 2729 C C . ALA B 1 134 ? 2.818 -7.98 -10.5 1 98.94 134 ALA B C 1
ATOM 2731 O O . ALA B 1 134 ? 3.184 -7.324 -11.477 1 98.94 134 ALA B O 1
ATOM 2732 N N . MET B 1 135 ? 1.885 -8.859 -10.547 1 98.69 135 MET B N 1
ATOM 2733 C CA . MET B 1 135 ? 1.002 -9.055 -11.695 1 98.69 135 MET B CA 1
ATOM 2734 C C . MET B 1 135 ? -0.289 -8.258 -11.523 1 98.69 135 MET B C 1
ATOM 2736 O O . MET B 1 135 ? -0.506 -7.629 -10.484 1 98.69 135 MET B O 1
ATOM 2740 N N . PRO B 1 136 ? -1.132 -8.234 -12.609 1 98.31 136 PRO B N 1
ATOM 2741 C CA . PRO B 1 136 ? -2.404 -7.52 -12.469 1 98.31 136 PRO B CA 1
ATOM 2742 C C . PRO B 1 136 ? -3.201 -7.965 -11.25 1 98.31 136 PRO B C 1
ATOM 2744 O O . PRO B 1 136 ? -3.219 -9.156 -10.922 1 98.31 136 PRO B O 1
ATOM 2747 N N . GLY B 1 137 ? -3.836 -7.07 -10.594 1 97.88 137 GLY B N 1
ATOM 2748 C CA . GLY B 1 137 ? -4.637 -7.27 -9.398 1 97.88 137 GLY B CA 1
ATOM 2749 C C . GLY B 1 137 ? -5.398 -6.023 -8.977 1 97.88 137 GLY B C 1
ATOM 2750 O O . GLY B 1 137 ? -5.555 -5.09 -9.766 1 97.88 137 GLY B O 1
ATOM 2751 N N . GLY B 1 138 ? -6 -6.082 -7.809 1 97.31 138 GLY B N 1
ATOM 2752 C CA . GLY B 1 138 ? -6.781 -4.973 -7.293 1 97.31 138 GLY B CA 1
ATOM 2753 C C . GLY B 1 138 ? -6.078 -4.207 -6.188 1 97.31 138 GLY B C 1
ATOM 2754 O O . GLY B 1 138 ? -4.867 -3.994 -6.25 1 97.31 138 GLY B O 1
ATOM 2755 N N . PHE B 1 139 ? -6.836 -3.756 -5.168 1 97.94 139 PHE B N 1
ATOM 2756 C CA . PHE B 1 139 ? -6.309 -2.947 -4.074 1 97.94 139 PHE B CA 1
ATOM 2757 C C . PHE B 1 139 ? -5.246 -3.713 -3.297 1 97.94 139 PHE B C 1
ATOM 2759 O O . PHE B 1 139 ? -4.203 -3.152 -2.945 1 97.94 139 PHE B O 1
ATOM 2766 N N . GLY B 1 140 ? -5.48 -4.949 -3.029 1 97.25 140 GLY B N 1
ATOM 2767 C CA . GLY B 1 140 ? -4.539 -5.75 -2.266 1 97.25 140 GLY B CA 1
ATOM 2768 C C . GLY B 1 140 ? -3.182 -5.871 -2.934 1 97.25 140 GLY B C 1
ATOM 2769 O O . GLY B 1 140 ? -2.146 -5.715 -2.283 1 97.25 140 GLY B O 1
ATOM 2770 N N . THR B 1 141 ? -3.195 -6.137 -4.203 1 98.5 141 THR B N 1
ATOM 2771 C CA . THR B 1 141 ? -1.951 -6.254 -4.957 1 98.5 141 THR B CA 1
ATOM 2772 C C . THR B 1 141 ? -1.183 -4.938 -4.941 1 98.5 141 THR B C 1
ATOM 2774 O O . THR B 1 141 ? 0.026 -4.918 -4.699 1 98.5 141 THR B O 1
ATOM 2777 N N . LEU B 1 142 ? -1.879 -3.857 -5.16 1 98.44 142 LEU B N 1
ATOM 2778 C CA . LEU B 1 142 ? -1.265 -2.533 -5.156 1 98.44 142 LEU B CA 1
ATOM 2779 C C . LEU B 1 142 ? -0.665 -2.221 -3.789 1 98.44 142 LEU B C 1
ATOM 2781 O O . LEU B 1 142 ? 0.448 -1.696 -3.699 1 98.44 142 LEU B O 1
ATOM 2785 N N . GLU B 1 143 ? -1.42 -2.506 -2.777 1 98.25 143 GLU B N 1
ATOM 2786 C CA . GLU B 1 143 ? -0.935 -2.283 -1.418 1 98.25 143 GLU B CA 1
ATOM 2787 C C . GLU B 1 143 ? 0.339 -3.08 -1.149 1 98.25 143 GLU B C 1
ATOM 2789 O O . GLU B 1 143 ? 1.305 -2.549 -0.598 1 98.25 143 GLU B O 1
ATOM 2794 N N . GLU B 1 144 ? 0.386 -4.32 -1.558 1 98.31 144 GLU B N 1
ATOM 2795 C CA . GLU B 1 144 ? 1.535 -5.188 -1.322 1 98.31 144 GLU B CA 1
ATOM 2796 C C . GLU B 1 144 ? 2.775 -4.672 -2.045 1 98.31 144 GLU B C 1
ATOM 2798 O O . GLU B 1 144 ? 3.854 -4.586 -1.453 1 98.31 144 GLU B O 1
ATOM 2803 N N . VAL B 1 145 ? 2.646 -4.254 -3.301 1 98.56 145 VAL B N 1
ATOM 2804 C CA . VAL B 1 145 ? 3.816 -3.814 -4.051 1 98.56 145 VAL B CA 1
ATOM 2805 C C . VAL B 1 145 ? 4.297 -2.467 -3.52 1 98.56 145 VAL B C 1
ATOM 2807 O O . VAL B 1 145 ? 5.5 -2.203 -3.473 1 98.56 145 VAL B O 1
ATOM 2810 N N . MET B 1 146 ? 3.35 -1.621 -3.104 1 98.5 146 MET B N 1
ATOM 2811 C CA . MET B 1 146 ? 3.775 -0.332 -2.564 1 98.5 146 MET B CA 1
ATOM 2812 C C . MET B 1 146 ? 4.465 -0.506 -1.217 1 98.5 146 MET B C 1
ATOM 2814 O O . MET B 1 146 ? 5.398 0.232 -0.891 1 98.5 146 MET B O 1
ATOM 2818 N N . GLU B 1 147 ? 4.031 -1.467 -0.445 1 97.94 147 GLU B N 1
ATOM 2819 C CA . GLU B 1 147 ? 4.699 -1.716 0.83 1 97.94 147 GLU B CA 1
ATOM 2820 C C . GLU B 1 147 ? 6.145 -2.156 0.62 1 97.94 147 GLU B C 1
ATOM 2822 O O . GLU B 1 147 ? 7.062 -1.6 1.226 1 97.94 147 GLU B O 1
ATOM 2827 N N . ILE B 1 148 ? 6.379 -3.07 -0.229 1 98.19 148 ILE B N 1
ATOM 2828 C CA . ILE B 1 148 ? 7.734 -3.568 -0.437 1 98.19 148 ILE B CA 1
ATOM 2829 C C . ILE B 1 148 ? 8.594 -2.475 -1.07 1 98.19 148 ILE B C 1
ATOM 2831 O O . ILE B 1 148 ? 9.789 -2.379 -0.792 1 98.19 148 ILE B O 1
ATOM 2835 N N . THR B 1 149 ? 7.973 -1.671 -1.935 1 98.38 149 THR B N 1
ATOM 2836 C CA . THR B 1 149 ? 8.688 -0.548 -2.531 1 98.38 149 THR B CA 1
ATOM 2837 C C . THR B 1 149 ? 9.102 0.457 -1.46 1 98.38 149 THR B C 1
ATOM 2839 O O . THR B 1 149 ? 10.242 0.931 -1.455 1 98.38 149 THR B O 1
ATOM 2842 N N . THR B 1 150 ? 8.148 0.747 -0.578 1 97.12 150 THR B N 1
ATOM 2843 C CA . THR B 1 150 ? 8.453 1.65 0.524 1 97.12 150 THR B CA 1
ATOM 2844 C C . THR B 1 150 ? 9.594 1.096 1.375 1 97.12 150 THR B C 1
ATOM 2846 O O . THR B 1 150 ? 10.508 1.832 1.759 1 97.12 150 THR B O 1
ATOM 2849 N N . TRP B 1 151 ? 9.586 -0.162 1.638 1 95.81 151 TRP B N 1
ATOM 2850 C CA . TRP B 1 151 ? 10.633 -0.796 2.428 1 95.81 151 TRP B CA 1
ATOM 2851 C C . TRP B 1 151 ? 11.984 -0.686 1.729 1 95.81 151 TRP B C 1
ATOM 2853 O O . TRP B 1 151 ? 13.016 -0.476 2.379 1 95.81 151 TRP B O 1
ATOM 2863 N N . SER B 1 152 ? 11.992 -0.845 0.438 1 96.75 152 SER B N 1
ATOM 2864 C CA . SER B 1 152 ? 13.227 -0.633 -0.314 1 96.75 152 SER B CA 1
ATOM 2865 C C . SER B 1 152 ? 13.719 0.804 -0.176 1 96.75 152 SER B C 1
ATOM 2867 O O . SER B 1 152 ? 14.883 1.037 0.147 1 96.75 152 SER B O 1
ATOM 2869 N N . GLN B 1 153 ? 12.797 1.747 -0.375 1 95.75 153 GLN B N 1
ATOM 2870 C CA . GLN B 1 153 ? 13.133 3.164 -0.268 1 95.75 153 GLN B CA 1
ATOM 2871 C C . GLN B 1 153 ? 13.727 3.486 1.1 1 95.75 153 GLN B C 1
ATOM 2873 O O . GLN B 1 153 ? 14.664 4.281 1.202 1 95.75 153 GLN B O 1
ATOM 2878 N N . LEU B 1 154 ? 13.172 2.84 2.109 1 93.12 154 LEU B N 1
ATOM 2879 C CA . LEU B 1 154 ? 13.57 3.105 3.484 1 93.12 154 LEU B CA 1
ATOM 2880 C C . LEU B 1 154 ? 14.844 2.342 3.836 1 93.12 154 LEU B C 1
ATOM 2882 O O . LEU B 1 154 ? 15.352 2.451 4.957 1 93.12 154 LEU B O 1
ATOM 2886 N N . GLY B 1 155 ? 15.328 1.535 2.941 1 92.31 155 GLY B N 1
ATOM 2887 C CA . GLY B 1 155 ? 16.578 0.811 3.141 1 92.31 155 GLY B CA 1
ATOM 2888 C C . GLY B 1 155 ? 16.406 -0.472 3.93 1 92.31 155 GLY B C 1
ATOM 2889 O O . GLY B 1 155 ? 17.375 -1.033 4.438 1 92.31 155 GLY B O 1
ATOM 2890 N N . ILE B 1 156 ? 15.195 -0.933 4.059 1 92 156 ILE B N 1
ATOM 2891 C CA . ILE B 1 156 ? 14.906 -2.139 4.828 1 92 156 ILE B CA 1
ATOM 2892 C C . ILE B 1 156 ? 15.344 -3.371 4.039 1 92 156 ILE B C 1
ATOM 2894 O O . ILE B 1 156 ? 15.797 -4.359 4.625 1 92 156 ILE B O 1
ATOM 2898 N N . HIS B 1 157 ? 15.25 -3.359 2.73 1 94.62 157 HIS B N 1
ATOM 2899 C CA . HIS B 1 157 ? 15.766 -4.422 1.873 1 94.62 157 HIS B CA 1
ATOM 2900 C C . HIS B 1 157 ? 16.266 -3.863 0.548 1 94.62 157 HIS B C 1
ATOM 2902 O O . HIS B 1 157 ? 16.062 -2.688 0.245 1 94.62 157 HIS B O 1
ATOM 2908 N N . ALA B 1 158 ? 16.906 -4.676 -0.207 1 96.06 158 ALA B N 1
ATOM 2909 C CA . ALA B 1 158 ? 17.469 -4.258 -1.492 1 96.06 158 ALA B CA 1
ATOM 2910 C C . ALA B 1 158 ? 17.094 -5.246 -2.596 1 96.06 158 ALA B C 1
ATOM 2912 O O . ALA B 1 158 ? 17.812 -5.371 -3.59 1 96.06 158 ALA B O 1
ATOM 2913 N N . LYS B 1 159 ? 16.031 -5.969 -2.406 1 97.94 159 LYS B N 1
ATOM 2914 C CA . LYS B 1 159 ? 15.625 -7.031 -3.324 1 97.94 159 LYS B CA 1
ATOM 2915 C C . LYS B 1 159 ? 14.953 -6.457 -4.562 1 97.94 159 LYS B C 1
ATOM 2917 O O . LYS B 1 159 ? 14.344 -5.387 -4.508 1 97.94 159 LYS B O 1
ATOM 2922 N N . PRO B 1 160 ? 15.016 -7.16 -5.699 1 98.69 160 PRO B N 1
ATOM 2923 C CA . PRO B 1 160 ? 14.352 -6.684 -6.918 1 98.69 160 PRO B CA 1
ATOM 2924 C C . PRO B 1 160 ? 12.828 -6.641 -6.785 1 98.69 160 PRO B C 1
ATOM 2926 O O . PRO B 1 160 ? 12.234 -7.52 -6.156 1 98.69 160 PRO B O 1
ATOM 2929 N N . ILE B 1 161 ? 12.25 -5.617 -7.355 1 98.88 161 ILE B N 1
ATOM 2930 C CA . ILE B 1 161 ? 10.812 -5.445 -7.488 1 98.88 161 ILE B CA 1
ATOM 2931 C C . ILE B 1 161 ? 10.445 -5.23 -8.953 1 98.88 161 ILE B C 1
ATOM 2933 O O . ILE B 1 161 ? 10.898 -4.266 -9.578 1 98.88 161 ILE B O 1
ATOM 2937 N N . VAL B 1 162 ? 9.625 -6.117 -9.5 1 98.88 162 VAL B N 1
ATOM 2938 C CA . VAL B 1 162 ? 9.297 -6.062 -10.922 1 98.88 162 VAL B CA 1
ATOM 2939 C C . VAL B 1 162 ? 7.781 -5.953 -11.102 1 98.88 162 VAL B C 1
ATOM 2941 O O . VAL B 1 162 ? 7.027 -6.777 -10.578 1 98.88 162 VAL B O 1
ATOM 2944 N N . LEU B 1 163 ? 7.32 -4.895 -11.805 1 98.81 163 LEU B N 1
ATOM 2945 C CA . LEU B 1 163 ? 5.949 -4.828 -12.297 1 98.81 163 LEU B CA 1
ATOM 2946 C C . LEU B 1 163 ? 5.809 -5.57 -13.617 1 98.81 163 LEU B C 1
ATOM 2948 O O . LEU B 1 163 ? 6.402 -5.168 -14.625 1 98.81 163 LEU B O 1
ATOM 2952 N N . PHE B 1 164 ? 5.082 -6.695 -13.555 1 98.88 164 PHE B N 1
ATOM 2953 C CA . PHE B 1 164 ? 4.793 -7.43 -14.781 1 98.88 164 PHE B CA 1
ATOM 2954 C C . PHE B 1 164 ? 3.598 -6.82 -15.508 1 98.88 164 PHE B C 1
ATOM 2956 O O . PHE B 1 164 ? 2.451 -7.156 -15.211 1 98.88 164 PHE B O 1
ATOM 2963 N N . ASN B 1 165 ? 3.875 -5.934 -16.453 1 98.62 165 ASN B N 1
ATOM 2964 C CA . ASN B 1 165 ? 2.889 -5.09 -17.125 1 98.62 165 ASN B CA 1
ATOM 2965 C C . ASN B 1 165 ? 2.238 -5.809 -18.297 1 98.62 165 ASN B C 1
ATOM 2967 O O . ASN B 1 165 ? 2.369 -5.375 -19.438 1 98.62 165 ASN B O 1
ATOM 2971 N N . ILE B 1 166 ? 1.476 -6.801 -17.906 1 97.94 166 ILE B N 1
ATOM 2972 C CA . ILE B 1 166 ? 0.764 -7.609 -18.891 1 97.94 166 ILE B CA 1
ATOM 2973 C C . ILE B 1 166 ? -0.281 -6.754 -19.609 1 97.94 166 ILE B C 1
ATOM 2975 O O . ILE B 1 166 ? -1.104 -6.102 -18.969 1 97.94 166 ILE B O 1
ATOM 2979 N N . ASP B 1 167 ? -0.269 -6.711 -20.938 1 96.56 167 ASP B N 1
ATOM 2980 C CA . ASP B 1 167 ? -1.28 -6.055 -21.766 1 96.56 167 ASP B CA 1
ATOM 2981 C C . ASP B 1 167 ? -1.477 -4.602 -21.328 1 96.56 167 ASP B C 1
ATOM 2983 O O . ASP B 1 167 ? -2.609 -4.121 -21.25 1 96.56 167 ASP B O 1
ATOM 2987 N N . HIS B 1 168 ? -0.451 -3.961 -20.984 1 97 168 HIS B N 1
ATOM 2988 C CA . HIS B 1 168 ? -0.463 -2.537 -20.672 1 97 168 HIS B CA 1
ATOM 2989 C C . HIS B 1 168 ? -1.314 -2.254 -19.438 1 97 168 HIS B C 1
ATOM 2991 O O . HIS B 1 168 ? -1.89 -1.17 -19.312 1 97 168 HIS B O 1
ATOM 2997 N N . TYR B 1 169 ? -1.42 -3.25 -18.547 1 97.62 169 TYR B N 1
ATOM 2998 C CA . TYR B 1 169 ? -2.279 -3.141 -17.375 1 97.62 169 TYR B CA 1
ATOM 2999 C C . TYR B 1 169 ? -1.834 -1.99 -16.484 1 97.62 169 TYR B C 1
ATOM 3001 O O . TYR B 1 169 ? -2.668 -1.255 -15.945 1 97.62 169 TYR B O 1
ATOM 3009 N N . TYR B 1 170 ? -0.527 -1.784 -16.312 1 98.56 170 TYR B N 1
ATOM 3010 C CA . TYR B 1 170 ? 0.011 -0.845 -15.336 1 98.56 170 TYR B CA 1
ATOM 3011 C C . TYR B 1 170 ? 0.388 0.475 -15.992 1 98.56 170 TYR B C 1
ATOM 3013 O O . TYR B 1 170 ? 1.052 1.315 -15.383 1 98.56 170 TYR B O 1
ATOM 3021 N N . ASP B 1 171 ? -0.034 0.745 -17.219 1 98.56 171 ASP B N 1
ATOM 3022 C CA . ASP B 1 171 ? 0.429 1.916 -17.953 1 98.56 171 ASP B CA 1
ATOM 3023 C C . ASP B 1 171 ? 0.141 3.201 -17.188 1 98.56 171 ASP B C 1
ATOM 3025 O O . ASP B 1 171 ? 1.037 4.02 -16.969 1 98.56 171 ASP B O 1
ATOM 3029 N N . GLU B 1 172 ? -1.113 3.383 -16.781 1 98.69 172 GLU B N 1
ATOM 3030 C CA . GLU B 1 172 ? -1.488 4.609 -16.078 1 98.69 172 GLU B CA 1
ATOM 3031 C C . GLU B 1 172 ? -0.796 4.711 -14.727 1 98.69 172 GLU B C 1
ATOM 3033 O O . GLU B 1 172 ? -0.449 5.805 -14.281 1 98.69 172 GLU B O 1
ATOM 3038 N N . PHE B 1 173 ? -0.578 3.557 -14.086 1 98.81 173 PHE B N 1
ATOM 3039 C CA . PHE B 1 173 ? 0.109 3.541 -12.797 1 98.81 173 PHE B CA 1
ATOM 3040 C C . PHE B 1 173 ? 1.564 3.965 -12.961 1 98.81 173 PHE B C 1
ATOM 3042 O O . PHE B 1 173 ? 2.072 4.77 -12.172 1 98.81 173 PHE B O 1
ATOM 3049 N N . ILE B 1 174 ? 2.213 3.424 -13.969 1 98.75 174 ILE B N 1
ATOM 3050 C CA . ILE B 1 174 ? 3.598 3.771 -14.266 1 98.75 174 ILE B CA 1
ATOM 3051 C C . ILE B 1 174 ? 3.703 5.266 -14.562 1 98.75 174 ILE B C 1
ATOM 3053 O O . ILE B 1 174 ? 4.602 5.941 -14.055 1 98.75 174 ILE B O 1
ATOM 3057 N N . LEU B 1 175 ? 2.768 5.742 -15.305 1 98.69 175 LEU B N 1
ATOM 3058 C CA . LEU B 1 175 ? 2.746 7.168 -15.609 1 98.69 175 LEU B CA 1
ATOM 3059 C C . LEU B 1 175 ? 2.561 7.992 -14.344 1 98.69 175 LEU B C 1
ATOM 3061 O O . LEU B 1 175 ? 3.178 9.047 -14.188 1 98.69 175 LEU B O 1
ATOM 3065 N N . PHE B 1 176 ? 1.727 7.562 -13.477 1 98.69 176 PHE B N 1
ATOM 3066 C CA . PHE B 1 176 ? 1.511 8.258 -12.211 1 98.69 176 PHE B CA 1
ATOM 3067 C C . PHE B 1 176 ? 2.799 8.32 -11.406 1 98.69 176 PHE B C 1
ATOM 3069 O O . PHE B 1 176 ? 3.143 9.367 -10.852 1 98.69 176 PHE B O 1
ATOM 3076 N N . LEU B 1 177 ? 3.564 7.203 -11.312 1 98.5 177 LEU B N 1
ATOM 3077 C CA . LEU B 1 177 ? 4.824 7.184 -10.586 1 98.5 177 LEU B CA 1
ATOM 3078 C C . LEU B 1 177 ? 5.828 8.148 -11.203 1 98.5 177 LEU B C 1
ATOM 3080 O O . LEU B 1 177 ? 6.555 8.844 -10.492 1 98.5 177 LEU B O 1
ATOM 3084 N N . GLU B 1 178 ? 5.844 8.195 -12.516 1 98.31 178 GLU B N 1
ATOM 3085 C CA . GLU B 1 178 ? 6.699 9.164 -13.203 1 98.31 178 GLU B CA 1
ATOM 3086 C C . GLU B 1 178 ? 6.316 10.594 -12.852 1 98.31 178 GLU B C 1
ATOM 3088 O O . GLU B 1 178 ? 7.184 11.453 -12.68 1 98.31 178 GLU B O 1
ATOM 3093 N N . ASN B 1 179 ? 5.031 10.82 -12.766 1 97.06 179 ASN B N 1
ATOM 3094 C CA . ASN B 1 179 ? 4.547 12.141 -12.383 1 97.06 179 ASN B CA 1
ATOM 3095 C C . ASN B 1 179 ? 4.922 12.484 -10.945 1 97.06 179 ASN B C 1
ATOM 3097 O O . ASN B 1 179 ? 5.195 13.641 -10.625 1 97.06 179 ASN B O 1
ATOM 3101 N N . CYS B 1 180 ? 4.848 11.484 -10.039 1 97.75 180 CYS B N 1
ATOM 3102 C CA . CYS B 1 180 ? 5.285 11.703 -8.664 1 97.75 180 CYS B CA 1
ATOM 3103 C C . CYS B 1 180 ? 6.734 12.18 -8.625 1 97.75 180 CYS B C 1
ATOM 3105 O O . CYS B 1 180 ? 7.086 13.039 -7.812 1 97.75 180 CYS B O 1
ATOM 3107 N N . VAL B 1 181 ? 7.578 11.594 -9.492 1 97.25 181 VAL B N 1
ATOM 3108 C CA . VAL B 1 181 ? 8.977 12.008 -9.578 1 97.25 181 VAL B CA 1
ATOM 3109 C C . VAL B 1 181 ? 9.055 13.438 -10.109 1 97.25 181 VAL B C 1
ATOM 3111 O O . VAL B 1 181 ? 9.727 14.289 -9.516 1 97.25 181 VAL B O 1
ATOM 3114 N N . LYS B 1 182 ? 8.32 13.727 -11.188 1 96.62 182 LYS B N 1
ATOM 3115 C CA . LYS B 1 182 ? 8.344 15.039 -11.82 1 96.62 182 LYS B CA 1
ATOM 3116 C C . LYS B 1 182 ? 7.855 16.125 -10.859 1 96.62 182 LYS B C 1
ATOM 3118 O O . LYS B 1 182 ? 8.367 17.25 -10.875 1 96.62 182 LYS B O 1
ATOM 3123 N N . ARG B 1 183 ? 6.871 15.734 -10.023 1 96.31 183 ARG B N 1
ATOM 3124 C CA . ARG B 1 183 ? 6.246 16.703 -9.125 1 96.31 183 ARG B CA 1
ATOM 3125 C C . ARG B 1 183 ? 6.992 16.781 -7.801 1 96.31 183 ARG B C 1
ATOM 3127 O O . ARG B 1 183 ? 6.594 17.531 -6.898 1 96.31 183 ARG B O 1
ATOM 3134 N N . GLY B 1 184 ? 8.086 16 -7.629 1 95.88 184 GLY B N 1
ATOM 3135 C CA . GLY B 1 184 ? 9.023 16.203 -6.535 1 95.88 184 GLY B CA 1
ATOM 3136 C C . GLY B 1 184 ? 8.641 15.461 -5.273 1 95.88 184 GLY B C 1
ATOM 3137 O O . GLY B 1 184 ? 9.07 15.82 -4.176 1 95.88 184 GLY B O 1
ATOM 3138 N N . PHE B 1 185 ? 7.801 14.383 -5.383 1 96.69 185 PHE B N 1
ATOM 3139 C CA . PHE B 1 185 ? 7.41 13.633 -4.199 1 96.69 185 PHE B CA 1
ATOM 3140 C C . PHE B 1 185 ? 8.164 12.305 -4.129 1 96.69 185 PHE B C 1
ATOM 3142 O O . PHE B 1 185 ? 8.188 11.656 -3.086 1 96.69 185 PHE B O 1
ATOM 3149 N N . ILE B 1 186 ? 8.75 11.883 -5.207 1 96.69 186 ILE B N 1
ATOM 3150 C CA . ILE B 1 186 ? 9.688 10.766 -5.297 1 96.69 186 ILE B CA 1
ATOM 3151 C C . ILE B 1 186 ? 10.984 11.242 -5.945 1 96.69 186 ILE B C 1
ATOM 3153 O O . ILE B 1 186 ? 10.961 11.961 -6.949 1 96.69 186 ILE B O 1
ATOM 3157 N N . SER B 1 187 ? 12.133 10.922 -5.348 1 95.25 187 SER B N 1
ATOM 3158 C CA . SER B 1 187 ? 13.398 11.305 -5.965 1 95.25 187 SER B CA 1
ATOM 3159 C C . SER B 1 187 ? 13.617 10.57 -7.281 1 95.25 187 SER B C 1
ATOM 3161 O O . SER B 1 187 ? 13.125 9.461 -7.469 1 95.25 187 SER B O 1
ATOM 3163 N N . PRO B 1 188 ? 14.344 11.195 -8.18 1 94.31 188 PRO B N 1
ATOM 3164 C CA . PRO B 1 188 ? 14.656 10.5 -9.438 1 94.31 188 PRO B CA 1
ATOM 3165 C C . PRO B 1 188 ? 15.305 9.141 -9.219 1 94.31 188 PRO B C 1
ATOM 3167 O O . PRO B 1 188 ? 15 8.18 -9.93 1 94.31 188 PRO B O 1
ATOM 3170 N N . GLU B 1 189 ? 16.172 9.016 -8.273 1 93.5 189 GLU B N 1
ATOM 3171 C CA . GLU B 1 189 ? 16.828 7.75 -7.961 1 93.5 189 GLU B CA 1
ATOM 3172 C C . GLU B 1 189 ? 15.836 6.699 -7.492 1 93.5 189 GLU B C 1
ATOM 3174 O O . GLU B 1 189 ? 15.859 5.559 -7.961 1 93.5 189 GLU B O 1
ATOM 3179 N N . ASN B 1 190 ? 14.945 7.137 -6.582 1 94.38 190 ASN B N 1
ATOM 3180 C CA . ASN B 1 190 ? 13.969 6.199 -6.039 1 94.38 190 ASN B CA 1
ATOM 3181 C C . ASN B 1 190 ? 12.922 5.809 -7.082 1 94.38 190 ASN B C 1
ATOM 3183 O O . ASN B 1 190 ? 12.266 4.777 -6.953 1 94.38 190 ASN B O 1
ATOM 3187 N N . GLY B 1 191 ? 12.766 6.625 -8.117 1 95.69 191 GLY B N 1
ATOM 3188 C CA . GLY B 1 191 ? 11.891 6.273 -9.227 1 95.69 191 GLY B CA 1
ATOM 3189 C C . GLY B 1 191 ? 12.32 5.004 -9.945 1 95.69 191 GLY B C 1
ATOM 3190 O O . GLY B 1 191 ? 11.547 4.422 -10.703 1 95.69 191 GLY B O 1
ATOM 3191 N N . ASN B 1 192 ? 13.57 4.531 -9.641 1 95.38 192 ASN B N 1
ATOM 3192 C CA . ASN B 1 192 ? 14.125 3.365 -10.32 1 95.38 192 ASN B CA 1
ATOM 3193 C C . ASN B 1 192 ? 14.047 2.115 -9.453 1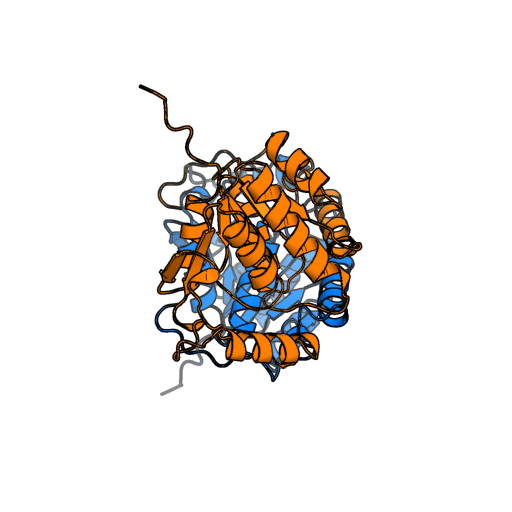 95.38 192 ASN B C 1
ATOM 3195 O O . ASN B 1 192 ? 14.578 1.065 -9.82 1 95.38 192 ASN B O 1
ATOM 3199 N N . ILE B 1 193 ? 13.359 2.186 -8.359 1 97.81 193 ILE B N 1
ATOM 3200 C CA . ILE B 1 193 ? 13.25 1.05 -7.453 1 97.81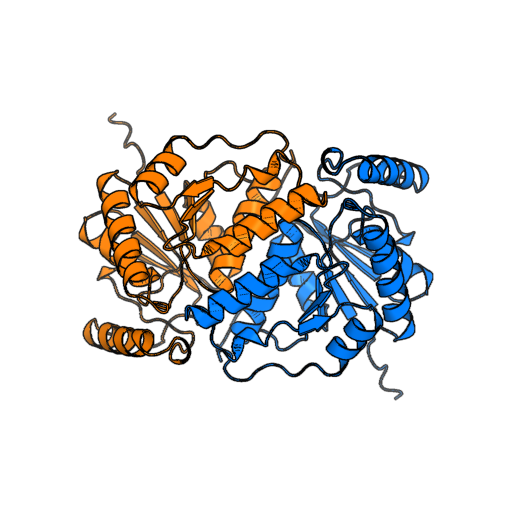 193 ILE B CA 1
ATOM 3201 C C . ILE B 1 193 ? 12.453 -0.069 -8.117 1 97.81 193 ILE B C 1
ATOM 3203 O O . ILE B 1 193 ? 12.797 -1.247 -7.984 1 97.81 193 ILE B O 1
ATOM 3207 N N . ILE B 1 194 ? 11.422 0.328 -8.859 1 98.62 194 ILE B N 1
ATOM 3208 C CA . ILE B 1 194 ? 10.555 -0.647 -9.516 1 98.62 194 ILE B CA 1
ATOM 3209 C C . ILE B 1 194 ? 11 -0.836 -10.961 1 98.62 194 ILE B C 1
ATOM 3211 O O . ILE B 1 194 ? 11.078 0.129 -11.727 1 98.62 194 ILE B O 1
ATOM 3215 N N . ALA B 1 195 ? 11.344 -2.031 -11.312 1 98.56 195 ALA B N 1
ATOM 3216 C CA . ALA B 1 195 ? 11.57 -2.365 -12.711 1 98.56 195 ALA B CA 1
ATOM 3217 C C . ALA B 1 195 ? 10.273 -2.783 -13.398 1 98.56 195 ALA B C 1
ATOM 3219 O O . ALA B 1 195 ? 9.336 -3.24 -12.734 1 98.56 195 ALA B O 1
ATOM 3220 N N . VAL B 1 196 ? 10.172 -2.602 -14.75 1 98.69 196 VAL B N 1
ATOM 3221 C CA . VAL B 1 196 ? 8.977 -2.953 -15.508 1 98.69 196 VAL B CA 1
ATOM 3222 C C . VAL B 1 196 ? 9.312 -4.008 -16.562 1 98.69 196 VAL B C 1
ATOM 3224 O O . VAL B 1 196 ? 10.352 -3.92 -17.219 1 98.69 196 VAL B O 1
ATOM 3227 N N . ALA B 1 197 ? 8.547 -5.035 -16.656 1 98.81 197 ALA B N 1
ATOM 3228 C CA . ALA B 1 197 ? 8.656 -6.082 -17.672 1 98.81 197 ALA B CA 1
ATOM 3229 C C . ALA B 1 197 ? 7.316 -6.32 -18.359 1 98.81 197 ALA B C 1
ATOM 3231 O O . ALA B 1 197 ? 6.258 -6.105 -17.766 1 98.81 197 ALA B O 1
ATOM 3232 N N . THR B 1 198 ? 7.309 -6.824 -19.672 1 98.44 198 THR B N 1
ATOM 3233 C CA . THR B 1 198 ? 6.066 -7.02 -20.406 1 98.44 198 THR B CA 1
ATOM 3234 C C . THR B 1 198 ? 5.938 -8.469 -20.875 1 98.44 198 THR B C 1
ATOM 3236 O O . THR B 1 198 ? 4.91 -8.859 -21.438 1 98.44 198 THR B O 1
ATOM 3239 N N . THR B 1 199 ? 7.035 -9.273 -20.656 1 98.38 199 THR B N 1
ATOM 3240 C CA . THR B 1 199 ? 7.004 -10.703 -20.938 1 98.38 199 THR B CA 1
ATOM 3241 C C . THR B 1 199 ? 7.578 -11.492 -19.75 1 98.38 199 THR B C 1
ATOM 3243 O O . THR B 1 199 ? 8.344 -10.945 -18.953 1 98.38 199 THR B O 1
ATOM 3246 N N . PRO B 1 200 ? 7.172 -12.766 -19.609 1 98.62 200 PRO B N 1
ATOM 3247 C CA . PRO B 1 200 ? 7.754 -13.586 -18.547 1 98.62 200 PRO B CA 1
ATOM 3248 C C . PRO B 1 200 ? 9.281 -13.641 -18.609 1 98.62 200 PRO B C 1
ATOM 3250 O O . PRO B 1 200 ? 9.945 -13.609 -17.578 1 98.62 200 PRO B O 1
ATOM 3253 N N . GLU B 1 201 ? 9.852 -13.711 -19.781 1 98.69 201 GLU B N 1
ATOM 3254 C CA . GLU B 1 201 ? 11.297 -13.734 -19.953 1 98.69 201 GLU B CA 1
ATOM 3255 C C . GLU B 1 201 ? 11.938 -12.453 -19.438 1 98.69 201 GLU B C 1
ATOM 3257 O O . GLU B 1 201 ? 12.984 -12.5 -18.781 1 98.69 201 GLU B O 1
ATOM 3262 N N . GLU B 1 202 ? 11.281 -11.344 -19.734 1 98.81 202 GLU B N 1
ATOM 3263 C CA . GLU B 1 202 ? 11.789 -10.07 -19.234 1 98.81 202 GLU B CA 1
ATOM 3264 C C . GLU B 1 202 ? 11.719 -9.984 -17.719 1 98.81 202 GLU B C 1
ATOM 3266 O O . GLU B 1 202 ? 12.57 -9.359 -17.078 1 98.81 202 GLU B O 1
ATOM 3271 N N . VAL B 1 203 ? 10.68 -10.57 -17.109 1 98.88 203 VAL B N 1
ATOM 3272 C CA . VAL B 1 203 ? 10.586 -10.617 -15.656 1 98.88 203 VAL B CA 1
ATOM 3273 C C . VAL B 1 203 ? 11.828 -11.297 -15.078 1 98.88 203 VAL B C 1
ATOM 3275 O O . VAL B 1 203 ? 12.461 -10.758 -14.172 1 98.88 203 VAL B O 1
ATOM 3278 N N . ILE B 1 204 ? 12.211 -12.461 -15.648 1 98.75 204 ILE B N 1
ATOM 3279 C CA . ILE B 1 204 ? 13.367 -13.211 -15.18 1 98.75 204 ILE B CA 1
ATOM 3280 C C . ILE B 1 204 ? 14.633 -12.359 -15.352 1 98.75 204 ILE B C 1
ATOM 3282 O O . ILE B 1 204 ? 15.461 -12.297 -14.445 1 98.75 204 ILE B O 1
ATOM 3286 N N . GLU B 1 205 ? 14.703 -11.711 -16.484 1 98.69 205 GLU B N 1
ATOM 3287 C CA . GLU B 1 205 ? 15.859 -10.867 -16.75 1 98.69 205 GLU B CA 1
ATOM 3288 C C . GLU B 1 205 ? 15.977 -9.742 -15.719 1 98.69 205 GLU B C 1
ATOM 3290 O O . GLU B 1 205 ? 17.062 -9.477 -15.203 1 98.69 205 GLU B O 1
ATOM 3295 N N . ARG B 1 206 ? 14.859 -9.078 -15.422 1 98.56 206 ARG B N 1
ATOM 3296 C CA . ARG B 1 206 ? 14.867 -7.984 -14.453 1 98.56 206 ARG B CA 1
ATOM 3297 C C . ARG B 1 206 ? 15.234 -8.492 -13.062 1 98.56 206 ARG B C 1
ATOM 3299 O O . ARG B 1 206 ? 15.945 -7.816 -12.32 1 98.56 206 ARG B O 1
ATOM 3306 N N . LEU B 1 207 ? 14.727 -9.688 -12.68 1 98.44 207 LEU B N 1
ATOM 3307 C CA . LEU B 1 207 ? 15.047 -10.273 -11.383 1 98.44 207 LEU B CA 1
ATOM 3308 C C . LEU B 1 207 ? 16.547 -10.547 -11.266 1 98.44 207 LEU B C 1
ATOM 3310 O O . LEU B 1 207 ? 17.141 -10.336 -10.211 1 98.44 207 LEU B O 1
ATOM 3314 N N . LYS B 1 208 ? 17.156 -10.969 -12.305 1 97.62 208 LYS B N 1
ATOM 3315 C CA . LYS B 1 208 ? 18.562 -11.406 -12.289 1 97.62 208 LYS B CA 1
ATOM 3316 C C . LYS B 1 208 ? 19.5 -10.211 -12.367 1 97.62 208 LYS B C 1
ATOM 3318 O O . LYS B 1 208 ? 20.594 -10.25 -11.797 1 97.62 208 LYS B O 1
ATOM 3323 N N . THR B 1 209 ? 19.109 -9.117 -13.055 1 97.81 209 THR B N 1
ATOM 3324 C CA . THR B 1 209 ? 20.047 -8.047 -13.367 1 97.81 209 THR B CA 1
ATOM 3325 C C . THR B 1 209 ? 19.766 -6.812 -12.516 1 97.81 209 THR B C 1
ATOM 3327 O O . THR B 1 209 ? 20.422 -5.781 -12.664 1 97.81 209 THR B O 1
ATOM 3330 N N . TYR B 1 210 ? 18.781 -6.969 -11.594 1 96.69 210 TYR B N 1
ATOM 3331 C CA . TYR B 1 210 ? 18.375 -5.828 -10.781 1 96.69 210 TYR B CA 1
ATOM 3332 C C . TYR B 1 210 ? 19.547 -5.238 -10.023 1 96.69 210 TYR B C 1
ATOM 3334 O O . TYR B 1 210 ? 20.375 -5.977 -9.484 1 96.69 210 TYR B O 1
ATOM 3342 N N . LYS B 1 211 ? 19.609 -3.873 -10.086 1 93.88 211 LYS B N 1
ATOM 3343 C CA . LYS B 1 211 ? 20.5 -3.096 -9.234 1 93.88 211 LYS B CA 1
ATOM 3344 C C . LYS B 1 211 ? 19.719 -2.1 -8.383 1 93.88 211 LYS B C 1
ATOM 3346 O O . LYS B 1 211 ? 18.984 -1.267 -8.914 1 93.88 211 LYS B O 1
ATOM 3351 N N . VAL B 1 212 ? 19.797 -2.219 -7.098 1 91.38 212 VAL B N 1
ATOM 3352 C CA . VAL B 1 212 ? 19.078 -1.311 -6.207 1 91.38 212 VAL B CA 1
ATOM 3353 C C . VAL B 1 212 ? 19.594 0.114 -6.398 1 91.38 212 VAL B C 1
ATOM 3355 O O . VAL B 1 212 ? 20.797 0.332 -6.543 1 91.38 212 VAL B O 1
ATOM 3358 N N . PRO B 1 213 ? 18.688 1.047 -6.559 1 91.75 213 PRO B N 1
ATOM 3359 C CA . PRO B 1 213 ? 19.141 2.418 -6.812 1 91.75 213 PRO B CA 1
ATOM 3360 C C . PRO B 1 213 ? 19.922 3.006 -5.645 1 91.75 213 PRO B C 1
ATOM 3362 O O . PRO B 1 213 ? 19.703 2.619 -4.496 1 91.75 213 PRO B O 1
ATOM 3365 N N . GLU B 1 214 ? 20.688 3.92 -6.129 1 87.31 214 GLU B N 1
ATOM 3366 C CA . GLU B 1 214 ? 21.344 4.727 -5.109 1 87.31 214 GLU B CA 1
ATOM 3367 C C . GLU B 1 214 ? 20.406 5.809 -4.57 1 87.31 214 GLU B C 1
ATOM 3369 O O . GLU B 1 214 ? 19.344 6.059 -5.141 1 87.31 214 GLU B O 1
ATOM 3374 N N . GLY B 1 215 ? 20.609 6.367 -3.404 1 84.38 215 GLY B N 1
ATOM 3375 C CA . GLY B 1 215 ? 19.828 7.484 -2.908 1 84.38 215 GLY B CA 1
ATOM 3376 C C . GLY B 1 215 ? 18.719 7.062 -1.968 1 84.38 215 GLY B C 1
ATOM 3377 O O . GLY B 1 215 ? 17.891 7.883 -1.571 1 84.38 215 GLY B O 1
ATOM 3378 N N . ARG B 1 216 ? 18.688 5.738 -1.764 1 86.06 216 ARG B N 1
ATOM 3379 C CA . ARG B 1 216 ? 17.75 5.281 -0.749 1 86.06 216 ARG B CA 1
ATOM 3380 C C . ARG B 1 216 ? 18.172 5.723 0.644 1 86.06 216 ARG B C 1
ATOM 3382 O O . ARG B 1 216 ? 19.328 6.137 0.84 1 86.06 216 ARG B O 1
ATOM 3389 N N . PHE B 1 217 ? 17.156 5.672 1.509 1 85.12 217 PHE B N 1
ATOM 3390 C CA . PHE B 1 217 ? 17.469 6.105 2.869 1 85.12 217 PHE B CA 1
ATOM 3391 C C . PHE B 1 217 ? 18.297 5.055 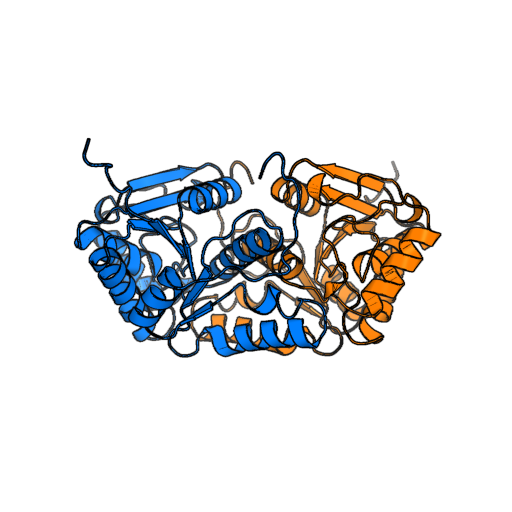3.596 1 85.12 217 PHE B C 1
ATOM 3393 O O . PHE B 1 217 ? 18.234 3.867 3.271 1 85.12 217 PHE B O 1
ATOM 3400 N N . ASN B 1 218 ? 19.141 5.527 4.402 1 81.31 218 ASN B N 1
ATOM 3401 C CA . ASN B 1 218 ? 19.938 4.672 5.27 1 81.31 218 ASN B CA 1
ATOM 3402 C C . ASN B 1 218 ? 19.547 4.816 6.734 1 81.31 218 ASN B C 1
ATOM 3404 O O . ASN B 1 218 ? 20.172 5.574 7.48 1 81.31 218 ASN B O 1
ATOM 3408 N N . LEU B 1 219 ? 18.531 4.043 7.074 1 84.38 219 LEU B N 1
ATOM 3409 C CA . LEU B 1 219 ? 17.938 4.145 8.406 1 84.38 219 LEU B CA 1
ATOM 3410 C C . LEU B 1 219 ? 18.203 2.877 9.211 1 84.38 219 LEU B C 1
ATOM 3412 O O . LEU B 1 219 ? 18.438 1.81 8.641 1 84.38 219 LEU B O 1
ATOM 3416 N N . THR B 1 220 ? 18.219 3.037 10.477 1 80.31 220 THR B N 1
ATOM 3417 C CA . THR B 1 220 ? 18.391 1.893 11.367 1 80.31 220 THR B CA 1
ATOM 3418 C C . THR B 1 220 ? 17.047 1.429 11.914 1 80.31 220 THR B C 1
ATOM 3420 O O . THR B 1 220 ? 16.375 2.17 12.633 1 80.31 220 THR B O 1
ATOM 3423 N N . TRP B 1 221 ? 16.734 0.213 11.57 1 80.5 221 TRP B N 1
ATOM 3424 C CA . TRP B 1 221 ? 15.461 -0.354 11.984 1 80.5 221 TRP B CA 1
ATOM 3425 C C . TRP B 1 221 ? 15.664 -1.467 13.008 1 80.5 221 TRP B C 1
ATOM 3427 O O . TRP B 1 221 ? 16.531 -2.33 12.828 1 80.5 221 TRP B O 1
ATOM 3437 N N . ARG B 1 222 ? 15.055 -1.237 14.148 1 66.44 222 ARG B N 1
ATOM 3438 C CA . ARG B 1 222 ? 15.195 -2.268 15.172 1 66.44 222 ARG B CA 1
ATOM 3439 C C . ARG B 1 222 ? 14.297 -3.461 14.883 1 66.44 222 ARG B C 1
ATOM 3441 O O . ARG B 1 222 ? 14.695 -4.609 15.086 1 66.44 222 ARG B O 1
ATOM 3448 N N . ASN B 1 223 ? 13.008 -3.293 14.586 1 62.81 223 ASN B N 1
ATOM 3449 C CA . ASN B 1 223 ? 12.016 -4.324 14.297 1 62.81 223 ASN B CA 1
ATOM 3450 C C . ASN B 1 223 ? 11.148 -3.949 13.094 1 62.81 223 ASN B C 1
ATOM 3452 O O . ASN B 1 223 ? 10.711 -2.805 12.977 1 62.81 223 ASN B O 1
ATOM 3456 N N . GLN B 1 224 ? 11.516 -4.637 11.945 1 68.56 224 GLN B N 1
ATOM 3457 C CA . GLN B 1 224 ? 10.555 -4.43 10.867 1 68.56 224 GLN B CA 1
ATOM 3458 C C . GLN B 1 224 ? 10.141 -5.754 10.234 1 68.56 224 GLN B C 1
ATOM 3460 O O . GLN B 1 224 ? 10.984 -6.629 10.008 1 68.56 224 GLN B O 1
#

InterPro domains:
  IPR005269 Cytokinin riboside 5'-monophosphate phosphoribohydrolase LOG [TIGR00730] (8-210)
  IPR031100 LOG family [PF03641] (52-206)

pLDDT: mean 92.05, std 11.1, range [30.02, 98.94]

Sequence (448 aa):
MTGQETTKRICVFCGSSFGRGANFAEKATELGVILAKNDYGLVYGGGTTGLMGCVAKAVASNGSYVHGIIPDALVSKERKNLDEIEKMNHDLKESVSNHKGATPLNDSYGKTTIVPDMHTRKRMMAQEADGFVAMPGGFGTLEEVMEITTWSQLGIHAKPIVLFNIDHYYDEFILFLENCVKRGFISPENGNIIAVATTPEEVIERLKTYKVPEGRFNLTWRNQMTGQETTKRICVFCGSSFGRGANFAEKATELGVILAKNDYGLVYGGGTTGLMGCVAKAVASNGSYVHGIIPDALVSKERKNLDEIEKMNHDLKESVSNHKGATPLNDSYGKTTIVPDMHTRKRMMAQEADGFVAMPGGFGTLEEVMEITTWSQLGIHAKPIVLFNIDHYYDEFILFLENCVKRGFISPENGNIIAVATTPEEVIERLKTYKVPEGRFNLTWRNQ

Foldseek 3Di:
DPPPPPAAEEEEFEALFAPADPQQLVQLLVLLQVCLVVRHEYEYQQACHHSLVNNLLSVLVSPHAYEHEYEPVQADPDADDPVVRVVLNVVRNVDVVSDPRHHHHDCSSHHYHYDHDPVVRLVVSVVRHQAYEYGYYDPVSVVSLVVVLVCLLQVVDQAAAEYQCEPVRCVVVLVVLVVCCVVPNAPPQSNLRYHYHPHSVVVVVCRVPPDRTDPGHDDDDDDD/DPPPPPAAEEEEFEALFAPADPQQLVQLLVLLQVCQVVRHEYEYQQACHHSLVNNLLSVLVSPHAYEHEYEPVQADPDADDPVVRVVLNVVRNVDVVSDPRHHHHDCSSHHYHYDHDPVVRLVVSVVRHQAYEYGYYDPVSVVSLVVVLVCLLQVVDQAAAEYQCEPVRCVVVLVVLVVCCVVPNAPPQSNLRYHYHPHSVVVVVCRVPPDRTDPGHDDDDDDD

Nearest PDB structures (foldseek):
  1ydh-assembly1_B  TM=9.610E-01  e=4.749E-20  Arabidopsis thaliana
  5zbj-assembly1_A-2  TM=9.078E-01  e=4.797E-19  Pseudomonas aeruginosa PAO1
  5zbl-assembly2_C  TM=9.182E-01  e=4.797E-19  Corynebacterium glutamicum ATCC 13032
  5its-assembly2_C  TM=9.147E-01  e=1.350E-18  Corynebacterium glutamicum ATCC 13032
  5zbk-assembly1_A-2  TM=9.145E-01  e=1.830E-18  Pseudomonas aeruginosa PAO1

Secondary structure (DSSP, 8-state):
-------EEEEEE--SS--SSHHHHHHHHHHHHHHHHTTEEEEE----SHHHHHHHHHHHHTT--EEEEEEGGGB-SS---HHHHHHHHHHHHH-GGG--S-B---GGG-EEEEESSHHHHHHHHHHH-SEEEE-S--HHHHHHHHHHHHHHHTTS----EEEE-GGGTTHHHHHHHHHHHHTTSS-TTGGGSEEEESSHHHHHHHHHH--PPTT------S--/-------EEEEEE--SS--SSHHHHHHHHHHHHHHHHTTEEEEE----SHHHHHHHHHHHHTT--EEEEEEGGGB-SS---HHHHHHHHHHHHH-GGG--S-B---GGG-EEEEESSHHHHHHHHHHH-SEEEE-S--HHHHHHHHHHHHHHHTTS----EEEE-GGGTTHHHHHHHHHHHHTTSS-TTGGGSEEEESSHHHHHHHHHH--PPTT------S--

Organism: Brettanomyces naardenensis (NCBI:txid13370)

Radius of gyration: 21.69 Å; Cα contacts (8 Å, |Δi|>4): 1011; chains: 2; bounding box: 54×58×53 Å

Solvent-accessible surface area (backbone atoms only — not comparable to full-atom values): 22221 Å² total; per-residue (Å²): 129,81,73,77,75,75,69,49,22,36,23,48,37,42,14,65,32,37,30,64,54,75,61,51,43,54,49,28,28,49,35,15,40,51,36,24,74,69,55,26,24,39,28,35,64,44,43,56,34,31,28,34,19,32,23,36,35,30,18,26,75,62,74,28,56,31,40,18,33,29,30,54,52,37,42,43,89,56,85,43,56,71,68,55,50,51,54,50,41,54,47,25,58,73,33,41,74,65,58,70,66,51,34,45,57,60,69,76,40,32,48,74,44,78,34,72,22,70,66,59,29,52,51,53,45,56,71,64,30,60,27,38,37,36,44,72,33,30,52,61,30,51,20,52,54,27,45,56,49,32,35,34,45,47,44,73,47,71,59,36,35,35,40,44,32,54,90,61,68,44,50,39,45,54,50,32,54,52,45,29,31,73,34,22,38,30,35,75,44,60,62,49,52,58,42,79,22,70,45,58,68,46,41,53,49,47,61,74,67,55,66,70,47,63,86,50,28,86,51,66,74,88,54,126,130,80,72,76,73,76,67,49,22,35,24,47,36,41,15,64,32,38,30,65,54,74,62,52,42,53,50,27,28,48,34,16,40,53,38,24,75,68,55,27,25,38,28,35,62,43,43,57,34,31,27,33,19,32,24,36,34,30,18,26,74,62,73,28,55,30,38,18,35,29,30,53,52,37,42,41,91,56,82,43,56,72,68,55,50,51,53,50,41,55,46,24,56,73,33,41,74,63,59,68,67,49,32,43,54,57,70,75,39,32,48,74,45,77,34,73,21,70,65,60,27,52,51,52,45,55,70,64,30,60,27,38,37,37,43,71,33,29,52,59,29,52,21,52,53,27,44,55,49,33,35,33,46,47,43,74,46,72,59,35,36,34,40,43,32,53,90,61,66,45,50,38,44,53,51,32,54,54,44,29,32,74,35,24,38,30,36,74,45,61,62,50,52,60,41,79,22,70,45,56,68,44,43,55,49,48,60,72,65,55,66,69,47,62,86,49,27,85,50,66,73,89,53,128